Protein 4L1J (pdb70)

InterPro domains:
  IPR003607 HD/PDEase domain [SM00471] (42-157)
  IPR006674 HD domain [PF13023] (24-176)
  IPR006674 HD domain [PS51831] (46-148)
  IPR039356 5'-deoxynucleotidase YfbR/HDDC2 [PTHR11845] (10-203)

CATH classification: 1.10.3210.10

Foldseek 3Di:
DVVLVVVLVVLLVLQQVQFQVLVVVLVQPPGGGNQSLVVLCCVQDDPVDPSVLLSLLLRQQCLCSVVGNDDVVNVDDPVRVVVSSLVNLVSLVSDPDVSSVVSSVSNVCLSVVVDPSSLVSVLVSLLSVLVVLVSCVVVVNQCSPVVSVVVCVPVDDDVRSVVVSVVSVVVSVVVVVVVVD/DPDDDADPVLVVVLVVLLVLQQVQFAVLCVVLVQPPGGGNQSLVVLCCVQDDPVDDSVLLSLLLSQQCCCSVVGHDDVVNVDDPVRVVVSSLVNLVSLVSHDPVSSCVSSVSNVCLSVVVDPSNLVSVLVSLLSVLVVLVSCVVVVNQCSVVVSVVVCVPSDDDPRSVVVVVVSVVVSVVSVVVSVD

Sequence (368 aa):
GARSLLQFLRLVGQLKRRVPRTGWVYRNVQRPESVSDHYRAVAVIKDDRLNKDRCVRLALVHDAECIVGDIAPADNIPKEEKHRREEEAKQITQLLPEDLRKELYELWEEYETQSSAEAKFVKQLAQCEILQASSEYEDLEHKPGRLQDFYDSTAGKFNHPEIVQLVSELEAERSTNIAAAASSATFGHGARSLLQFLRLVGQLKRRVPRTGWVYRNVQRPESVSDHYRAVAVIKDDRLNKDRCVRLALVHDAECIVGDIAPADNIPKEEKHRREEEAKQITQLLPEDLRKEELYELWEEYETQSSAEAKFVKQLAQCEILQASSEYEDLEHKPGRLQDFYDSTAGKFNHPEIVQLVSELEAERSTNIAAAAS

Organism: Homo sapiens (NCBI:txid9606)

Radius of gyration: 20.8 Å; Cα contacts (8 Å, |Δi|>4): 400; chains: 2; bounding box: 57×54×62 Å

Secondary structure (DSSP, 8-state):
-HHHHHHHHHHHHGGGG-B-HHHHTTT-SSPPBTTT----------TTS-HHHHHHHHHH---HHHH----GGG---HHHHHHHHHH--TTGGGS-HHHHHHHHHHHHHHHHT-SHHHHHHHHHHHH--HHHHHHHHHHT-TTTTHHHHHHHTT----HHHHHHHHHHHHHHHHHHHHHH-/------SHHHHHHHHHHHHHGGGSB-HHHHTTT-SSPPBTTT----------TTS-HHHHHHHHHH---HHHH----GGG---HHHHHHHHHH--TTGGGS-HHHHHHHHHHHHHHHTT-SHHHHHHHHHHHH--HHHHHHHHHHT-TTTTHHHHHHTTT----HHHHHHHHHHHHHHHHHHHHHT-

B-factor: mean 29.3, std 10.98, range [11.51, 76.79]

Structure (mmCIF, N/CA/C/O backbone):
data_4L1J
#
_entry.id   4L1J
#
_cell.length_a   64.991
_cell.length_b   69.929
_cell.length_c   105.778
_cell.angle_alpha   90.000
_cell.angle_beta   90.000
_cell.angle_gamma   90.000
#
_symmetry.space_group_name_H-M   'P 21 21 21'
#
loop_
_entity.id
_entity.type
_entity.pdbx_description
1 polymer 'HD domain-containing protein 2'
2 polymer 'HD domain-containing protein 2 (Phosphorylate)'
3 non-polymer DI(HYDROXYETHYL)ETHER
4 non-polymer 2-{2-[2-(2-{2-[2-(2-ETHOXY-ETHOXY)-ETHOXY]-ETHOXY}-ETHOXY)-ETHOXY]-ETHOXY}-ETHANOL
5 water water
#
loop_
_atom_site.group_PDB
_atom_site.id
_atom_site.type_symbol
_atom_site.label_atom_id
_atom_site.label_alt_id
_atom_site.label_comp_id
_atom_site.label_asym_id
_atom_site.label_entity_id
_atom_site.label_seq_id
_atom_site.pdbx_PDB_ins_code
_atom_site.Cartn_x
_atom_site.Cartn_y
_atom_site.Cartn_z
_atom_site.occupancy
_atom_site.B_iso_or_equiv
_atom_site.auth_seq_id
_atom_site.auth_comp_id
_atom_site.auth_asym_id
_atom_site.auth_atom_id
_atom_site.pdbx_PDB_model_num
ATOM 1 N N . GLY A 1 13 ? 0.679 -13.389 31.444 1.00 45.95 13 GLY A N 1
ATOM 2 C CA . GLY A 1 13 ? 1.006 -13.989 30.155 1.00 47.38 13 GLY A CA 1
ATOM 3 C C . GLY A 1 13 ? -0.194 -14.728 29.593 1.00 41.38 13 GLY A C 1
ATOM 4 O O . GLY A 1 13 ? -0.981 -14.159 28.842 1.00 38.30 13 GLY A O 1
ATOM 5 N N . ALA A 1 14 ? -0.335 -15.999 29.960 1.00 41.57 14 ALA A N 1
ATOM 6 C CA . ALA A 1 14 ? -1.581 -16.721 29.735 1.00 37.47 14 ALA A CA 1
ATOM 7 C C . ALA A 1 14 ? -2.644 -16.067 30.600 1.00 34.68 14 ALA A C 1
ATOM 8 O O . ALA A 1 14 ? -3.802 -15.954 30.207 1.00 31.83 14 ALA A O 1
ATOM 10 N N . ARG A 1 15 ? -2.237 -15.638 31.790 1.00 34.71 15 ARG A N 1
ATOM 11 C CA . ARG A 1 15 ? -3.148 -14.945 32.689 1.00 34.20 15 ARG A CA 1
ATOM 12 C C . ARG A 1 15 ? -3.686 -13.670 32.046 1.00 31.96 15 ARG A C 1
ATOM 13 O O . ARG A 1 15 ? -4.885 -13.420 32.074 1.00 31.64 15 ARG A O 1
ATOM 21 N N . SER A 1 16 ? -2.797 -12.863 31.473 1.00 32.35 16 SER A N 1
ATOM 22 C CA . SER A 1 16 ? -3.225 -11.639 30.798 1.00 30.99 16 SER A CA 1
ATOM 23 C C . SER A 1 16 ? -4.049 -11.944 29.553 1.00 26.72 16 SER A C 1
ATOM 24 O O . SER A 1 16 ? -4.999 -11.228 29.237 1.00 25.57 16 SER A O 1
ATOM 27 N N . LEU A 1 17 ? -3.690 -13.006 28.841 1.00 27.32 17 LEU A N 1
ATOM 28 C CA . LEU A 1 17 ? -4.464 -13.412 27.669 1.00 27.09 17 LEU A CA 1
ATOM 29 C C . LEU A 1 17 ? -5.877 -13.830 28.062 1.00 26.02 17 LEU A C 1
ATOM 30 O O . LEU A 1 17 ? -6.847 -13.541 27.370 1.00 23.89 17 LEU A O 1
ATOM 35 N N . LEU A 1 18 ? -5.986 -14.530 29.181 1.00 25.79 18 LEU A N 1
ATOM 36 C CA . LEU A 1 18 ? -7.289 -14.934 29.685 1.00 26.18 18 LEU A CA 1
ATOM 37 C C . LEU A 1 18 ? -8.093 -13.694 30.074 1.00 24.86 18 LEU A C 1
ATOM 38 O O . LEU A 1 18 ? -9.283 -13.594 29.769 1.00 24.57 18 LEU A O 1
ATOM 43 N N . GLN A 1 19 ? -7.432 -12.736 30.719 1.00 27.87 19 GLN A N 1
ATOM 44 C CA . GLN A 1 19 ? -8.087 -11.492 31.110 1.00 26.89 19 GLN A CA 1
ATOM 45 C C . GLN A 1 19 ? -8.622 -10.752 29.880 1.00 28.09 19 GLN A C 1
ATOM 46 O O . GLN A 1 19 ? -9.732 -10.214 29.895 1.00 26.35 19 GLN A O 1
ATOM 52 N N . PHE A 1 20 ? -7.825 -10.745 28.816 1.00 26.29 20 PHE A N 1
ATOM 53 C CA . PHE A 1 20 ? -8.226 -10.138 27.550 1.00 22.72 20 PHE A CA 1
ATOM 54 C C . PHE A 1 20 ? -9.488 -10.822 27.009 1.00 22.93 20 PHE A C 1
ATOM 55 O O . PHE A 1 20 ? -10.448 -10.164 26.612 1.00 22.54 20 PHE A O 1
ATOM 63 N N . LEU A 1 21 ? -9.489 -12.149 27.018 1.00 24.16 21 LEU A N 1
ATOM 64 C CA . LEU A 1 21 ? -10.609 -12.904 26.461 1.00 23.06 21 LEU A CA 1
ATOM 65 C C . LEU A 1 21 ? -11.894 -12.746 27.274 1.00 21.26 21 LEU A C 1
ATOM 66 O O . LEU A 1 21 ? -12.986 -12.758 26.711 1.00 21.78 21 LEU A O 1
ATOM 71 N N . ARG A 1 22 ? -11.770 -12.604 28.594 1.00 22.87 22 ARG A N 1
ATOM 72 C CA . ARG A 1 22 ? -12.945 -12.327 29.423 1.00 20.07 22 ARG A CA 1
ATOM 73 C C . ARG A 1 22 ? -13.523 -10.958 29.090 1.00 22.66 22 ARG A C 1
ATOM 74 O O . ARG A 1 22 ? -14.742 -10.773 29.081 1.00 22.50 22 ARG A O 1
ATOM 82 N N . LEU A 1 23 ? -12.648 -9.997 28.815 1.00 25.38 23 LEU A N 1
ATOM 83 C CA . LEU A 1 23 ? -13.102 -8.665 28.430 1.00 25.26 23 LEU A CA 1
ATOM 84 C C . LEU A 1 23 ? -13.831 -8.728 27.102 1.00 24.29 23 LEU A C 1
ATOM 85 O O . LEU A 1 23 ? -14.922 -8.171 26.956 1.00 23.79 23 LEU A O 1
ATOM 90 N N . VAL A 1 24 ? -13.231 -9.414 26.135 1.00 20.43 24 VAL A N 1
ATOM 91 C CA . VAL A 1 24 ? -13.876 -9.627 24.843 1.00 20.81 24 VAL A CA 1
ATOM 92 C C . VAL A 1 24 ? -15.219 -10.317 25.051 1.00 21.20 24 VAL A C 1
ATOM 93 O O . VAL A 1 24 ? -16.201 -9.991 24.391 1.00 20.50 24 VAL A O 1
ATOM 97 N N . GLY A 1 25 ? -15.270 -11.252 26.001 1.00 18.44 25 GLY A N 1
ATOM 98 C CA . GLY A 1 25 ? -16.496 -11.985 26.269 1.00 19.50 25 GLY A CA 1
ATOM 99 C C . GLY A 1 25 ? -17.628 -11.103 26.775 1.00 19.72 25 GLY A C 1
ATOM 100 O O . GLY A 1 25 ? -18.810 -11.411 26.601 1.00 22.04 25 GLY A O 1
ATOM 101 N N . GLN A 1 26 ? -17.272 -9.990 27.394 1.00 17.45 26 GLN A N 1
ATOM 102 C CA . GLN A 1 26 ? -18.281 -9.061 27.883 1.00 20.52 26 GLN A CA 1
ATOM 103 C C . GLN A 1 26 ? -19.147 -8.503 26.751 1.00 18.86 26 GLN A C 1
ATOM 104 O O . GLN A 1 26 ? -20.284 -8.094 27.000 1.00 20.19 26 GLN A O 1
ATOM 110 N N . LEU A 1 27 ? -18.612 -8.491 25.525 1.00 19.92 27 LEU A N 1
ATOM 111 C CA . LEU A 1 27 ? -19.369 -8.029 24.352 1.00 18.96 27 LEU A CA 1
ATOM 112 C C . LEU A 1 27 ? -20.621 -8.848 24.146 1.00 19.29 27 LEU A C 1
ATOM 113 O O . LEU A 1 27 ? -21.608 -8.357 23.590 1.00 18.77 27 LEU A O 1
ATOM 118 N N . LYS A 1 28 ? -20.593 -10.099 24.589 1.00 19.00 28 LYS A N 1
ATOM 119 C CA . LYS A 1 28 ? -21.771 -10.945 24.445 1.00 16.71 28 LYS A CA 1
ATOM 120 C C . LYS A 1 28 ? -22.897 -10.423 25.335 1.00 17.94 28 LYS A C 1
ATOM 121 O O . LYS A 1 28 ? -24.076 -10.681 25.083 1.00 19.54 28 LYS A O 1
ATOM 127 N N A ARG A 1 29 ? -22.529 -9.698 26.383 0.50 18.39 29 ARG A N 1
ATOM 128 N N B ARG A 1 29 ? -22.510 -9.694 26.376 0.50 18.45 29 ARG A N 1
ATOM 129 C CA A ARG A 1 29 ? -23.502 -9.220 27.358 0.50 19.80 29 ARG A CA 1
ATOM 130 C CA B ARG A 1 29 ? -23.435 -9.192 27.387 0.50 20.20 29 ARG A CA 1
ATOM 131 C C A ARG A 1 29 ? -23.785 -7.728 27.241 0.50 20.25 29 ARG A C 1
ATOM 132 C C B ARG A 1 29 ? -23.541 -7.672 27.350 0.50 20.74 29 ARG A C 1
ATOM 133 O O A ARG A 1 29 ? -24.448 -7.144 28.105 0.50 19.52 29 ARG A O 1
ATOM 134 O O B ARG A 1 29 ? -23.829 -7.022 28.362 0.50 19.24 29 ARG A O 1
ATOM 149 N N . VAL A 1 30 ? -23.281 -7.114 26.173 1.00 18.54 30 VAL A N 1
ATOM 150 C CA . VAL A 1 30 ? -23.603 -5.724 25.879 1.00 18.19 30 VAL A CA 1
ATOM 151 C C . VAL A 1 30 ? -24.668 -5.728 24.787 1.00 17.82 30 VAL A C 1
ATOM 152 O O . VAL A 1 30 ? -24.365 -6.019 23.623 1.00 18.69 30 VAL A O 1
ATOM 156 N N . PRO A 1 31 ? -25.924 -5.428 25.150 1.00 19.52 31 PRO A N 1
ATOM 157 C CA . PRO A 1 31 ? -26.998 -5.413 24.146 1.00 20.28 31 PRO A CA 1
ATOM 158 C C . PRO A 1 31 ? -26.789 -4.204 23.246 1.00 20.76 31 PRO A C 1
ATOM 159 O O . PRO A 1 31 ? -26.258 -3.199 23.714 1.00 21.38 31 PRO A O 1
ATOM 163 N N . ARG A 1 32 ? -27.164 -4.297 21.975 1.00 18.57 32 ARG A N 1
ATOM 164 C CA . ARG A 1 32 ? -27.090 -3.141 21.106 1.00 16.70 32 ARG A CA 1
ATOM 165 C C . ARG A 1 32 ? -28.155 -2.114 21.502 1.00 18.84 32 ARG A C 1
ATOM 166 O O . ARG A 1 32 ? -29.360 -2.357 21.381 1.00 17.29 32 ARG A O 1
ATOM 174 N N . THR A 1 33 ? -27.678 -0.977 21.994 1.00 17.58 33 THR A N 1
ATOM 175 C CA . THR A 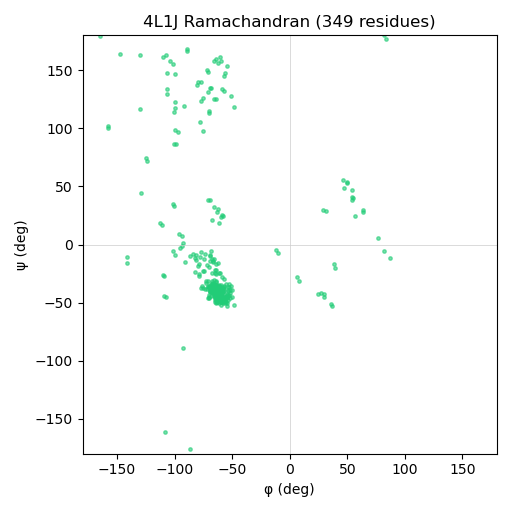1 33 ? -28.497 0.016 22.695 1.00 20.59 33 THR A CA 1
ATOM 176 C C . THR A 1 33 ? -29.620 0.598 21.833 1.00 20.35 33 THR A C 1
ATOM 177 O O . THR A 1 33 ? -30.713 0.870 22.331 1.00 21.97 33 THR A O 1
ATOM 181 N N . GLY A 1 34 ? -29.348 0.783 20.546 1.00 18.58 34 GLY A N 1
ATOM 182 C CA . GLY A 1 34 ? -30.360 1.281 19.626 1.00 20.41 34 GLY A CA 1
ATOM 183 C C . GLY A 1 34 ? -31.657 0.476 19.704 1.00 19.37 34 GLY A C 1
ATOM 184 O O . GLY A 1 34 ? -32.752 1.038 19.691 1.00 20.50 34 GLY A O 1
ATOM 185 N N . TRP A 1 35 ? -31.534 -0.844 19.792 1.00 18.38 35 TRP A N 1
ATOM 186 C CA . TRP A 1 35 ? -32.719 -1.710 19.899 1.00 20.16 35 TRP A CA 1
ATOM 187 C C . TRP A 1 35 ? -33.334 -1.671 21.298 1.00 18.29 35 TRP A C 1
ATOM 188 O O . TRP A 1 35 ? -34.569 -1.713 21.451 1.00 18.30 35 TRP A O 1
ATOM 199 N N . VAL A 1 36 ? -32.483 -1.599 22.320 1.00 17.46 36 VAL A N 1
ATOM 200 C CA . VAL A 1 36 ? -32.968 -1.513 23.706 1.00 19.74 36 VAL A CA 1
ATOM 201 C C . VAL A 1 36 ? -33.894 -0.321 23.863 1.00 21.03 36 VAL A C 1
ATOM 202 O O . VAL A 1 36 ? -34.996 -0.439 24.398 1.00 21.77 36 VAL A O 1
ATOM 206 N N . TYR A 1 37 ? -33.446 0.832 23.369 1.00 19.68 37 TYR A N 1
ATOM 207 C CA . TYR A 1 37 ? -34.201 2.080 23.485 1.00 21.80 37 TYR A CA 1
ATOM 208 C C . TYR A 1 37 ? -35.471 2.069 22.634 1.00 20.99 37 TYR A C 1
ATOM 209 O O . TYR A 1 37 ? -36.302 2.960 22.745 1.00 23.44 37 TYR A O 1
ATOM 218 N N . ARG A 1 38 ? -35.620 1.054 21.790 1.00 21.97 38 ARG A N 1
ATOM 219 C CA . ARG A 1 38 ? -36.847 0.904 21.006 1.00 24.68 38 ARG A CA 1
ATOM 220 C C . ARG A 1 38 ? -37.647 -0.310 21.472 1.00 22.89 38 ARG A C 1
ATOM 221 O O . ARG A 1 38 ? -38.539 -0.782 20.767 1.00 24.61 38 ARG A O 1
ATOM 229 N N . ASN A 1 39 ? -37.326 -0.800 22.668 1.00 21.04 39 ASN A N 1
ATOM 230 C CA . ASN A 1 39 ? -38.128 -1.828 23.329 1.00 20.78 39 ASN A CA 1
ATOM 231 C C . ASN A 1 39 ? -38.153 -3.147 22.557 1.00 22.49 39 ASN A C 1
ATOM 232 O O . ASN A 1 39 ? -39.143 -3.889 22.611 1.00 23.41 39 ASN A O 1
ATOM 237 N N . VAL A 1 40 ? -37.078 -3.432 21.824 1.00 20.01 40 VAL A N 1
ATOM 238 C CA . VAL A 1 40 ? -36.956 -4.724 21.161 1.00 20.05 40 VAL A CA 1
ATOM 239 C C . VAL A 1 40 ? -36.761 -5.788 22.227 1.00 24.28 40 VAL A C 1
ATOM 240 O O . VAL A 1 40 ? -35.980 -5.601 23.161 1.00 21.43 40 VAL A O 1
ATOM 244 N N . GLN A 1 41 ? -37.483 -6.899 22.103 1.00 23.82 41 GLN A N 1
ATOM 245 C CA . GLN A 1 41 ? -37.333 -7.993 23.057 1.00 28.46 41 GLN A CA 1
ATOM 246 C C . GLN A 1 41 ? -36.110 -8.829 22.697 1.00 25.45 41 GLN A C 1
ATOM 247 O O . GLN A 1 41 ? -35.877 -9.118 21.521 1.00 25.51 41 GLN A O 1
ATOM 253 N N . ARG A 1 42 ? -35.325 -9.202 23.702 1.00 26.11 42 ARG A N 1
ATOM 254 C CA . ARG A 1 42 ? -34.112 -9.996 23.471 1.00 25.97 42 ARG A CA 1
ATOM 255 C C . ARG A 1 42 ? -33.207 -9.424 22.372 1.00 23.18 42 ARG A C 1
ATOM 256 O O . ARG A 1 42 ? -32.860 -10.135 21.435 1.00 24.43 42 ARG A O 1
ATOM 264 N N . PRO A 1 43 ? -32.830 -8.140 22.464 1.00 21.69 43 PRO A N 1
ATOM 265 C CA . PRO A 1 43 ? -32.008 -7.593 21.375 1.00 20.13 43 PRO A CA 1
ATOM 266 C C . PRO A 1 43 ? -30.650 -8.279 21.217 1.00 20.09 43 PRO A C 1
ATOM 267 O O . PRO A 1 43 ? -30.123 -8.856 22.176 1.00 18.27 43 PRO A O 1
ATOM 271 N N . GLU A 1 44 ? -30.097 -8.192 20.009 1.00 16.89 44 GLU A N 1
ATOM 272 C CA . GLU A 1 44 ? -28.773 -8.738 19.699 1.00 15.61 44 GLU A CA 1
ATOM 273 C C . GLU A 1 44 ? -27.686 -8.113 20.559 1.00 15.36 44 GLU A C 1
ATOM 274 O O . GLU A 1 44 ? -27.838 -6.994 21.087 1.00 17.96 44 GLU A O 1
ATOM 280 N N . SER A 1 45 ? -26.585 -8.843 20.682 1.00 14.51 45 SER A N 1
ATOM 281 C CA . SER A 1 45 ? -25.389 -8.364 21.373 1.00 14.24 45 SER A CA 1
ATOM 282 C C . SER A 1 45 ? -24.478 -7.631 20.409 1.00 14.89 45 SER A C 1
ATOM 283 O O . SER A 1 45 ? -24.646 -7.715 19.190 1.00 14.34 45 SER A O 1
ATOM 286 N N . VAL A 1 46 ? -23.499 -6.914 20.954 1.00 15.12 46 VAL A N 1
ATOM 287 C CA . VAL A 1 46 ? -22.524 -6.236 20.109 1.00 16.60 46 VAL A CA 1
ATOM 288 C C . VAL A 1 46 ? -21.708 -7.268 19.328 1.00 16.93 46 VAL A C 1
ATOM 289 O O . VAL A 1 46 ? -21.353 -7.049 18.160 1.00 15.79 46 VAL A O 1
ATOM 293 N N . SER A 1 47 ? -21.432 -8.411 19.950 1.00 13.94 47 SER A N 1
ATOM 294 C CA . SER A 1 47 ? -20.688 -9.452 19.234 1.00 17.31 47 SER A CA 1
ATOM 295 C C . SER A 1 47 ? -21.533 -10.070 18.111 1.00 17.29 47 SER A C 1
ATOM 296 O O . SER A 1 47 ? -20.987 -10.439 17.068 1.00 14.68 47 SER A O 1
ATOM 299 N N . ASP A 1 48 ? -22.851 -10.187 18.322 1.00 15.52 48 ASP A N 1
ATOM 300 C CA . ASP A 1 48 ? -23.763 -10.651 17.254 1.00 17.13 48 ASP A CA 1
ATOM 301 C C . ASP A 1 48 ? -23.596 -9.749 16.028 1.00 17.13 48 ASP A C 1
ATOM 302 O O . ASP A 1 48 ? -23.557 -10.214 14.880 1.00 14.60 48 ASP A O 1
ATOM 307 N N . HIS A 1 49 ? -23.533 -8.445 16.293 1.00 14.64 49 HIS A N 1
ATOM 308 C CA . HIS A 1 49 ? -23.494 -7.418 15.246 1.00 13.35 49 HIS A CA 1
ATOM 309 C C . HIS A 1 49 ? -22.177 -7.529 14.486 1.00 16.29 49 HIS A C 1
ATOM 310 O O . HIS A 1 49 ? -22.149 -7.580 13.253 1.00 15.00 49 HIS A O 1
ATOM 325 N N . TYR A 1 51 ? -20.281 -10.097 14.345 1.00 14.15 51 TYR A N 1
ATOM 326 C CA . TYR A 1 51 ? -20.196 -11.406 13.684 1.00 12.12 51 TYR A CA 1
ATOM 327 C C . TYR A 1 51 ? -20.744 -11.326 12.266 1.00 14.58 51 TYR A C 1
ATOM 328 O O . TYR A 1 51 ? -20.094 -11.738 11.307 1.00 15.55 51 TYR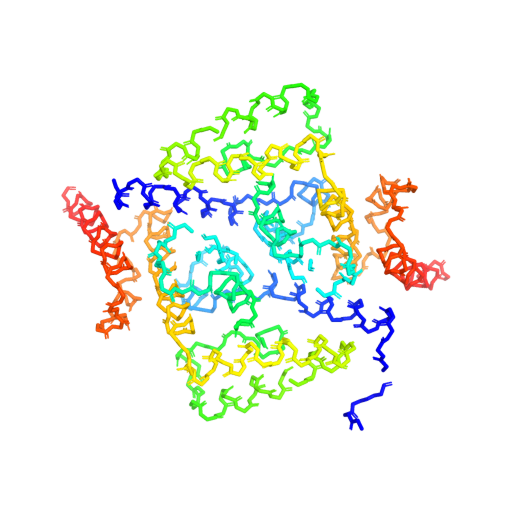 A O 1
ATOM 337 N N . ARG A 1 52 ? -21.938 -10.781 12.124 1.00 13.62 52 ARG A N 1
ATOM 338 C CA . ARG A 1 52 ? -22.541 -10.776 10.797 1.00 11.52 52 ARG A CA 1
ATOM 339 C C . ARG A 1 52 ? -21.814 -9.807 9.884 1.00 13.69 52 ARG A C 1
ATOM 340 O O . ARG A 1 52 ? -21.701 -10.059 8.698 1.00 13.13 52 ARG A O 1
ATOM 356 N N . ALA A 1 54 ? -18.620 -9.320 9.862 1.00 14.68 54 ALA A N 1
ATOM 357 C CA . ALA A 1 54 ? -17.442 -10.056 9.415 1.00 16.30 54 ALA A CA 1
ATOM 358 C C . ALA A 1 54 ? -17.796 -10.998 8.263 1.00 15.57 54 ALA A C 1
ATOM 359 O O . ALA A 1 54 ? -17.039 -11.126 7.298 1.00 17.54 54 ALA A O 1
ATOM 361 N N . VAL A 1 55 ? -18.942 -11.668 8.371 1.00 14.26 55 VAL A N 1
ATOM 362 C CA . VAL A 1 55 ? -19.381 -12.559 7.298 1.00 13.13 55 VAL A CA 1
ATOM 363 C C . VAL A 1 55 ? -19.696 -11.733 6.049 1.00 14.99 55 VAL A C 1
ATOM 364 O O . VAL A 1 55 ? -19.379 -12.140 4.931 1.00 13.86 55 VAL A O 1
ATOM 376 N N . ALA A 1 57 ? -18.197 -9.004 5.170 1.00 15.06 57 ALA A N 1
ATOM 377 C CA . ALA A 1 57 ? -16.911 -8.664 4.570 1.00 17.99 57 ALA A CA 1
ATOM 378 C C . ALA A 1 57 ? -16.445 -9.770 3.633 1.00 16.57 57 ALA A C 1
ATOM 379 O O . ALA A 1 57 ? -15.799 -9.504 2.618 1.00 19.35 57 ALA A O 1
ATOM 389 N N . VAL A 1 59 ? -18.533 -11.908 1.901 1.00 18.03 59 VAL A N 1
ATOM 390 C CA . VAL A 1 59 ? -19.435 -12.216 0.780 1.00 18.99 59 VAL A CA 1
ATOM 391 C C . VAL A 1 59 ? -19.892 -11.024 -0.063 1.00 23.31 59 VAL A C 1
ATOM 392 O O . VAL A 1 59 ? -20.581 -11.203 -1.074 1.00 26.07 59 VAL A O 1
ATOM 396 N N . ILE A 1 60 ? -19.522 -9.815 0.348 1.00 19.12 60 ILE A N 1
ATOM 397 C CA . ILE A 1 60 ? -19.819 -8.633 -0.451 1.00 19.42 60 ILE A CA 1
ATOM 398 C C . ILE A 1 60 ? -18.585 -8.223 -1.241 1.00 23.49 60 ILE A C 1
ATOM 399 O O . ILE A 1 60 ? -17.549 -7.890 -0.673 1.00 23.20 60 ILE A O 1
ATOM 404 N N . LYS A 1 61 ? -18.701 -8.274 -2.565 1.00 24.75 61 LYS A N 1
ATOM 405 C CA . LYS A 1 61 ? -17.546 -8.211 -3.456 1.00 27.54 61 LYS A CA 1
ATOM 406 C C . LYS A 1 61 ? -16.860 -6.846 -3.540 1.00 26.03 61 LYS A C 1
ATOM 407 O O . LYS A 1 61 ? -17.515 -5.823 -3.717 1.00 26.01 61 LYS A O 1
ATOM 413 N N . ASP A 1 62 ? -15.534 -6.851 -3.403 1.00 26.29 62 ASP A N 1
ATOM 414 C CA . ASP A 1 62 ? -14.701 -5.718 -3.807 1.00 30.38 62 ASP A CA 1
ATOM 415 C C . ASP A 1 62 ? -13.282 -6.219 -4.041 1.00 29.93 62 ASP A C 1
ATOM 416 O O . ASP A 1 62 ? -12.525 -6.420 -3.100 1.00 30.12 62 ASP A O 1
ATOM 421 N N . ASP A 1 63 ? -12.930 -6.432 -5.307 1.00 30.94 63 ASP A N 1
ATOM 422 C CA . ASP A 1 63 ? -11.611 -6.935 -5.674 1.00 34.94 63 ASP A CA 1
ATOM 423 C C . ASP A 1 63 ? -10.484 -5.941 -5.424 1.00 33.20 63 ASP A C 1
ATOM 424 O O . ASP A 1 63 ? -9.317 -6.269 -5.631 1.00 33.09 63 ASP A O 1
ATOM 429 N N . ARG A 1 64 ? -10.823 -4.720 -5.021 1.00 28.94 64 ARG A N 1
ATOM 430 C CA . ARG A 1 64 ? -9.796 -3.718 -4.731 1.00 32.95 64 ARG A CA 1
ATOM 431 C C . ARG A 1 64 ? -9.364 -3.753 -3.262 1.00 31.90 64 ARG A C 1
ATOM 432 O O . ARG A 1 64 ? -8.332 -3.188 -2.903 1.00 33.73 64 ARG A O 1
ATOM 440 N N . LEU A 1 65 ? -10.155 -4.414 -2.423 1.00 30.78 65 LEU A N 1
ATOM 441 C CA . LEU A 1 65 ? -9.934 -4.386 -0.973 1.00 28.24 65 LEU A CA 1
ATOM 442 C C . LEU A 1 65 ? -9.215 -5.609 -0.408 1.00 28.51 65 LEU A C 1
ATOM 443 O O . LEU A 1 65 ? -9.391 -6.731 -0.885 1.00 29.37 65 LEU A O 1
ATOM 448 N N . ASN A 1 66 ? -8.411 -5.379 0.626 1.00 26.23 66 ASN A N 1
ATOM 449 C CA . ASN A 1 66 ? -7.859 -6.462 1.425 1.00 26.92 66 ASN A CA 1
ATOM 450 C C . ASN A 1 66 ? -8.985 -6.981 2.308 1.00 27.45 66 ASN A C 1
ATOM 451 O O . ASN A 1 66 ? -9.277 -6.401 3.357 1.00 27.35 66 ASN A O 1
ATOM 456 N N . LYS A 1 67 ? -9.631 -8.065 1.888 1.00 24.48 67 LYS A N 1
ATOM 457 C CA . LYS A 1 67 ? -10.824 -8.534 2.579 1.00 24.75 67 LYS A CA 1
ATOM 458 C C . LYS A 1 67 ? -10.550 -9.096 3.964 1.00 22.50 67 LYS A C 1
ATOM 459 O O . LYS A 1 67 ? -11.353 -8.933 4.866 1.00 19.71 67 LYS A O 1
ATOM 465 N N . ASP A 1 68 ? -9.424 -9.777 4.138 1.00 20.67 68 ASP A N 1
ATOM 466 C CA . ASP A 1 68 ? -9.150 -10.316 5.466 1.00 20.75 68 ASP A CA 1
ATOM 467 C C . ASP A 1 68 ? -8.890 -9.186 6.459 1.00 20.18 68 ASP A C 1
ATOM 468 O O . ASP A 1 68 ? -9.237 -9.281 7.642 1.00 22.95 68 ASP A O 1
ATOM 473 N N . ARG A 1 69 ? -8.326 -8.096 5.960 1.00 19.41 69 ARG A N 1
ATOM 474 C CA . ARG A 1 69 ? -8.236 -6.877 6.744 1.00 23.25 69 ARG A CA 1
ATOM 475 C C . ARG A 1 69 ? -9.626 -6.321 7.068 1.00 23.40 69 ARG A C 1
ATOM 476 O O . ARG A 1 69 ? -9.872 -5.888 8.189 1.00 21.06 69 ARG A O 1
ATOM 484 N N . CYS A 1 70 ? -10.540 -6.336 6.094 1.00 22.41 70 CYS A N 1
ATOM 485 C CA . CYS A 1 70 ? -11.928 -5.955 6.372 1.00 19.03 70 CYS A CA 1
ATOM 486 C C . CYS A 1 70 ? -12.557 -6.823 7.464 1.00 17.92 70 CYS A C 1
ATOM 487 O O . CYS A 1 70 ? -13.287 -6.323 8.314 1.00 17.64 70 CYS A O 1
ATOM 490 N N . VAL A 1 71 ? -12.283 -8.125 7.425 1.00 16.67 71 VAL A N 1
ATOM 491 C CA . VAL A 1 71 ? -12.814 -9.043 8.426 1.00 15.62 71 VAL A CA 1
ATOM 492 C C . VAL A 1 71 ? -12.346 -8.613 9.816 1.00 16.85 71 VAL A C 1
ATOM 493 O O . VAL A 1 71 ? -13.154 -8.479 10.752 1.00 18.21 71 VAL A O 1
ATOM 497 N N . ARG A 1 72 ? -11.046 -8.379 9.938 1.00 18.37 72 ARG A N 1
ATOM 498 C CA . ARG A 1 72 ? -10.468 -8.007 11.230 1.00 18.86 72 ARG A CA 1
ATOM 499 C C . ARG A 1 72 ? -10.977 -6.659 11.719 1.00 20.26 72 ARG A C 1
ATOM 500 O O . ARG A 1 72 ? -11.276 -6.507 12.900 1.00 20.25 72 ARG A O 1
ATOM 508 N N . LEU A 1 73 ? -11.071 -5.686 10.815 1.00 18.74 73 LEU A N 1
ATOM 509 C CA . LEU A 1 73 ? -11.721 -4.413 11.141 1.00 22.04 73 LEU A CA 1
ATOM 510 C C . LEU A 1 73 ? -13.133 -4.620 11.697 1.00 19.16 73 LEU A C 1
ATOM 511 O O . LEU A 1 73 ? -13.523 -3.990 12.690 1.00 19.58 73 LEU A O 1
ATOM 516 N N . ALA A 1 74 ? -13.905 -5.504 11.064 1.00 17.20 74 ALA A N 1
ATOM 517 C CA . ALA A 1 74 ? -15.264 -5.759 11.521 1.00 18.78 74 ALA A CA 1
ATOM 518 C C . ALA A 1 74 ? -15.243 -6.320 12.939 1.00 19.43 74 ALA A C 1
ATOM 519 O O . ALA A 1 74 ? -16.083 -5.982 13.774 1.00 17.60 74 ALA A O 1
ATOM 521 N N . LEU A 1 75 ? -14.272 -7.182 13.204 1.00 15.51 75 LEU A N 1
ATOM 522 C CA . LEU A 1 75 ? -14.197 -7.876 14.493 1.00 19.45 75 LEU A CA 1
ATOM 523 C C . LEU A 1 75 ? -13.617 -7.013 15.620 1.00 18.08 75 LEU A C 1
ATOM 524 O O . LEU A 1 75 ? -13.773 -7.345 16.798 1.00 18.98 75 LEU A O 1
ATOM 529 N N . VAL A 1 76 ? -12.947 -5.922 15.268 1.00 17.19 76 VAL A N 1
ATOM 530 C CA . VAL A 1 76 ? -12.251 -5.114 16.276 1.00 20.27 76 VAL A CA 1
ATOM 531 C C . VAL A 1 76 ? -12.929 -3.764 16.510 1.00 22.41 76 VAL A C 1
ATOM 532 O O . VAL A 1 76 ? -12.866 -3.222 17.613 1.00 24.25 76 VAL A O 1
ATOM 536 N N . HIS A 1 77 ? -13.633 -3.253 15.497 1.00 21.50 77 HIS A N 1
ATOM 537 C CA . HIS A 1 77 ? -14.047 -1.842 15.519 1.00 22.60 77 HIS A CA 1
ATOM 538 C C . HIS A 1 77 ? -14.901 -1.442 16.733 1.00 21.81 77 HIS A C 1
ATOM 539 O O . HIS A 1 77 ? -14.739 -0.342 17.262 1.00 22.99 77 HIS A O 1
ATOM 546 N N . ASP A 1 78 ? -15.781 -2.335 17.181 1.00 19.11 78 ASP A N 1
ATOM 547 C CA . ASP A 1 78 ? -16.644 -2.052 18.338 1.00 19.79 78 ASP A CA 1
ATOM 548 C C . ASP A 1 78 ? -16.130 -2.662 19.649 1.00 21.03 78 ASP A C 1
ATOM 549 O O . ASP A 1 78 ? -16.868 -2.721 20.642 1.00 20.64 78 ASP A O 1
ATOM 562 N N . ALA A 1 80 ? -14.073 -1.791 21.983 1.00 20.38 80 ALA A N 1
ATOM 563 C CA . ALA A 1 80 ? -13.953 -0.953 23.180 1.00 23.89 80 ALA A CA 1
ATOM 564 C C . ALA A 1 80 ? -15.230 -0.971 24.010 1.00 23.36 80 ALA A C 1
ATOM 565 O O . ALA A 1 80 ? -15.214 -0.642 25.196 1.00 25.96 80 ALA A O 1
ATOM 567 N N . GLU A 1 81 ? -16.332 -1.344 23.374 1.00 22.84 81 GLU A N 1
ATOM 568 C CA . GLU A 1 81 ? -17.632 -1.333 24.022 1.00 25.85 81 GLU A CA 1
ATOM 569 C C . GLU A 1 81 ? -17.719 -2.323 25.195 1.00 27.10 81 GLU A C 1
ATOM 570 O O . GLU A 1 81 ? -18.600 -2.206 26.042 1.00 27.27 81 GLU A O 1
ATOM 576 N N . CYS A 1 82 ? -16.785 -3.270 25.268 1.00 25.82 82 CYS A N 1
ATOM 577 C CA . CYS A 1 82 ? -16.727 -4.176 26.423 1.00 25.19 82 CYS A CA 1
ATOM 578 C C . CYS A 1 82 ? -16.428 -3.450 27.732 1.00 27.72 82 CYS A C 1
ATOM 579 O O . CYS A 1 82 ? -16.726 -3.959 28.807 1.00 30.84 82 CYS A O 1
ATOM 582 N N . ILE A 1 83 ? -15.839 -2.263 27.634 1.00 23.92 83 ILE A N 1
ATOM 583 C CA . ILE A 1 83 ? -15.557 -1.441 28.808 1.00 28.03 83 ILE A CA 1
ATOM 584 C C . ILE A 1 83 ? -16.498 -0.241 28.797 1.00 30.35 83 ILE A C 1
ATOM 585 O O . ILE A 1 83 ? -17.111 0.100 29.806 1.00 27.82 83 ILE A O 1
ATOM 590 N N . VAL A 1 84 ? -16.644 0.362 27.624 1.00 27.94 84 VAL A N 1
ATOM 591 C CA . VAL A 1 84 ? -17.379 1.613 27.472 1.00 26.38 84 VAL A CA 1
ATOM 592 C C . VAL A 1 84 ? -18.895 1.419 27.457 1.00 26.52 84 VAL A C 1
ATOM 593 O O . VAL A 1 84 ? -19.651 2.309 27.862 1.00 28.27 84 VAL A O 1
ATOM 597 N N . GLY A 1 85 ? -19.336 0.242 27.021 1.00 23.09 85 GLY A N 1
ATOM 598 C CA . GLY A 1 85 ? -20.743 0.017 26.745 1.00 26.06 85 GLY A CA 1
ATOM 599 C C . GLY A 1 85 ? -21.044 0.515 25.340 1.00 25.31 85 GLY A C 1
ATOM 600 O O . GLY A 1 85 ? -20.161 1.076 24.680 1.00 23.98 85 GLY A O 1
ATOM 601 N N . ASP A 1 86 ? -22.281 0.321 24.887 1.00 21.91 86 ASP A N 1
ATOM 602 C CA . ASP A 1 86 ? -22.702 0.741 23.548 1.00 21.63 86 ASP A CA 1
ATOM 603 C C . ASP A 1 86 ? -23.402 2.098 23.618 1.00 25.33 86 ASP A C 1
ATOM 604 O O . ASP A 1 86 ? -24.595 2.182 23.911 1.00 25.93 86 ASP A O 1
ATOM 609 N N . ILE A 1 87 ? -22.653 3.157 23.349 1.00 22.70 87 ILE A N 1
ATOM 610 C CA . ILE A 1 87 ? -23.193 4.511 23.374 1.00 25.14 87 ILE A CA 1
ATOM 611 C C . ILE A 1 87 ? -24.041 4.752 22.134 1.00 28.54 87 ILE A C 1
ATOM 612 O O . ILE A 1 87 ? -23.589 4.521 21.013 1.00 31.52 87 ILE A O 1
ATOM 617 N N . ALA A 1 88 ? -25.281 5.185 22.346 1.00 26.09 88 ALA A N 1
ATOM 618 C CA . ALA A 1 88 ? -26.214 5.452 21.255 1.00 23.74 88 ALA A CA 1
ATOM 619 C C . ALA A 1 88 ? -26.438 6.952 21.147 1.00 24.98 88 ALA A C 1
ATOM 620 O O . ALA A 1 88 ? -26.152 7.694 22.096 1.00 25.19 88 ALA A O 1
ATOM 622 N N . PRO A 1 89 ? -26.942 7.418 19.989 1.00 23.19 89 PRO A N 1
ATOM 623 C CA . PRO A 1 89 ? -27.154 8.859 19.828 1.00 28.88 89 PRO A CA 1
ATOM 624 C C . PRO A 1 89 ? -27.996 9.454 20.955 1.00 27.70 89 PRO A C 1
ATOM 625 O O . PRO A 1 89 ? -27.720 10.565 21.399 1.00 27.19 89 PRO A O 1
ATOM 629 N N . ALA A 1 90 ? -28.979 8.699 21.434 1.00 26.57 90 ALA A N 1
ATOM 630 C CA . ALA A 1 90 ? -29.868 9.191 22.488 1.00 29.25 90 ALA A CA 1
ATOM 631 C C . ALA A 1 90 ? -29.147 9.406 23.816 1.00 31.65 90 ALA A C 1
ATOM 632 O O . ALA A 1 90 ? -29.689 10.043 24.716 1.00 34.59 90 ALA A O 1
ATOM 634 N N . ASP A 1 91 ? -27.938 8.863 23.951 1.00 29.83 91 ASP A N 1
ATOM 635 C CA . ASP A 1 91 ? -27.178 9.038 25.188 1.00 30.65 91 ASP A CA 1
ATOM 636 C C . ASP A 1 91 ? -26.527 10.411 25.277 1.00 32.91 91 ASP A C 1
ATOM 637 O O . ASP A 1 91 ? -26.022 10.804 26.333 1.00 36.56 91 ASP A O 1
ATOM 642 N N . ASN A 1 92 ? -26.553 11.138 24.166 1.00 30.79 92 ASN A N 1
ATOM 643 C CA . ASN A 1 92 ? -26.038 12.505 24.117 1.00 34.45 92 ASN A CA 1
ATOM 644 C C . ASN A 1 92 ? -24.603 12.645 24.607 1.00 32.80 92 ASN A C 1
ATOM 645 O O . ASN A 1 92 ? -24.294 13.524 25.402 1.00 34.53 92 ASN A O 1
ATOM 650 N N . ILE A 1 93 ? -23.731 11.767 24.135 1.00 33.24 93 ILE A N 1
ATOM 651 C CA . ILE A 1 93 ? -22.317 11.856 24.468 1.00 37.25 93 ILE A CA 1
ATOM 652 C C . ILE A 1 93 ? -21.598 12.524 23.306 1.00 36.54 93 ILE A C 1
ATOM 653 O O . ILE A 1 93 ? -21.675 12.034 22.180 1.00 36.49 93 ILE A O 1
ATOM 658 N N . PRO A 1 94 ? -20.906 13.648 23.568 1.00 39.97 94 PRO A N 1
ATOM 659 C CA . PRO A 1 94 ? -20.193 14.352 22.495 1.00 42.75 94 PRO A CA 1
ATOM 660 C C . PRO A 1 94 ? -19.207 13.419 21.792 1.00 44.76 94 PRO A C 1
ATOM 661 O O . PRO A 1 94 ? -18.673 12.511 22.428 1.00 41.43 94 PRO A O 1
ATOM 665 N N . LYS A 1 95 ? -19.002 13.634 20.495 1.00 49.59 95 LYS A N 1
ATOM 666 C CA . LYS A 1 95 ? -18.111 12.806 19.686 1.00 53.05 95 LYS A CA 1
ATOM 667 C C . LYS A 1 95 ? -16.711 12.700 20.286 1.00 51.16 95 LYS A C 1
ATOM 668 O O . LYS A 1 95 ? -16.104 11.632 20.277 1.00 49.28 95 LYS A O 1
ATOM 674 N N . GLU A 1 96 ? -16.211 13.813 20.812 1.00 54.23 96 GLU A N 1
ATOM 675 C CA . GLU A 1 96 ? -14.866 13.856 21.371 1.00 55.03 96 GLU A CA 1
ATOM 676 C C . GLU A 1 96 ? -14.793 13.012 22.633 1.00 51.58 96 GLU A C 1
ATOM 677 O O . GLU A 1 96 ? -13.814 12.303 22.860 1.00 51.76 96 GLU A O 1
ATOM 683 N N . GLU A 1 97 ? -15.836 13.087 23.452 1.00 47.33 97 GLU A N 1
ATOM 684 C CA . GLU A 1 97 ? -15.875 12.327 24.696 1.00 44.36 97 GLU A CA 1
ATOM 685 C C . GLU A 1 97 ? -16.018 10.825 24.452 1.00 39.03 97 GLU A C 1
ATOM 686 O O . GLU A 1 97 ? -15.396 10.020 25.146 1.00 40.64 97 GLU A O 1
ATOM 692 N N . LYS A 1 98 ? -16.836 10.448 23.474 1.00 37.01 98 LYS A N 1
ATOM 693 C CA . LYS A 1 98 ? -16.966 9.047 23.113 1.00 35.07 98 LYS A CA 1
ATOM 694 C C . LYS A 1 98 ? -15.618 8.524 22.630 1.00 35.77 98 LYS A C 1
ATOM 695 O O . LYS A 1 98 ? -15.157 7.455 23.057 1.00 32.84 98 LYS A O 1
ATOM 701 N N . HIS A 1 99 ? -14.981 9.293 21.750 1.00 38.74 99 HIS A N 1
ATOM 702 C CA . HIS A 1 99 ? -13.667 8.930 21.231 1.00 40.16 99 HIS A CA 1
ATOM 703 C C . HIS A 1 99 ? -12.656 8.751 22.355 1.00 38.88 99 HIS A C 1
ATOM 704 O O . HIS A 1 99 ? -11.932 7.753 22.396 1.00 38.26 99 HIS A O 1
ATOM 711 N N . ARG A 1 100 ? -12.613 9.721 23.261 1.00 40.08 100 ARG A N 1
ATOM 712 C CA . ARG A 1 100 ? -11.715 9.661 24.409 1.00 41.67 100 ARG A CA 1
ATOM 713 C C . ARG A 1 100 ? -11.911 8.368 25.203 1.00 39.10 100 ARG A C 1
ATOM 714 O O . ARG A 1 100 ? -10.950 7.637 25.450 1.00 34.32 100 ARG A O 1
ATOM 722 N N . ARG A 1 101 ? -13.158 8.092 25.590 1.00 38.02 101 ARG A N 1
ATOM 723 C CA . ARG A 1 101 ? -13.501 6.876 26.336 1.00 36.04 101 ARG A CA 1
ATOM 724 C C . ARG A 1 101 ? -13.074 5.595 25.629 1.00 32.49 101 ARG A C 1
ATOM 725 O O . ARG A 1 101 ? -12.492 4.697 26.243 1.00 30.48 101 ARG A O 1
ATOM 733 N N . GLU A 1 102 ? -13.396 5.496 24.346 1.00 30.41 102 GLU A N 1
ATOM 734 C CA . GLU A 1 102 ? -13.122 4.273 23.606 1.00 29.67 102 GLU A CA 1
ATOM 735 C C . GLU A 1 102 ? -11.627 4.092 23.351 1.00 31.77 102 GLU A C 1
ATOM 736 O O . GLU A 1 102 ? -11.122 2.969 23.389 1.00 31.23 102 GLU A O 1
ATOM 742 N N . GLU A 1 103 ? -10.917 5.197 23.115 1.00 30.16 103 GLU A N 1
ATOM 743 C CA . GLU A 1 103 ? -9.465 5.126 22.943 1.00 30.07 103 GLU A CA 1
ATOM 744 C C . GLU A 1 103 ? -8.797 4.641 24.218 1.00 31.27 103 GLU A C 1
ATOM 745 O O . GLU A 1 103 ? -7.964 3.738 24.189 1.00 30.98 103 GLU A O 1
ATOM 751 N N . GLU A 1 104 ? -9.158 5.253 25.340 1.00 34.53 104 GLU A N 1
ATOM 752 C CA . GLU A 1 104 ? -8.657 4.816 26.638 1.00 35.60 104 GLU A CA 1
ATOM 753 C C . GLU A 1 104 ? -8.942 3.331 26.858 1.00 32.31 104 GLU A C 1
ATOM 754 O O . GLU A 1 104 ? -8.068 2.581 27.294 1.00 34.03 104 GLU A O 1
ATOM 760 N N . ALA A 1 105 ? -10.167 2.914 26.550 1.00 27.98 105 ALA A N 1
ATOM 761 C CA . ALA A 1 105 ? -10.558 1.512 26.692 1.00 26.74 105 ALA A CA 1
ATOM 762 C C . ALA A 1 105 ? -9.701 0.572 25.835 1.00 28.41 105 ALA A C 1
ATOM 763 O O . ALA A 1 105 ? -9.227 -0.459 26.320 1.00 27.53 105 ALA A O 1
ATOM 773 N N . LYS A 1 107 ? -6.753 0.987 24.681 1.00 31.34 107 LYS A N 1
ATOM 774 C CA . LYS A 1 107 ? -5.401 0.943 25.222 1.00 34.74 107 LYS A CA 1
ATOM 775 C C . LYS A 1 107 ? -5.339 -0.040 26.386 1.00 34.42 107 LYS A C 1
ATOM 776 O O . LYS A 1 107 ? -4.410 -0.837 26.481 1.00 33.09 107 LYS A O 1
ATOM 782 N N . GLN A 1 108 ? -6.354 0.000 27.246 1.00 29.21 108 GLN A N 1
ATOM 783 C CA . GLN A 1 108 ? -6.442 -0.909 28.384 1.00 31.19 108 GLN A CA 1
ATOM 784 C C . GLN A 1 108 ? -6.608 -2.361 27.954 1.00 28.06 108 GLN A C 1
ATOM 785 O O . GLN A 1 108 ? -5.960 -3.253 28.500 1.00 29.78 108 GLN A O 1
ATOM 791 N N . ILE A 1 109 ? -7.485 -2.595 26.982 1.00 27.37 109 ILE A N 1
ATOM 792 C CA . ILE A 1 109 ? -7.723 -3.927 26.462 1.00 27.36 109 ILE A CA 1
ATOM 793 C C . ILE A 1 109 ? -6.467 -4.494 25.783 1.00 29.94 109 ILE A C 1
ATOM 794 O O . ILE A 1 109 ? -6.043 -5.625 26.055 1.00 29.30 109 ILE A O 1
ATOM 799 N N . THR A 1 110 ? -5.876 -3.710 24.890 1.00 26.55 110 THR A N 1
ATOM 800 C CA . THR A 1 110 ? -4.781 -4.223 24.070 1.00 29.46 110 THR A CA 1
ATOM 801 C C . THR A 1 110 ? -3.474 -4.380 24.834 1.00 34.18 110 THR A C 1
ATOM 802 O O . THR A 1 110 ? -2.617 -5.171 24.436 1.00 36.98 110 THR A O 1
ATOM 806 N N . GLN A 1 111 ? -3.323 -3.645 25.934 1.00 33.01 111 GLN A N 1
ATOM 807 C CA . GLN A 1 111 ? -2.091 -3.719 26.707 1.00 36.36 111 GLN A CA 1
ATOM 808 C C . GLN A 1 111 ? -1.928 -5.100 27.341 1.00 34.29 111 GLN A C 1
ATOM 809 O O . GLN A 1 111 ? -0.840 -5.453 27.784 1.00 35.35 111 GLN A O 1
ATOM 815 N N . LEU A 1 112 ? -3.012 -5.875 27.368 1.00 31.74 112 LEU A N 1
ATOM 816 C CA . LEU A 1 112 ? -2.988 -7.239 27.898 1.00 34.40 112 LEU A CA 1
ATOM 817 C C . LEU A 1 112 ? -2.366 -8.242 26.920 1.00 35.26 112 LEU A C 1
ATOM 818 O O . LEU A 1 112 ? -2.186 -9.414 27.256 1.00 34.85 112 LEU A O 1
ATOM 823 N N . LEU A 1 113 ? -2.061 -7.784 25.708 1.00 31.12 113 LEU A N 1
ATOM 824 C CA . LEU A 1 113 ? -1.544 -8.662 24.667 1.00 30.77 113 LEU A CA 1
ATOM 825 C C . LEU A 1 113 ? -0.052 -8.440 24.507 1.00 31.84 113 LEU A C 1
ATOM 826 O O . LEU A 1 113 ? 0.466 -7.375 24.863 1.00 32.88 113 LEU A O 1
ATOM 831 N N . PRO A 1 114 ? 0.659 -9.438 23.957 1.00 32.68 114 PRO A N 1
ATOM 832 C CA . PRO A 1 114 ? 2.064 -9.167 23.641 1.00 36.37 114 PRO A CA 1
ATOM 833 C C . PRO A 1 114 ? 2.174 -8.026 22.635 1.00 33.09 114 PRO A C 1
ATOM 834 O O . PRO A 1 114 ? 1.190 -7.705 21.957 1.00 31.77 114 PRO A O 1
ATOM 838 N N . GLU A 1 115 ? 3.359 -7.439 22.555 1.00 34.94 115 GLU A N 1
ATOM 839 C CA . GLU A 1 115 ? 3.599 -6.209 21.809 1.00 38.83 115 GLU A CA 1
ATOM 840 C C . GLU A 1 115 ? 3.044 -6.186 20.394 1.00 36.04 115 GLU A C 1
ATOM 841 O O . GLU A 1 115 ? 2.367 -5.239 20.013 1.00 35.29 115 GLU A O 1
ATOM 847 N N . ASP A 1 116 ? 3.369 -7.206 19.609 1.00 37.79 116 ASP A N 1
ATOM 848 C CA . ASP A 1 116 ? 2.962 -7.233 18.209 1.00 37.86 116 ASP A CA 1
ATOM 849 C C . ASP A 1 116 ? 1.444 -7.257 18.056 1.00 35.06 116 ASP A C 1
ATOM 850 O O . ASP A 1 116 ? 0.892 -6.622 17.159 1.00 32.55 116 ASP A O 1
ATOM 855 N N . LEU A 1 117 ? 0.766 -7.983 18.941 1.00 32.99 117 LEU A N 1
ATOM 856 C CA . LEU A 1 117 ? -0.686 -8.064 18.873 1.00 30.32 117 LEU A CA 1
ATOM 857 C C . LEU A 1 117 ? -1.350 -6.803 19.417 1.00 28.46 117 LEU A C 1
ATOM 858 O O . LEU A 1 117 ? -2.387 -6.374 18.899 1.00 25.08 117 LEU A O 1
ATOM 863 N N . ARG A 1 118 ? -0.773 -6.231 20.473 1.00 31.28 118 ARG A N 1
ATOM 864 C CA . ARG A 1 118 ? -1.272 -4.977 21.032 1.00 31.19 118 ARG A CA 1
ATOM 865 C C . ARG A 1 118 ? -1.312 -3.911 19.943 1.00 32.63 118 ARG A C 1
ATOM 866 O O . ARG A 1 118 ? -2.322 -3.229 19.750 1.00 31.77 118 ARG A O 1
ATOM 874 N N . LYS A 1 119 ? -0.194 -3.782 19.234 1.00 32.97 119 LYS A N 1
ATOM 875 C CA . LYS A 1 119 ? -0.067 -2.817 18.154 1.00 28.99 119 LYS A CA 1
ATOM 876 C C . LYS A 1 119 ? -1.054 -3.096 17.029 1.00 30.74 119 LYS A C 1
ATOM 877 O O . LYS A 1 119 ? -1.734 -2.184 16.564 1.00 32.22 119 LYS A O 1
ATOM 883 N N . GLU A 1 120 ? -1.156 -4.351 16.602 1.00 32.12 120 GLU A N 1
ATOM 884 C CA . GLU A 1 120 ? -2.076 -4.688 15.511 1.00 31.84 120 GLU A CA 1
ATOM 885 C C . GLU A 1 120 ? -3.533 -4.350 15.831 1.00 29.34 120 GLU A C 1
ATOM 886 O O . GLU A 1 120 ? -4.208 -3.699 15.036 1.00 29.19 120 GLU A O 1
ATOM 892 N N . LEU A 1 121 ? -4.030 -4.815 16.976 1.00 26.32 121 LEU A N 1
ATOM 893 C CA . LEU A 1 121 ? -5.430 -4.589 17.316 1.00 23.15 121 LEU A CA 1
ATOM 894 C C . LEU A 1 121 ? -5.719 -3.107 17.561 1.00 24.31 121 LEU A C 1
ATOM 895 O O . LEU A 1 121 ? -6.763 -2.602 17.143 1.00 24.59 121 LEU A O 1
ATOM 900 N N . TYR A 1 122 ? -4.801 -2.406 18.223 1.00 26.34 122 TYR A N 1
ATOM 901 C CA . TYR A 1 122 ? -5.004 -0.979 18.429 1.00 28.95 122 TYR A CA 1
ATOM 902 C C . TYR A 1 122 ? -5.055 -0.248 17.087 1.00 29.44 122 TYR A C 1
ATOM 903 O O . TYR A 1 122 ? -5.913 0.606 16.866 1.00 28.99 122 TYR A O 1
ATOM 912 N N . GLU A 1 123 ? -4.132 -0.584 16.192 1.00 29.39 123 GLU A N 1
ATOM 913 C CA . GLU A 1 123 ? -4.099 0.057 14.880 1.00 29.70 123 GLU A CA 1
ATOM 914 C C . GLU A 1 123 ? -5.315 -0.254 14.017 1.00 27.95 123 GLU A C 1
ATOM 915 O O . GLU A 1 123 ? -5.724 0.585 13.215 1.00 29.16 123 GLU A O 1
ATOM 921 N N . LEU A 1 124 ? -5.900 -1.443 14.182 1.00 25.37 124 LEU A N 1
ATOM 922 C CA . LEU A 1 124 ? -7.150 -1.760 13.498 1.00 26.12 124 LEU A CA 1
ATOM 923 C C . LEU A 1 124 ? -8.264 -0.844 13.995 1.00 28.64 124 LEU A C 1
ATOM 924 O O . LEU A 1 124 ? -9.011 -0.273 13.200 1.00 26.15 124 LEU A O 1
ATOM 929 N N . TRP A 1 125 ? -8.379 -0.714 15.316 1.00 26.89 125 TRP A N 1
ATOM 930 C CA . TRP A 1 125 ? -9.415 0.133 15.894 1.00 26.52 125 TRP A CA 1
ATOM 931 C C . TRP A 1 125 ? -9.221 1.557 15.391 1.00 29.13 125 TRP A C 1
ATOM 932 O O . TRP A 1 125 ? -10.170 2.210 14.948 1.00 28.33 125 TRP A O 1
ATOM 943 N N . GLU A 1 126 ? -7.975 2.021 15.431 1.00 31.26 126 GLU A N 1
ATOM 944 C CA . GLU A 1 126 ? -7.650 3.385 15.018 1.00 32.65 126 GLU A CA 1
ATOM 945 C C . GLU A 1 126 ? -7.959 3.633 13.540 1.00 32.36 126 GLU A C 1
ATOM 946 O O . GLU A 1 126 ? -8.460 4.700 13.177 1.00 31.55 126 GLU A O 1
ATOM 952 N N . GLU A 1 127 ? -7.662 2.646 12.697 1.00 31.20 127 GLU A N 1
ATOM 953 C CA . GLU A 1 127 ? -7.978 2.724 11.270 1.00 30.76 127 GLU A CA 1
ATOM 954 C C . GLU A 1 127 ? -9.487 2.878 11.046 1.00 27.56 127 GLU A C 1
ATOM 955 O O . GLU A 1 127 ? -9.916 3.655 10.199 1.00 25.67 127 GLU A O 1
ATOM 961 N N . TYR A 1 128 ? -10.293 2.141 11.801 1.00 24.22 128 TYR A N 1
ATOM 962 C CA . TYR A 1 128 ? -11.738 2.289 11.677 1.00 25.63 128 TYR A CA 1
ATOM 963 C C . TYR A 1 128 ? -12.223 3.634 12.236 1.00 29.84 128 TYR A C 1
ATOM 964 O O . TYR A 1 128 ? -13.028 4.314 11.605 1.00 30.34 128 TYR A O 1
ATOM 973 N N . GLU A 1 129 ? -11.735 3.997 13.422 1.00 29.07 129 GLU A N 1
ATOM 974 C CA . GLU A 1 129 ? -12.057 5.272 14.065 1.00 33.25 129 GLU A CA 1
ATOM 975 C C . GLU A 1 129 ? -11.830 6.467 13.164 1.00 34.83 129 GLU A C 1
ATOM 976 O O . GLU A 1 129 ? -12.661 7.368 13.091 1.00 38.92 129 GLU A O 1
ATOM 982 N N . THR A 1 130 ? -10.682 6.477 12.497 1.00 33.21 130 THR A N 1
ATOM 983 C CA . THR A 1 130 ? -10.280 7.625 11.693 1.00 34.87 130 THR A CA 1
ATOM 984 C C . THR A 1 130 ? -10.651 7.451 10.235 1.00 35.14 130 THR A C 1
ATOM 985 O O . THR A 1 130 ? -10.436 8.352 9.432 1.00 37.56 130 THR A O 1
ATOM 989 N N . GLN A 1 131 ? -11.219 6.293 9.906 1.00 34.26 131 GLN A N 1
ATOM 990 C CA . GLN A 1 131 ? -11.638 5.991 8.542 1.00 32.74 131 GLN A CA 1
ATOM 991 C C . GLN A 1 131 ? -10.508 6.292 7.565 1.00 34.74 131 GLN A C 1
ATOM 992 O O . GLN A 1 131 ? -10.682 7.030 6.594 1.00 34.89 131 GLN A O 1
ATOM 998 N N . SER A 1 132 ? -9.343 5.714 7.839 1.00 35.64 132 SER A N 1
ATOM 999 C CA . SER A 1 132 ? -8.122 6.111 7.151 1.00 36.27 132 SER A CA 1
ATOM 1000 C C . SER A 1 132 ? -7.767 5.217 5.966 1.00 35.99 132 SER A C 1
ATOM 1001 O O . SER A 1 132 ? -6.688 5.346 5.399 1.00 37.45 132 SER A O 1
ATOM 1004 N N . SER A 1 133 ? -8.675 4.323 5.583 1.00 31.91 133 SER A N 1
ATOM 1005 C CA . SER A 1 133 ? -8.441 3.461 4.429 1.00 31.27 133 SER A CA 1
ATOM 1006 C C . SER A 1 133 ? -9.740 3.139 3.710 1.00 31.55 133 SER A C 1
ATOM 1007 O O . SER A 1 133 ? -10.836 3.318 4.261 1.00 29.15 133 SER A O 1
ATOM 1010 N N . ALA A 1 134 ? -9.613 2.648 2.482 1.00 30.29 134 ALA A N 1
ATOM 1011 C CA . ALA A 1 134 ? -10.771 2.196 1.723 1.00 30.84 134 ALA A CA 1
ATOM 1012 C C . ALA A 1 134 ? -11.456 1.039 2.442 1.00 26.09 134 ALA A C 1
ATOM 1013 O O . ALA A 1 134 ? -12.680 0.917 2.398 1.00 23.56 134 ALA A O 1
ATOM 1015 N N . GLU A 1 135 ? -10.659 0.190 3.093 1.00 26.24 135 GLU A N 1
ATOM 1016 C CA . GLU A 1 135 ? -11.186 -0.928 3.875 1.00 23.98 135 GLU A CA 1
ATOM 1017 C C . GLU A 1 135 ? -12.089 -0.443 5.018 1.00 22.32 135 GLU A C 1
ATOM 1018 O O . GLU A 1 135 ? -13.185 -0.972 5.233 1.00 21.10 135 GLU A O 1
ATOM 1024 N N . ALA A 1 136 ? -11.622 0.564 5.748 1.00 24.70 136 ALA A N 1
ATOM 1025 C CA . ALA A 1 136 ? -12.381 1.110 6.871 1.00 23.96 136 ALA A CA 1
ATOM 1026 C C . ALA A 1 136 ? -13.702 1.685 6.394 1.00 25.44 136 ALA A C 1
ATOM 1027 O O . ALA A 1 136 ? -14.740 1.505 7.030 1.00 23.71 136 ALA A O 1
ATOM 1029 N N . LYS A 1 137 ? -13.659 2.378 5.261 1.00 24.82 137 LYS A N 1
ATOM 1030 C CA . LYS A 1 137 ? -14.845 3.034 4.730 1.00 22.53 137 LYS A CA 1
ATOM 1031 C C . LYS A 1 137 ? -15.890 1.994 4.323 1.00 24.78 137 LYS A C 1
ATOM 1032 O O . LYS A 1 137 ? -17.092 2.156 4.565 1.00 26.31 137 LYS A O 1
ATOM 1038 N N . PHE A 1 138 ? -15.407 0.914 3.730 1.00 22.16 138 PHE A N 1
ATOM 1039 C CA . PHE A 1 138 ? -16.233 -0.230 3.354 1.00 19.78 138 PHE A CA 1
ATOM 1040 C C . PHE A 1 138 ? -16.865 -0.848 4.594 1.00 20.87 138 PHE A C 1
ATOM 1041 O O . PHE A 1 138 ? -18.063 -1.137 4.617 1.00 19.52 138 PHE A O 1
ATOM 1049 N N . VAL A 1 139 ? -16.067 -1.041 5.641 1.00 22.04 139 VAL A N 1
ATOM 1050 C CA . VAL A 1 139 ? -16.592 -1.685 6.847 1.00 21.28 139 VAL A CA 1
ATOM 1051 C C . VAL A 1 139 ? -17.641 -0.801 7.545 1.00 20.27 139 VAL A C 1
ATOM 1052 O O . VAL A 1 139 ? -18.618 -1.299 8.096 1.00 19.81 139 VAL A O 1
ATOM 1056 N N . LYS A 1 140 ? -17.455 0.516 7.486 1.00 21.21 140 LYS A N 1
ATOM 1057 C CA . LYS A 1 140 ? -18.442 1.447 8.039 1.00 22.01 140 LYS A CA 1
ATOM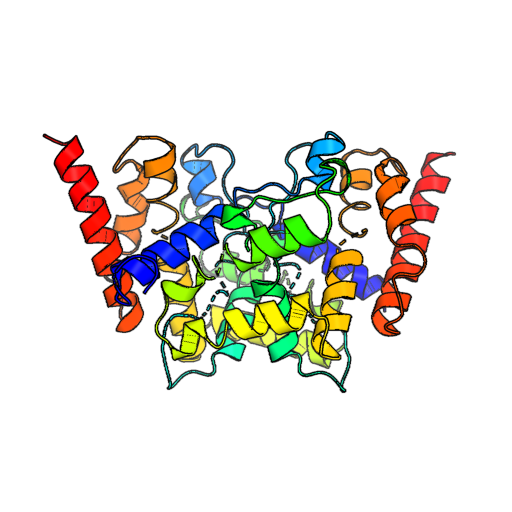 1058 C C . LYS A 1 140 ? -19.777 1.301 7.300 1.00 22.81 140 LYS A C 1
ATOM 1059 O O . LYS A 1 140 ? -20.848 1.323 7.909 1.00 21.23 140 LYS A O 1
ATOM 1065 N N . GLN A 1 141 ? -19.704 1.133 5.985 1.00 23.40 141 GLN A N 1
ATOM 1066 C CA . GLN A 1 141 ? -20.900 0.873 5.182 1.00 23.83 141 GLN A CA 1
ATOM 1067 C C . GLN A 1 141 ? -21.523 -0.491 5.485 1.00 23.26 141 GLN A C 1
ATOM 1068 O O . GLN A 1 141 ? -22.740 -0.629 5.474 1.00 20.60 141 GLN A O 1
ATOM 1074 N N . LEU A 1 142 ? -20.697 -1.498 5.754 1.00 20.07 142 LEU A N 1
ATOM 1075 C CA . LEU A 1 142 ? -21.216 -2.780 6.230 1.00 19.26 142 LEU A CA 1
ATOM 1076 C C . LEU A 1 142 ? -21.980 -2.616 7.548 1.00 18.53 142 LEU A C 1
ATOM 1077 O O . LEU A 1 142 ? -23.034 -3.210 7.726 1.00 17.68 142 LEU A O 1
ATOM 1082 N N . ALA A 1 143 ? -21.440 -1.806 8.457 1.00 18.73 143 ALA A N 1
ATOM 1083 C CA . ALA A 1 143 ? -22.037 -1.599 9.774 1.00 17.74 143 ALA A CA 1
ATOM 1084 C C . ALA A 1 143 ? -23.444 -1.015 9.632 1.00 18.79 143 ALA A C 1
ATOM 1085 O O . ALA A 1 143 ? -24.385 -1.454 10.291 1.00 18.74 143 ALA A O 1
ATOM 1087 N N . GLN A 1 144 ? -23.568 -0.009 8.776 1.00 19.54 144 GLN A N 1
ATOM 1088 C CA . GLN A 1 144 ? -24.839 0.668 8.577 1.00 20.64 144 GLN A CA 1
ATOM 1089 C C . GLN A 1 144 ? -25.844 -0.244 7.875 1.00 18.15 144 GLN A C 1
ATOM 1090 O O . GLN A 1 144 ? -27.022 -0.264 8.224 1.00 17.10 144 GLN A O 1
ATOM 1096 N N . CYS A 1 145 ? -25.366 -0.986 6.885 1.00 19.26 145 CYS A N 1
ATOM 1097 C CA . CYS A 1 145 ? -26.212 -1.937 6.166 1.00 19.62 145 CYS A CA 1
ATOM 1098 C C . CYS A 1 145 ? -26.681 -3.052 7.098 1.00 18.77 145 CYS A C 1
ATOM 1099 O O . CYS A 1 145 ? -27.863 -3.414 7.106 1.00 16.83 145 CYS A O 1
ATOM 1102 N N . GLU A 1 146 ? -25.755 -3.599 7.885 1.00 17.17 146 GLU A N 1
ATOM 1103 C CA . GLU A 1 146 ? -26.099 -4.669 8.829 1.00 16.35 146 GLU A CA 1
ATOM 1104 C C . GLU A 1 146 ? -27.183 -4.197 9.796 1.00 16.36 146 GLU A C 1
ATOM 1105 O O . GLU A 1 146 ? -28.122 -4.937 10.116 1.00 16.04 146 GLU A O 1
ATOM 1119 N N . ILE A 1 148 ? -29.514 -1.736 9.350 1.00 18.15 148 ILE A N 1
ATOM 1120 C CA . ILE A 1 148 ? -30.863 -1.608 8.786 1.00 19.38 148 ILE A CA 1
ATOM 1121 C C . ILE A 1 148 ? -31.465 -2.962 8.420 1.00 17.89 148 ILE A C 1
ATOM 1122 O O . ILE A 1 148 ? -32.675 -3.151 8.510 1.00 18.41 148 ILE A O 1
ATOM 1127 N N . LEU A 1 149 ? -30.624 -3.911 8.034 1.00 17.19 149 LEU A N 1
ATOM 1128 C CA . LEU A 1 149 ? -31.114 -5.268 7.841 1.00 15.06 149 LEU A CA 1
ATOM 1129 C C . LEU A 1 149 ? -31.704 -5.811 9.139 1.00 17.61 149 LEU A C 1
ATOM 1130 O O . LEU A 1 149 ? -32.794 -6.386 9.138 1.00 16.30 149 LEU A O 1
ATOM 1135 N N . GLN A 1 150 ? -30.990 -5.623 10.244 1.00 15.19 150 GLN A N 1
ATOM 1136 C CA . GLN A 1 150 ? -31.468 -6.072 11.543 1.00 14.48 150 GLN A CA 1
ATOM 1137 C C . GLN A 1 150 ? -32.751 -5.334 11.939 1.00 14.95 150 GLN A C 1
ATOM 1138 O O . GLN A 1 150 ? -33.641 -5.927 12.555 1.00 16.52 150 GLN A O 1
ATOM 1144 N N . ALA A 1 151 ? -32.841 -4.048 11.602 1.00 17.77 151 ALA A N 1
ATOM 1145 C CA . ALA A 1 151 ? -34.080 -3.304 11.866 1.00 21.38 151 ALA A CA 1
ATOM 1146 C C . ALA A 1 151 ? -35.272 -3.972 11.181 1.00 20.44 151 ALA A C 1
ATOM 1147 O O . ALA A 1 151 ? -36.308 -4.179 11.801 1.00 19.88 151 ALA A O 1
ATOM 1149 N N A SER A 1 152 ? -35.127 -4.305 9.904 0.50 18.02 152 SER A N 1
ATOM 1150 N N B SER A 1 152 ? -35.113 -4.293 9.900 0.50 18.00 152 SER A N 1
ATOM 1151 C CA A SER A 1 152 ? -36.231 -4.922 9.177 0.50 18.74 152 SER A CA 1
ATOM 1152 C CA B SER A 1 152 ? -36.173 -4.938 9.133 0.50 18.82 152 SER A CA 1
ATOM 1153 C C A SER A 1 152 ? -36.526 -6.311 9.722 0.50 19.66 152 SER A C 1
ATOM 1154 C C B SER A 1 152 ? -36.512 -6.299 9.716 0.50 19.64 152 SER A C 1
ATOM 1155 O O A SER A 1 152 ? -37.678 -6.745 9.729 0.50 20.69 152 SER A O 1
ATOM 1156 O O B SER A 1 152 ? -37.677 -6.698 9.747 0.50 20.71 152 SER A O 1
ATOM 1161 N N . GLU A 1 153 ? -35.487 -7.008 10.177 1.00 19.60 153 GLU A N 1
ATOM 1162 C CA . GLU A 1 153 ? -35.674 -8.331 10.770 1.00 18.95 153 GLU A CA 1
ATOM 1163 C C . GLU A 1 153 ? -36.492 -8.294 12.058 1.00 20.65 153 GLU A C 1
ATOM 1164 O O . GLU A 1 153 ? -37.331 -9.167 12.288 1.00 18.02 153 GLU A O 1
ATOM 1170 N N . TYR A 1 154 ? -36.244 -7.293 12.896 1.00 19.92 154 TYR A N 1
ATOM 1171 C CA . TYR A 1 154 ? -37.050 -7.120 14.107 1.00 19.38 154 TYR A CA 1
ATOM 1172 C C . TYR A 1 154 ? -38.486 -6.717 13.759 1.00 19.63 154 TYR A C 1
ATOM 1173 O O . TYR A 1 154 ? -39.440 -7.198 14.375 1.00 20.18 154 TYR A O 1
ATOM 1182 N N . GLU A 1 155 ? -38.645 -5.836 12.780 1.00 20.17 155 GLU A N 1
ATOM 1183 C CA . GLU A 1 155 ? -39.991 -5.464 12.342 1.00 23.70 155 GLU A CA 1
ATOM 1184 C C . GLU A 1 155 ? -40.762 -6.712 11.910 1.00 24.81 155 GLU A C 1
ATOM 1185 O O . GLU A 1 155 ? -41.919 -6.917 12.311 1.00 25.53 155 GLU A O 1
ATOM 1191 N N . ASP A 1 156 ? -40.102 -7.551 11.119 1.00 23.10 156 ASP A N 1
ATOM 1192 C CA . ASP A 1 156 ? -40.711 -8.786 10.632 1.00 26.02 156 ASP A CA 1
ATOM 1193 C C . ASP A 1 156 ? -41.075 -9.711 11.787 1.00 25.49 156 ASP A C 1
ATOM 1194 O O . ASP A 1 156 ? -42.179 -10.258 11.831 1.00 26.64 156 ASP A O 1
ATOM 1199 N N . LEU A 1 157 ? -40.150 -9.876 12.726 1.00 22.30 157 LEU A N 1
ATOM 1200 C CA . LEU A 1 157 ? -40.369 -10.768 13.865 1.00 25.33 157 LEU A CA 1
ATOM 1201 C C . LEU A 1 157 ? -41.488 -10.278 14.778 1.00 30.67 157 LEU A C 1
ATOM 1202 O O . LEU A 1 157 ? -42.228 -11.083 15.361 1.00 29.45 157 LEU A O 1
ATOM 1207 N N . GLU A 1 158 ? -41.606 -8.957 14.902 1.00 26.81 158 GLU A N 1
ATOM 1208 C CA . GLU A 1 158 ? -42.648 -8.343 15.728 1.00 28.39 158 GLU A CA 1
ATOM 1209 C C . GLU A 1 158 ? -43.990 -8.267 15.024 1.00 27.67 158 GLU A C 1
ATOM 1210 O O . GLU A 1 158 ? -45.008 -7.993 15.658 1.00 27.96 158 GLU A O 1
ATOM 1216 N N . HIS A 1 159 ? -43.979 -8.495 13.715 1.00 29.29 159 HIS A N 1
ATOM 1217 C CA . HIS A 1 159 ? -45.111 -8.199 12.849 1.00 32.90 159 HIS A CA 1
ATOM 1218 C C . HIS A 1 159 ? -45.538 -6.751 13.000 1.00 35.08 159 HIS A C 1
ATOM 1219 O O . HIS A 1 159 ? -46.726 -6.450 13.053 1.00 32.54 159 HIS A O 1
ATOM 1226 N N . LYS A 1 160 ? -44.556 -5.858 13.090 1.00 33.66 160 LYS A N 1
ATOM 1227 C CA . LYS A 1 160 ? -44.824 -4.422 13.147 1.00 32.98 160 LYS A CA 1
ATOM 1228 C C . LYS A 1 160 ? -44.054 -3.716 12.040 1.00 32.25 160 LYS A C 1
ATOM 1229 O O . LYS A 1 160 ? -43.037 -3.057 12.297 1.00 29.30 160 LYS A O 1
ATOM 1235 N N . PRO A 1 161 ? -44.527 -3.868 10.794 1.00 32.19 161 PRO A N 1
ATOM 1236 C CA . PRO A 1 161 ? -43.827 -3.296 9.644 1.00 29.73 161 PRO A CA 1
ATOM 1237 C C . PRO A 1 161 ? -43.687 -1.785 9.751 1.00 26.89 161 PRO A C 1
ATOM 1238 O O . PRO A 1 161 ? -44.643 -1.093 10.105 1.00 30.55 161 PRO A O 1
ATOM 1242 N N . GLY A 1 162 ? -42.484 -1.292 9.474 1.00 24.90 162 GLY A N 1
ATOM 1243 C CA . GLY A 1 162 ? -42.196 0.129 9.531 1.00 26.37 162 GLY A CA 1
ATOM 1244 C C . GLY A 1 162 ? -41.895 0.698 10.912 1.00 24.83 162 GLY A C 1
ATOM 1245 O O . GLY A 1 162 ? -41.550 1.871 11.027 1.00 23.91 162 GLY A O 1
ATOM 1246 N N . ARG A 1 163 ? -42.023 -0.111 11.961 1.00 24.52 163 ARG A N 1
ATOM 1247 C CA . ARG A 1 163 ? -41.875 0.421 13.320 1.00 26.37 163 ARG A CA 1
ATOM 1248 C C . ARG A 1 163 ? -40.520 1.095 13.534 1.00 23.12 163 ARG A C 1
ATOM 1249 O O . ARG A 1 163 ? -40.423 2.130 14.209 1.00 25.14 163 ARG A O 1
ATOM 1257 N N . LEU A 1 164 ? -39.480 0.529 12.931 1.00 22.06 164 LEU A N 1
ATOM 1258 C CA . LEU A 1 164 ? -38.131 1.020 13.163 1.00 20.98 164 LEU A CA 1
ATOM 1259 C C . LEU A 1 164 ? -37.609 1.909 12.025 1.00 21.92 164 LEU A C 1
ATOM 1260 O O . LEU A 1 164 ? -36.417 1.909 11.714 1.00 21.20 164 LEU A O 1
ATOM 1265 N N . GLN A 1 165 ? -38.514 2.677 11.424 1.00 23.88 165 GLN A N 1
ATOM 1266 C CA . GLN A 1 165 ? -38.182 3.571 10.319 1.00 23.66 165 GLN A CA 1
ATOM 1267 C C . GLN A 1 165 ? -37.060 4.549 10.654 1.00 25.88 165 GLN A C 1
ATOM 1268 O O . GLN A 1 165 ? -36.275 4.910 9.778 1.00 24.16 165 GLN A O 1
ATOM 1274 N N . ASP A 1 166 ? -36.993 4.985 11.914 1.00 24.39 166 ASP A N 1
ATOM 1275 C CA . ASP A 1 166 ? -35.983 5.962 12.326 1.00 23.87 166 ASP A CA 1
ATOM 1276 C C . ASP A 1 166 ? -34.576 5.497 11.934 1.00 22.46 166 ASP A C 1
ATOM 1277 O O . ASP A 1 166 ? -33.718 6.316 11.602 1.00 26.70 166 ASP A O 1
ATOM 1282 N N . PHE A 1 167 ? -34.343 4.186 11.967 1.00 22.34 167 PHE A N 1
ATOM 1283 C CA . PHE A 1 167 ? -33.048 3.632 11.586 1.00 24.17 167 PHE A CA 1
ATOM 1284 C C . PHE A 1 167 ? -32.786 3.808 10.098 1.00 22.17 167 PHE A C 1
ATOM 1285 O O . PHE A 1 167 ? -31.676 4.141 9.689 1.00 22.02 167 PHE A O 1
ATOM 1293 N N . TYR A 1 168 ? -33.809 3.594 9.286 1.00 23.76 168 TYR A N 1
ATOM 1294 C CA . TYR A 1 168 ? -33.672 3.853 7.854 1.00 22.12 168 TYR A CA 1
ATOM 1295 C C . TYR A 1 168 ? -33.417 5.332 7.559 1.00 28.11 168 TYR A C 1
ATOM 1296 O O . TYR A 1 168 ? -32.538 5.665 6.762 1.00 32.15 168 TYR A O 1
ATOM 1305 N N . ASP A 1 169 ? -34.154 6.219 8.226 1.00 28.12 169 ASP A N 1
ATOM 1306 C CA . ASP A 1 169 ? -33.982 7.650 8.005 1.00 29.41 169 ASP A CA 1
ATOM 1307 C C . ASP A 1 169 ? -32.559 8.087 8.322 1.00 32.23 169 ASP A C 1
ATOM 1308 O O . ASP A 1 169 ? -32.000 8.947 7.641 1.00 31.74 169 ASP A O 1
ATOM 1313 N N . SER A 1 170 ? -31.961 7.458 9.328 1.00 32.10 170 SER A N 1
ATOM 1314 C CA . SER A 1 170 ? -30.634 7.845 9.787 1.00 32.92 170 SER A CA 1
ATOM 1315 C C . SER A 1 170 ? -29.547 7.455 8.793 1.00 32.31 170 SER A C 1
ATOM 1316 O O . SER A 1 170 ? -28.439 7.982 8.851 1.00 33.81 170 SER A O 1
ATOM 1319 N N . THR A 1 171 ? -29.859 6.536 7.880 1.00 31.12 171 THR A N 1
ATOM 1320 C CA . THR A 1 171 ? -28.867 6.090 6.900 1.00 27.61 171 THR A CA 1
ATOM 1321 C C . THR A 1 171 ? -29.081 6.733 5.541 1.00 34.98 171 THR A C 1
ATOM 1322 O O . THR A 1 171 ? -28.285 6.516 4.628 1.00 36.15 171 THR A O 1
ATOM 1326 N N . ALA A 1 172 ? -30.164 7.497 5.406 1.00 37.85 172 ALA A N 1
ATOM 1327 C CA . ALA A 1 172 ? -30.496 8.151 4.142 1.00 42.67 172 ALA A CA 1
ATOM 1328 C C . ALA A 1 172 ? -29.288 8.873 3.551 1.00 43.90 172 ALA A C 1
ATOM 1329 O O . ALA A 1 172 ? -28.716 9.758 4.181 1.00 46.45 172 ALA A O 1
ATOM 1331 N N . GLY A 1 173 ? -28.878 8.450 2.359 1.00 45.44 173 GLY A N 1
ATOM 1332 C CA . GLY A 1 173 ? -27.760 9.068 1.664 1.00 47.32 173 GLY A CA 1
ATOM 1333 C C . GLY A 1 173 ? -26.365 8.715 2.164 1.00 48.01 173 GLY A C 1
ATOM 1334 O O . GLY A 1 173 ? -25.375 9.271 1.686 1.00 48.59 173 GLY A O 1
ATOM 1335 N N . LYS A 1 174 ? -26.269 7.791 3.114 1.00 43.67 174 LYS A N 1
ATOM 1336 C CA . LYS A 1 174 ? -24.973 7.456 3.700 1.00 40.43 174 LYS A CA 1
ATOM 1337 C C . LYS A 1 174 ? -24.276 6.288 3.002 1.00 35.11 174 LYS A C 1
ATOM 1338 O O . LYS A 1 174 ? -23.185 5.877 3.405 1.00 36.12 174 LYS A O 1
ATOM 1344 N N . PHE A 1 175 ? -24.901 5.748 1.964 1.00 31.68 175 PHE A N 1
ATOM 1345 C CA . PHE A 1 175 ? -24.317 4.615 1.251 1.00 30.52 175 PHE A CA 1
ATOM 1346 C C . PHE A 1 175 ? -23.763 5.038 -0.097 1.00 31.06 175 PHE A C 1
ATOM 1347 O O . PHE A 1 175 ? -24.433 5.739 -0.852 1.00 32.97 175 PHE A O 1
ATOM 1355 N N . ASN A 1 176 ? -22.546 4.600 -0.408 1.00 29.20 176 ASN A N 1
ATOM 1356 C CA . ASN A 1 176 ? -21.999 4.846 -1.735 1.00 30.84 176 ASN A CA 1
ATOM 1357 C C . ASN A 1 176 ? -21.181 3.705 -2.335 1.00 29.73 176 ASN A C 1
ATOM 1358 O O . ASN A 1 176 ? -20.856 3.739 -3.521 1.00 30.17 176 ASN A O 1
ATOM 1363 N N . HIS A 1 177 ? -20.856 2.688 -1.542 1.00 25.08 177 HIS A N 1
ATOM 1364 C CA . HIS A 1 177 ? -20.188 1.526 -2.119 1.00 26.05 177 HIS A CA 1
ATOM 1365 C C . HIS A 1 177 ? -21.163 0.842 -3.078 1.00 28.46 177 HIS A C 1
ATOM 1366 O O . HIS A 1 177 ? -22.284 0.509 -2.683 1.00 25.72 177 HIS A O 1
ATOM 1373 N N . PRO A 1 178 ? -20.749 0.635 -4.339 1.00 30.55 178 PRO A N 1
ATOM 1374 C CA . PRO A 1 178 ? -21.658 0.122 -5.369 1.00 31.18 178 PRO A CA 1
ATOM 1375 C C . PRO A 1 178 ? -22.364 -1.179 -5.009 1.00 28.39 178 PRO A C 1
ATOM 1376 O O . PRO A 1 178 ? -23.561 -1.286 -5.263 1.00 26.37 178 PRO A O 1
ATOM 1380 N N . GLU A 1 179 ? -21.649 -2.144 -4.437 1.00 27.40 179 GLU A N 1
ATOM 1381 C CA . GLU A 1 179 ? -22.272 -3.413 -4.075 1.00 27.06 179 GLU A CA 1
ATOM 1382 C C . GLU A 1 179 ? -23.195 -3.248 -2.874 1.00 26.14 179 GLU A C 1
ATOM 1383 O O . GLU A 1 179 ? -24.267 -3.854 -2.808 1.00 24.08 179 GLU A O 1
ATOM 1389 N N . ILE A 1 180 ? -22.780 -2.430 -1.918 1.00 24.15 180 ILE A N 1
ATOM 1390 C CA . ILE A 1 180 ? -23.608 -2.209 -0.750 1.00 24.16 180 ILE A CA 1
ATOM 1391 C C . ILE A 1 180 ? -24.858 -1.424 -1.143 1.00 23.84 180 ILE A C 1
ATOM 1392 O O . ILE A 1 180 ? -25.949 -1.738 -0.686 1.00 23.15 180 ILE A O 1
ATOM 1397 N N . VAL A 1 181 ? -24.702 -0.433 -2.019 1.00 21.72 181 VAL A N 1
ATOM 1398 C CA . VAL A 1 181 ? -25.859 0.292 -2.547 1.00 25.99 181 VAL A CA 1
ATOM 1399 C C . VAL A 1 181 ? -26.896 -0.660 -3.181 1.00 28.02 181 VAL A C 1
ATOM 1400 O O . VAL A 1 181 ? -28.101 -0.518 -2.956 1.00 28.74 181 VAL A O 1
ATOM 1404 N N . GLN A 1 182 ? -26.423 -1.641 -3.948 1.00 26.61 182 GLN A N 1
ATOM 1405 C CA . GLN A 1 182 ? -27.315 -2.628 -4.572 1.00 30.13 182 GLN A CA 1
ATOM 1406 C C . GLN A 1 182 ? -28.087 -3.438 -3.533 1.00 24.50 182 GLN A C 1
ATOM 1407 O O . GLN A 1 182 ? -29.288 -3.655 -3.653 1.00 23.37 182 GLN A O 1
ATOM 1413 N N . LEU A 1 183 ? -27.373 -3.910 -2.523 1.00 24.00 183 LEU A N 1
ATOM 1414 C CA . LEU A 1 183 ? -27.976 -4.690 -1.457 1.00 22.42 183 LEU A CA 1
ATOM 1415 C C . LEU A 1 183 ? -28.992 -3.855 -0.688 1.00 22.60 183 LEU A C 1
ATOM 1416 O O . LEU A 1 183 ? -30.102 -4.317 -0.380 1.00 20.10 183 LEU A O 1
ATOM 1421 N N . VAL A 1 184 ? -28.614 -2.618 -0.376 1.00 21.96 184 VAL A N 1
ATOM 1422 C CA . VAL A 1 184 ? -29.507 -1.724 0.351 1.00 21.92 184 VAL A CA 1
ATOM 1423 C C . VAL A 1 184 ? -30.763 -1.417 -0.461 1.00 22.75 184 VAL A C 1
ATOM 1424 O O . VAL A 1 184 ? -31.863 -1.364 0.086 1.00 21.77 184 VAL A O 1
ATOM 1428 N N . SER A 1 185 ? -30.605 -1.232 -1.767 1.00 25.38 185 SER A N 1
ATOM 1429 C CA . SER A 1 185 ? -31.762 -0.961 -2.619 1.00 27.91 185 SER A CA 1
ATOM 1430 C C . SER A 1 185 ? -32.736 -2.129 -2.620 1.00 25.55 185 SER A C 1
ATOM 1431 O O . SER A 1 185 ? -33.945 -1.933 -2.553 1.00 25.87 185 SER A O 1
ATOM 1434 N N . GLU A 1 186 ? -32.197 -3.341 -2.702 1.00 25.87 186 GLU A N 1
ATOM 1435 C CA . GLU A 1 186 ? -33.008 -4.552 -2.638 1.00 24.61 186 GLU A CA 1
ATOM 1436 C C . GLU A 1 186 ? -33.738 -4.656 -1.303 1.00 24.34 186 GLU A C 1
ATOM 1437 O O . GLU A 1 186 ? -34.931 -4.938 -1.251 1.00 22.60 186 GLU A O 1
ATOM 1443 N N . LEU A 1 187 ? -33.003 -4.435 -0.218 1.00 23.01 187 LEU A N 1
ATOM 1444 C CA . LEU A 1 187 ? -33.561 -4.484 1.117 1.00 20.40 187 LEU A CA 1
ATOM 1445 C C . LEU A 1 187 ? -34.716 -3.502 1.263 1.00 20.29 187 LEU A C 1
ATOM 1446 O O . LEU A 1 187 ? -35.784 -3.852 1.769 1.00 22.45 187 LEU A O 1
ATOM 1451 N N . GLU A 1 188 ? -34.509 -2.270 0.813 1.00 23.65 188 GLU A N 1
ATOM 1452 C CA . GLU A 1 188 ? -35.519 -1.235 1.013 1.00 25.29 188 GLU A CA 1
ATOM 1453 C C . GLU A 1 188 ? -36.740 -1.474 0.138 1.00 25.36 188 GLU A C 1
ATOM 1454 O O . GLU A 1 188 ? -37.869 -1.234 0.564 1.00 26.95 188 GLU A O 1
ATOM 1460 N N . ALA A 1 189 ? -36.510 -1.973 -1.072 1.00 23.22 189 ALA A N 1
ATOM 1461 C CA . ALA A 1 189 ? -37.613 -2.327 -1.959 1.00 27.59 189 ALA A CA 1
ATOM 1462 C C . ALA A 1 189 ? -38.479 -3.436 -1.364 1.00 25.91 189 ALA A C 1
ATOM 1463 O O . ALA A 1 189 ? -39.707 -3.337 -1.380 1.00 27.61 189 ALA A O 1
ATOM 1465 N N . GLU A 1 190 ? -37.847 -4.490 -0.846 1.00 21.93 190 GLU A N 1
ATOM 1466 C CA . GLU A 1 190 ? -38.601 -5.582 -0.237 1.00 23.27 190 GLU A CA 1
ATOM 1467 C C . GLU A 1 190 ? -39.369 -5.058 0.970 1.00 25.37 190 GLU A C 1
ATOM 1468 O O . GLU A 1 190 ? -40.548 -5.338 1.141 1.00 25.20 190 GLU A O 1
ATOM 1474 N N . ARG A 1 191 ? -38.691 -4.277 1.798 1.00 22.22 191 ARG A N 1
ATOM 1475 C CA . ARG A 1 191 ? -39.318 -3.769 3.012 1.00 23.07 191 ARG A CA 1
ATOM 1476 C C . ARG A 1 191 ? -40.475 -2.826 2.694 1.00 24.46 191 ARG A C 1
ATOM 1477 O O . ARG A 1 191 ? -41.553 -2.906 3.299 1.00 28.33 191 ARG A O 1
ATOM 1485 N N . SER A 1 192 ? -40.260 -1.937 1.730 1.00 27.21 192 SER A N 1
ATOM 1486 C CA . SER A 1 192 ? -41.286 -0.973 1.359 1.00 30.39 192 SER A CA 1
ATOM 1487 C C . SER A 1 192 ? -42.503 -1.658 0.740 1.00 29.28 192 SER A C 1
ATOM 1488 O O . SER A 1 192 ? -43.625 -1.205 0.929 1.00 28.61 192 SER A O 1
ATOM 1491 N N . THR A 1 193 ? -42.275 -2.750 0.011 1.00 30.11 193 THR A N 1
ATOM 1492 C CA . THR A 1 193 ? -43.370 -3.571 -0.502 1.00 30.05 193 THR A CA 1
ATOM 1493 C C . THR A 1 193 ? -44.196 -4.112 0.663 1.00 31.07 193 THR A C 1
ATOM 1494 O O . THR A 1 193 ? -45.426 -4.049 0.639 1.00 30.81 193 THR A O 1
ATOM 1498 N N . ASN A 1 194 ? -43.517 -4.619 1.687 1.00 30.93 194 ASN A N 1
ATOM 1499 C CA . ASN A 1 194 ? -44.193 -5.058 2.906 1.00 36.60 194 ASN A CA 1
ATOM 1500 C C . ASN A 1 194 ? -44.973 -3.932 3.588 1.00 34.82 194 ASN A C 1
ATOM 1501 O O . ASN A 1 194 ? -46.130 -4.112 3.976 1.00 38.11 194 ASN A O 1
ATOM 1506 N N . ILE A 1 195 ? -44.353 -2.765 3.725 1.00 31.10 195 ILE A N 1
ATOM 1507 C CA . ILE A 1 195 ? -45.027 -1.623 4.350 1.00 32.03 195 ILE A CA 1
ATOM 1508 C C . ILE A 1 195 ? -46.219 -1.132 3.521 1.00 35.25 195 ILE A C 1
ATOM 1509 O O . ILE A 1 195 ? -47.296 -0.843 4.066 1.00 34.54 195 ILE A O 1
ATOM 1514 N N . ALA A 1 196 ? -46.022 -1.032 2.208 1.00 34.76 196 ALA A N 1
ATOM 1515 C CA . ALA A 1 196 ? -47.092 -0.648 1.296 1.00 38.66 196 ALA A CA 1
ATOM 1516 C C . ALA A 1 196 ? -48.263 -1.610 1.421 1.00 37.01 196 ALA A C 1
ATOM 1517 O O . ALA A 1 196 ? -49.411 -1.185 1.493 1.00 37.74 196 ALA A O 1
ATOM 1519 N N . ALA A 1 197 ? -47.962 -2.904 1.455 1.00 34.27 197 ALA A N 1
ATOM 1520 C CA . ALA A 1 197 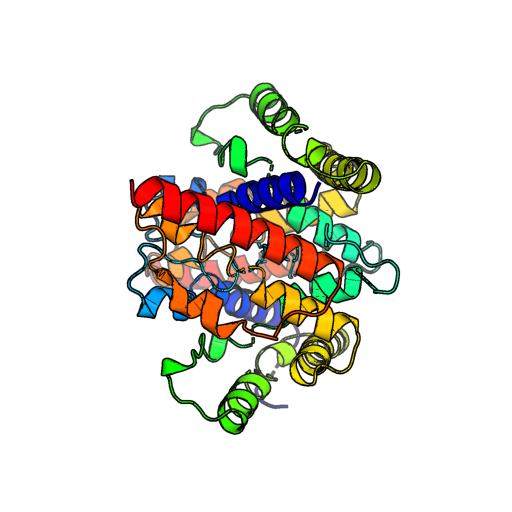? -48.995 -3.921 1.632 1.00 33.96 197 ALA A CA 1
ATOM 1521 C C . ALA A 1 197 ? -49.760 -3.686 2.918 1.00 35.40 197 ALA A C 1
ATOM 1522 O O . ALA A 1 197 ? -50.989 -3.659 2.921 1.00 41.61 197 ALA A O 1
ATOM 1524 N N . ALA A 1 198 ? -49.027 -3.510 4.013 1.00 38.03 198 ALA A N 1
ATOM 1525 C CA . ALA A 1 198 ? -49.647 -3.282 5.313 1.00 40.53 198 ALA A CA 1
ATOM 1526 C C . ALA A 1 198 ? -50.481 -1.999 5.326 1.00 42.74 198 ALA A C 1
ATOM 1527 O O . ALA A 1 198 ? -51.536 -1.942 5.955 1.00 40.39 198 ALA A O 1
ATOM 1529 N N . ALA A 1 199 ? -50.014 -0.984 4.604 1.00 48.48 199 ALA A N 1
ATOM 1530 C CA . ALA A 1 199 ? -50.669 0.324 4.575 1.00 52.72 199 ALA A CA 1
ATOM 1531 C C . ALA A 1 199 ? -52.039 0.306 3.900 1.00 55.86 199 ALA A C 1
ATOM 1532 O O . ALA A 1 199 ? -52.879 1.164 4.177 1.00 58.89 199 ALA A O 1
ATOM 1534 N N . SER A 1 200 ? -52.261 -0.659 3.012 1.00 53.42 200 SER A N 1
ATOM 1535 C CA . SER A 1 200 ? -53.551 -0.785 2.332 1.00 53.34 200 SER A CA 1
ATOM 1536 C C . SER A 1 200 ? -54.603 -1.446 3.225 1.00 56.52 200 SER A C 1
ATOM 1537 O O . SER A 1 200 ? -54.313 -1.827 4.362 1.00 56.44 200 SER A O 1
ATOM 1540 N N . SER B 2 6 ? -30.106 -27.211 -10.661 1.00 65.01 6 SER B N 1
ATOM 1541 C CA . SER B 2 6 ? -29.991 -26.507 -9.391 1.00 62.69 6 SER B CA 1
ATOM 1542 C C . SER B 2 6 ? -30.692 -27.301 -8.298 1.00 60.44 6 SER B C 1
ATOM 1543 O O . SER B 2 6 ? -31.133 -28.426 -8.524 1.00 64.01 6 SER B O 1
ATOM 1546 N N . ALA B 2 7 ? -30.772 -26.722 -7.105 1.00 56.29 7 ALA B N 1
ATOM 1547 C CA . ALA B 2 7 ? -31.672 -27.234 -6.079 1.00 52.43 7 ALA B CA 1
ATOM 1548 C C . ALA B 2 7 ? -32.967 -26.451 -6.233 1.00 48.71 7 ALA B C 1
ATOM 1549 O O . ALA B 2 7 ? -33.861 -26.856 -6.980 1.00 46.28 7 ALA B O 1
ATOM 1551 N N . THR B 2 8 ? -33.056 -25.320 -5.539 1.00 47.30 8 THR B N 1
ATOM 1552 C CA . THR B 2 8 ? -34.103 -24.352 -5.836 1.00 47.53 8 THR B CA 1
ATOM 1553 C C . THR B 2 8 ? -33.586 -23.440 -6.939 1.00 44.42 8 THR B C 1
ATOM 1554 O O . THR B 2 8 ? -32.496 -23.646 -7.471 1.00 45.21 8 THR B O 1
ATOM 1558 N N . PHE B 2 9 ? -34.368 -22.434 -7.294 1.00 38.58 9 PHE B N 1
ATOM 1559 C CA . PHE B 2 9 ? -34.016 -21.594 -8.429 1.00 32.79 9 PHE B CA 1
ATOM 1560 C C . PHE B 2 9 ? -34.112 -20.153 -7.994 1.00 28.84 9 PHE B C 1
ATOM 1561 O O . PHE B 2 9 ? -34.817 -19.349 -8.593 1.00 29.52 9 PHE B O 1
ATOM 1579 N N . GLY B 2 11 ? -31.643 -17.998 -7.831 1.00 24.21 11 GLY B N 1
ATOM 1580 C CA . GLY B 2 11 ? -30.711 -17.113 -8.520 1.00 23.54 11 GLY B CA 1
ATOM 1581 C C . GLY B 2 11 ? -29.539 -16.660 -7.650 1.00 26.35 11 GLY B C 1
ATOM 1582 O O . GLY B 2 11 ? -29.447 -17.013 -6.470 1.00 23.46 11 GLY B O 1
ATOM 1583 N N . HIS B 2 12 ? -28.640 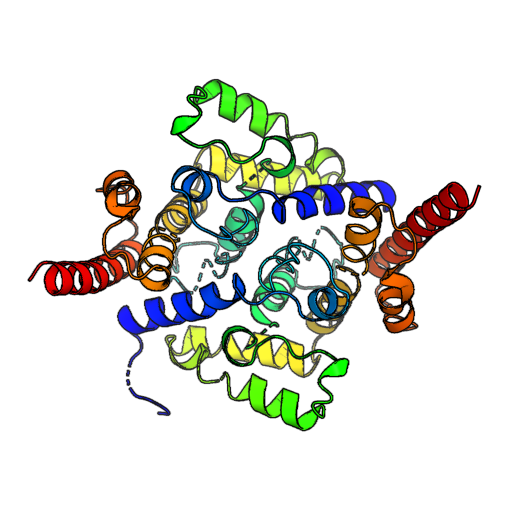-15.861 -8.221 1.00 23.93 12 HIS B N 1
ATOM 1584 C CA . HIS B 2 12 ? -27.451 -15.434 -7.482 1.00 25.13 12 HIS B CA 1
ATOM 1585 C C . HIS B 2 12 ? -27.308 -13.926 -7.558 1.00 30.51 12 HIS B C 1
ATOM 1586 O O . HIS B 2 12 ? -26.223 -13.402 -7.798 1.00 32.53 12 HIS B O 1
ATOM 1593 N N . GLY B 2 13 ? -28.427 -13.236 -7.363 1.00 25.85 13 GLY B N 1
ATOM 1594 C CA . GLY B 2 13 ? -28.452 -11.787 -7.396 1.00 26.56 13 GLY B CA 1
ATOM 1595 C C . GLY B 2 13 ? -28.644 -11.212 -6.008 1.00 26.36 13 GLY B C 1
ATOM 1596 O O . GLY B 2 13 ? -28.427 -11.903 -5.001 1.00 21.89 13 GLY B O 1
ATOM 1597 N N . ALA B 2 14 ? -29.067 -9.953 -5.949 1.00 23.43 14 ALA B N 1
ATOM 1598 C CA . ALA B 2 14 ? -29.147 -9.240 -4.675 1.00 25.41 14 ALA B CA 1
ATOM 1599 C C . ALA B 2 14 ? -30.194 -9.851 -3.752 1.00 23.97 14 ALA B C 1
ATOM 1600 O O . ALA B 2 14 ? -29.998 -9.918 -2.534 1.00 22.68 14 ALA B O 1
ATOM 1602 N N . ARG B 2 15 ? -31.302 -10.314 -4.323 1.00 24.70 15 ARG B N 1
ATOM 1603 C CA . ARG B 2 15 ? -32.330 -10.938 -3.500 1.00 23.26 15 ARG B CA 1
ATOM 1604 C C . ARG B 2 15 ? -31.788 -12.155 -2.741 1.00 19.42 15 ARG B C 1
ATOM 1605 O O . ARG B 2 15 ? -32.027 -12.302 -1.541 1.00 22.16 15 ARG B O 1
ATOM 1613 N N . SER B 2 16 ? -31.021 -13.000 -3.415 1.00 21.04 16 SER B N 1
ATOM 1614 C CA . SER B 2 16 ? -30.442 -14.164 -2.735 1.00 20.17 16 SER B CA 1
ATOM 1615 C C . SER B 2 16 ? -29.306 -13.828 -1.783 1.00 21.17 16 SER B C 1
ATOM 1616 O O . SER B 2 16 ? -29.132 -14.491 -0.745 1.00 19.74 16 SER B O 1
ATOM 1619 N N . LEU B 2 17 ? -28.522 -12.804 -2.115 1.00 17.89 17 LEU B N 1
ATOM 1620 C CA . LEU B 2 17 ? -27.463 -12.390 -1.196 1.00 17.59 17 LEU B CA 1
ATOM 1621 C C . LEU B 2 17 ? -28.102 -11.902 0.097 1.00 17.95 17 LEU B C 1
ATOM 1622 O O . LEU B 2 17 ? -27.636 -12.205 1.198 1.00 17.36 17 LEU B O 1
ATOM 1627 N N . LEU B 2 18 ? -29.179 -11.136 -0.040 1.00 18.21 18 LEU B N 1
ATOM 1628 C CA . LEU B 2 18 ? -29.894 -10.637 1.119 1.00 16.33 18 LEU B CA 1
ATOM 1629 C C . LEU B 2 18 ? -30.469 -11.803 1.919 1.00 18.01 18 LEU B C 1
ATOM 1630 O O . LEU B 2 18 ? -30.362 -11.834 3.143 1.00 18.24 18 LEU B O 1
ATOM 1635 N N . GLN B 2 19 ? -31.032 -12.790 1.230 1.00 17.20 19 GLN B N 1
ATOM 1636 C CA . GLN B 2 19 ? -31.587 -13.947 1.940 1.00 20.40 19 GLN B CA 1
ATOM 1637 C C . GLN B 2 19 ? -30.498 -14.761 2.645 1.00 16.63 19 GLN B C 1
ATOM 1638 O O . GLN B 2 19 ? -30.698 -15.265 3.769 1.00 15.98 19 GLN B O 1
ATOM 1644 N N . PHE B 2 20 ? -29.340 -14.876 1.998 1.00 14.87 20 PHE B N 1
ATOM 1645 C CA . PHE B 2 20 ? -28.196 -15.509 2.651 1.00 14.31 20 PHE B CA 1
ATOM 1646 C C . PHE B 2 20 ? -27.893 -14.797 3.970 1.00 16.75 20 PHE B C 1
ATOM 1647 O O . PHE B 2 20 ? -27.720 -15.438 5.014 1.00 15.73 20 PHE B O 1
ATOM 1655 N N . LEU B 2 21 ? -27.837 -13.468 3.926 1.00 15.71 21 LEU B N 1
ATOM 1656 C CA . LEU B 2 21 ? -27.571 -12.680 5.131 1.00 15.40 21 LEU B CA 1
ATOM 1657 C C . LEU B 2 21 ? -28.661 -12.829 6.194 1.00 16.20 21 LEU B C 1
ATOM 1658 O O . LEU B 2 21 ? -28.367 -12.812 7.395 1.00 12.90 21 LEU B O 1
ATOM 1663 N N . ARG B 2 22 ? -29.912 -12.977 5.770 1.00 16.62 22 ARG B N 1
ATOM 1664 C CA . ARG B 2 22 ? -30.985 -13.241 6.734 1.00 18.81 22 ARG B CA 1
ATOM 1665 C C . ARG B 2 22 ? -30.793 -14.588 7.431 1.00 19.49 22 ARG B C 1
ATOM 1666 O O . ARG B 2 22 ? -30.986 -14.702 8.643 1.00 18.89 22 ARG B O 1
ATOM 1674 N N . LEU B 2 23 ? -30.402 -15.603 6.664 1.00 18.02 23 LEU B N 1
ATOM 1675 C CA . LEU B 2 23 ? -30.129 -16.919 7.236 1.00 20.01 23 LEU B CA 1
ATOM 1676 C C . LEU B 2 23 ? -28.976 -16.837 8.227 1.00 17.58 23 LEU B C 1
ATOM 1677 O O . LEU B 2 23 ? -29.067 -17.365 9.331 1.00 17.69 23 LEU B O 1
ATOM 1682 N N . VAL B 2 24 ? -27.901 -16.159 7.842 1.00 15.95 24 VAL B N 1
ATOM 1683 C CA . VAL B 2 24 ? -26.779 -15.939 8.750 1.00 16.18 24 VAL B CA 1
ATOM 1684 C C . VAL B 2 24 ? -27.245 -15.210 10.020 1.00 18.09 24 VAL B C 1
ATOM 1685 O O . VAL B 2 24 ? -26.819 -15.529 11.135 1.00 16.47 24 VAL B O 1
ATOM 1689 N N . GLY B 2 25 ? -28.120 -14.227 9.849 1.00 16.28 25 GLY B N 1
ATOM 1690 C CA . GLY B 2 25 ? -28.689 -13.518 10.984 1.00 15.07 25 GLY B CA 1
ATOM 1691 C C . GLY B 2 25 ? -29.477 -14.419 11.939 1.00 15.35 25 GLY B C 1
ATOM 1692 O O . GLY B 2 25 ? -29.621 -14.102 13.121 1.00 15.89 25 GLY B O 1
ATOM 1693 N N . GLN B 2 26 ? -29.987 -15.547 11.459 1.00 15.17 26 GLN B N 1
ATOM 1694 C CA . GLN B 2 26 ? -30.740 -16.430 12.352 1.00 15.51 26 GLN B CA 1
ATOM 1695 C C . GLN B 2 26 ? -29.830 -17.004 13.456 1.00 13.79 26 GLN B C 1
ATOM 1696 O O . GLN B 2 26 ? -30.304 -17.385 14.529 1.00 13.69 26 GLN B O 1
ATOM 1702 N N . LEU B 2 27 ? -28.535 -17.058 13.183 1.00 15.14 27 LEU B N 1
ATOM 1703 C CA . LEU B 2 27 ? -27.545 -17.493 14.180 1.00 16.11 27 LEU B CA 1
ATOM 1704 C C . LEU B 2 27 ? -27.581 -16.667 15.463 1.00 18.29 27 LEU B C 1
ATOM 1705 O O . LEU B 2 27 ? -27.246 -17.177 16.532 1.00 18.63 27 LEU B O 1
ATOM 1710 N N . LYS B 2 28 ? -27.974 -15.398 15.359 1.00 12.70 28 LYS B N 1
ATOM 1711 C CA . LYS B 2 28 ? -28.108 -14.541 16.545 1.00 14.51 28 LYS B CA 1
ATOM 1712 C C . LYS B 2 28 ? -29.250 -15.021 17.437 1.00 15.61 28 LYS B C 1
ATOM 1713 O O . LYS B 2 28 ? -29.292 -14.712 18.631 1.00 17.56 28 LYS B 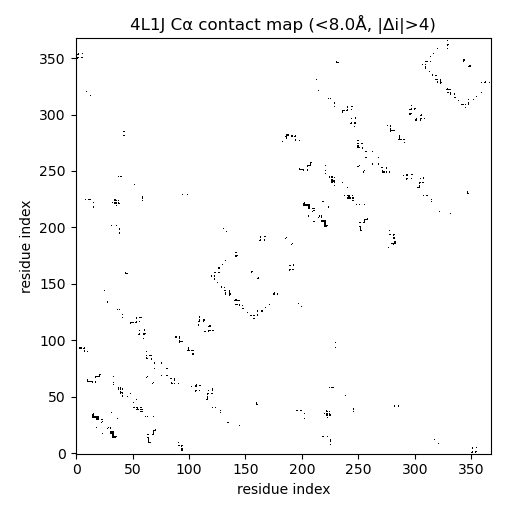O 1
ATOM 1719 N N A ARG B 2 29 ? -30.181 -15.756 16.835 0.50 15.09 29 ARG B N 1
ATOM 1720 N N B ARG B 2 29 ? -30.175 -15.773 16.861 0.50 15.00 29 ARG B N 1
ATOM 1721 C CA A ARG B 2 29 ? -31.386 -16.227 17.511 0.50 18.19 29 ARG B CA 1
ATOM 1722 C CA B ARG B 2 29 ? -31.355 -16.205 17.594 0.50 17.89 29 ARG B CA 1
ATOM 1723 C C A ARG B 2 29 ? -31.382 -17.744 17.686 0.50 17.57 29 ARG B C 1
ATOM 1724 C C B ARG B 2 29 ? -31.353 -17.710 17.837 0.50 17.52 29 ARG B C 1
ATOM 1725 O O A ARG B 2 29 ? -32.432 -18.366 17.837 0.50 17.92 29 ARG B O 1
ATOM 1726 O O B ARG B 2 29 ? -32.375 -18.291 18.198 0.50 18.25 29 ARG B O 1
ATOM 1741 N N . VAL B 2 30 ? -30.193 -18.336 17.645 1.00 14.89 30 VAL B N 1
ATOM 1742 C CA . VAL B 2 30 ? -30.025 -19.738 18.023 1.00 14.80 30 VAL B CA 1
ATOM 1743 C C . VAL B 2 30 ? -29.215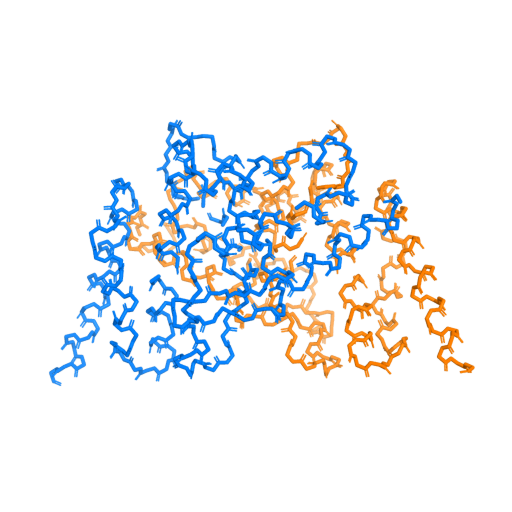 -19.712 19.309 1.00 14.42 30 VAL B C 1
ATOM 1744 O O . VAL B 2 30 ? -28.025 -19.448 19.281 1.00 14.08 30 VAL B O 1
ATOM 1748 N N . PRO B 2 31 ? -29.870 -19.929 20.451 1.00 18.35 31 PRO B N 1
ATOM 1749 C CA . PRO B 2 31 ? -29.060 -19.954 21.665 1.00 18.13 31 PRO B CA 1
ATOM 1750 C C . PRO B 2 31 ? -28.232 -21.226 21.677 1.00 19.10 31 PRO B C 1
ATOM 1751 O O . PRO B 2 31 ? -28.619 -22.250 21.093 1.00 24.03 31 PRO B O 1
ATOM 1755 N N . ARG B 2 32 ? -27.075 -21.145 22.310 1.00 15.88 32 ARG B N 1
ATOM 1756 C CA . ARG B 2 32 ? -26.199 -22.292 22.422 1.00 16.55 32 ARG B CA 1
ATOM 1757 C C . ARG B 2 32 ? -26.830 -23.312 23.369 1.00 19.68 32 ARG B C 1
ATOM 1758 O O . ARG B 2 32 ? -27.009 -23.055 24.565 1.00 18.67 32 ARG B O 1
ATOM 1766 N N . THR B 2 33 ? -27.180 -24.464 22.803 1.00 16.31 33 THR B N 1
ATOM 1767 C CA . THR B 2 33 ? -28.036 -25.466 23.456 1.00 19.63 33 THR B CA 1
ATOM 1768 C C . THR B 2 33 ? -27.466 -26.031 24.760 1.00 19.85 33 THR B C 1
ATOM 1769 O O . THR B 2 33 ? -28.211 -26.289 25.712 1.00 19.49 33 THR B O 1
ATOM 1773 N N . GLY B 2 34 ? -26.148 -26.205 24.808 1.00 19.84 34 GLY B N 1
ATOM 1774 C CA . GLY B 2 34 ? -25.492 -26.717 26.006 1.00 18.95 34 GLY B CA 1
ATOM 1775 C C . GLY B 2 34 ? -25.868 -25.919 27.241 1.00 20.01 34 GLY B C 1
ATOM 1776 O O . GLY B 2 34 ? -26.143 -26.477 28.306 1.00 20.33 34 GLY B O 1
ATOM 1777 N N . TRP B 2 35 ? -25.878 -24.596 27.102 1.00 18.47 35 TRP B N 1
ATOM 1778 C CA . TRP B 2 35 ? -26.261 -23.726 28.220 1.00 21.42 35 TRP B CA 1
ATOM 1779 C C . TRP B 2 35 ? -27.766 -23.758 28.484 1.00 19.07 35 TRP B C 1
ATOM 1780 O O . TRP B 2 35 ? -28.189 -23.720 29.631 1.00 19.93 35 TRP B O 1
ATOM 1791 N N . VAL B 2 36 ? -28.576 -23.815 27.423 1.00 18.62 36 VAL B N 1
ATOM 1792 C CA . VAL B 2 36 ? -30.026 -23.919 27.588 1.00 19.50 36 VAL B CA 1
ATOM 1793 C C . VAL B 2 36 ? -30.374 -25.131 28.452 1.00 20.55 36 VAL B C 1
ATOM 1794 O O . VAL B 2 36 ? -31.178 -25.042 29.389 1.00 21.40 36 VAL B O 1
ATOM 1798 N N . TYR B 2 37 ? -29.730 -26.258 28.162 1.00 20.88 37 TYR B N 1
ATOM 1799 C CA . TYR B 2 37 ? -30.055 -27.511 28.842 1.00 22.30 37 TYR B CA 1
ATOM 1800 C C . TYR B 2 37 ? -29.544 -27.525 30.283 1.00 23.16 37 TYR B C 1
ATOM 1801 O O . TYR B 2 37 ? -29.863 -28.435 31.056 1.00 24.74 37 TYR B O 1
ATOM 1810 N N . ARG B 2 38 ? -28.760 -26.509 30.645 1.00 22.49 38 ARG B N 1
ATOM 1811 C CA . ARG B 2 38 ? -28.298 -26.369 32.023 1.00 25.65 38 ARG B CA 1
ATOM 1812 C C . ARG B 2 38 ? -28.911 -25.146 32.689 1.00 26.19 38 ARG B C 1
ATOM 1813 O O . ARG B 2 38 ? -28.408 -24.676 33.704 1.00 24.11 38 ARG B O 1
ATOM 1821 N N . ASN B 2 39 ? -29.999 -24.644 32.110 1.00 22.81 39 ASN B N 1
ATOM 1822 C CA . ASN B 2 39 ? -30.817 -23.605 32.740 1.00 23.47 39 ASN B CA 1
ATOM 1823 C C . ASN B 2 39 ? -30.071 -22.277 32.941 1.00 23.27 39 ASN B C 1
ATOM 1824 O O . ASN B 2 39 ? -30.382 -21.505 33.849 1.00 25.83 39 ASN B O 1
ATOM 1829 N N . VAL B 2 40 ? -29.088 -22.011 32.092 1.00 21.94 40 VAL B N 1
ATOM 1830 C CA . VAL B 2 40 ? -28.396 -20.729 32.128 1.00 23.39 40 VAL B CA 1
ATOM 1831 C C . VAL B 2 40 ? -29.362 -19.635 31.683 1.00 24.79 40 VAL B C 1
ATOM 1832 O O . VAL B 2 40 ? -30.062 -19.795 30.687 1.00 24.63 40 VAL B O 1
ATOM 1836 N N . GLN B 2 41 ? -29.395 -18.523 32.413 1.00 23.61 41 GLN B N 1
ATOM 1837 C CA . GLN B 2 41 ? -30.226 -17.381 32.028 1.00 28.06 41 GLN B CA 1
ATOM 1838 C C . GLN B 2 41 ? -29.588 -16.588 30.883 1.00 22.83 41 GLN B C 1
ATOM 1839 O O . GLN B 2 41 ? -28.381 -16.367 30.872 1.00 26.13 41 GLN B O 1
ATOM 1845 N N . ARG B 2 42 ? -30.405 -16.147 29.937 1.00 26.69 42 ARG B N 1
ATOM 1846 C CA . ARG B 2 42 ? -29.917 -15.377 28.788 1.00 27.69 42 ARG B CA 1
ATOM 1847 C C . ARG B 2 42 ? -28.664 -15.978 28.133 1.00 23.62 42 ARG B C 1
ATOM 1848 O O . ARG B 2 42 ? -27.641 -15.304 28.025 1.00 24.68 42 ARG B O 1
ATOM 1856 N N . PRO B 2 43 ? -28.722 -17.251 27.719 1.00 20.04 43 PRO B N 1
ATOM 1857 C CA . PRO B 2 43 ? -27.490 -17.834 27.163 1.00 17.08 43 PRO B CA 1
ATOM 1858 C C . PRO B 2 43 ? -27.038 -17.178 25.857 1.00 18.84 43 PRO B C 1
ATOM 1859 O O . PRO B 2 43 ? -27.843 -16.594 25.119 1.00 15.51 43 PRO B O 1
ATOM 1863 N N . GLU B 2 44 ? -25.754 -17.322 25.564 1.00 16.88 44 GLU B N 1
ATOM 1864 C CA . GLU B 2 44 ? -25.166 -16.755 24.348 1.00 18.01 44 GLU B CA 1
ATOM 1865 C C . GLU B 2 44 ? -25.760 -17.377 23.094 1.00 17.21 44 GLU B C 1
ATOM 1866 O O . GLU B 2 44 ? -26.297 -18.497 23.119 1.00 16.35 44 GLU B O 1
ATOM 1872 N N . SER B 2 45 ? -25.622 -16.660 21.983 1.00 17.34 45 SER B N 1
ATOM 1873 C CA . SER B 2 45 ? -26.021 -17.170 20.677 1.00 16.10 45 SER B CA 1
ATOM 1874 C C . SER B 2 45 ? -24.870 -17.911 20.036 1.00 16.62 45 SER B C 1
ATOM 1875 O O . SER B 2 45 ? -23.730 -17.812 20.488 1.00 16.26 45 SER B O 1
ATOM 1878 N N . VAL B 2 46 ? -25.165 -18.631 18.958 1.00 13.61 46 VAL B N 1
ATOM 1879 C CA . VAL B 2 46 ? -24.121 -19.308 18.205 1.00 14.17 46 VAL B CA 1
ATOM 1880 C C . VAL B 2 46 ? -23.188 -18.268 17.593 1.00 16.19 46 VAL B C 1
ATOM 1881 O O . VAL B 2 46 ? -21.982 -18.490 17.502 1.00 16.25 46 VAL B O 1
ATOM 1885 N N . SER B 2 47 ? -23.735 -17.124 17.183 1.00 13.42 47 SER B N 1
ATOM 1886 C CA . SER B 2 47 ? -22.860 -16.086 16.621 1.00 17.22 47 SER B CA 1
ATOM 1887 C C . SER B 2 47 ? -21.933 -15.448 17.677 1.00 17.44 47 SER B C 1
ATOM 1888 O O . SER B 2 47 ? -20.782 -15.097 17.364 1.00 15.06 47 SER B O 1
ATOM 1891 N N . ASP B 2 48 ? -22.424 -15.291 18.910 1.00 17.12 48 ASP B N 1
ATOM 1892 C CA . ASP B 2 48 ? -21.572 -14.868 20.034 1.00 16.03 48 ASP B CA 1
ATOM 1893 C C . ASP B 2 48 ? -20.349 -15.784 20.147 1.00 14.89 48 ASP B C 1
ATOM 1894 O O . ASP B 2 48 ? -19.235 -15.321 20.303 1.00 15.19 48 ASP B O 1
ATOM 1899 N N . HIS B 2 49 ? -20.601 -17.092 20.104 1.00 14.33 49 HIS B N 1
ATOM 1900 C CA . HIS B 2 49 ? -19.586 -18.138 20.236 1.00 15.84 49 HIS B CA 1
ATOM 1901 C C . HIS B 2 49 ? -18.553 -18.049 19.101 1.00 15.57 49 HIS B C 1
ATOM 1902 O O . HIS B 2 49 ? -17.344 -18.026 19.338 1.00 16.66 49 HIS B O 1
ATOM 1917 N N . TYR B 2 51 ? -17.975 -15.454 17.191 1.00 13.82 51 TYR B N 1
ATOM 1918 C CA . TYR B 2 51 ? -17.303 -14.161 17.314 1.00 14.83 51 TYR B CA 1
ATOM 1919 C C . TYR B 2 51 ? -16.049 -14.287 18.192 1.00 16.99 51 TYR B C 1
ATOM 1920 O O . TYR B 2 51 ? -14.950 -13.875 17.795 1.00 14.99 51 TYR B O 1
ATOM 1929 N N . ARG B 2 52 ? -16.190 -14.831 19.402 1.00 13.83 52 ARG B N 1
ATOM 1930 C CA . ARG B 2 52 ? -15.000 -14.886 20.246 1.00 15.31 52 ARG B CA 1
ATOM 1931 C C . ARG B 2 52 ? -13.947 -15.873 19.730 1.00 16.60 52 ARG B C 1
ATOM 1932 O O . ARG B 2 52 ? -12.760 -15.643 19.887 1.00 16.67 52 ARG B O 1
ATOM 1948 N N . ALA B 2 54 ? -13.276 -16.326 16.634 1.00 17.24 54 ALA B N 1
ATOM 1949 C CA . ALA B 2 54 ? -12.554 -15.620 15.580 1.00 15.95 54 ALA B CA 1
ATOM 1950 C C . ALA B 2 54 ? -11.488 -14.698 16.179 1.00 17.20 54 ALA B C 1
ATOM 1951 O O . ALA B 2 54 ? -10.367 -14.651 15.682 1.00 18.06 54 ALA B O 1
ATOM 1953 N N . VAL B 2 55 ? -11.830 -13.983 17.252 1.00 17.40 55 VAL B N 1
ATOM 1954 C CA . VAL B 2 55 ? -10.839 -13.148 17.953 1.00 17.23 55 VAL B CA 1
ATOM 1955 C C . VAL B 2 55 ? -9.713 -14.014 18.530 1.00 17.29 55 VAL B C 1
ATOM 1956 O O . VAL B 2 55 ? -8.538 -13.669 18.429 1.00 18.76 55 VAL B O 1
ATOM 1968 N N . ALA B 2 57 ? -8.593 -16.787 17.354 1.00 17.69 57 ALA B N 1
ATOM 1969 C CA . ALA B 2 57 ? -7.708 -17.156 16.241 1.00 20.51 57 ALA B CA 1
ATOM 1970 C C . ALA B 2 57 ? -6.694 -16.051 15.934 1.00 21.25 57 ALA B C 1
ATOM 1971 O O . ALA B 2 57 ? -5.567 -16.320 15.484 1.00 22.40 57 ALA B O 1
ATOM 1981 N N . VAL B 2 59 ? -5.441 -13.841 18.252 1.00 23.85 59 VAL B N 1
ATOM 1982 C CA . VAL B 2 59 ? -4.536 -13.549 19.364 1.00 21.21 59 VAL B CA 1
ATOM 1983 C C . VAL B 2 59 ? -3.820 -14.747 20.002 1.00 22.89 59 VAL B C 1
ATOM 1984 O O . VAL B 2 59 ? -2.968 -14.569 20.877 1.00 24.80 59 VAL B O 1
ATOM 1988 N N . ILE B 2 60 ? -4.180 -15.963 19.607 1.00 21.03 60 ILE B N 1
ATOM 1989 C CA . ILE B 2 60 ? -3.461 -17.140 20.095 1.00 21.38 60 ILE B CA 1
ATOM 1990 C C . ILE B 2 60 ? -2.489 -17.598 19.013 1.00 25.20 60 ILE B C 1
ATOM 1991 O O . ILE B 2 60 ? -2.908 -18.026 17.929 1.00 23.89 60 ILE B O 1
ATOM 1996 N N . LYS B 2 61 ? -1.194 -17.498 19.305 1.00 23.28 61 LYS B N 1
ATOM 1997 C CA . LYS B 2 61 ? -0.184 -17.563 18.249 1.00 29.00 61 LYS B CA 1
ATOM 1998 C C . LYS B 2 61 ? 0.154 -18.965 17.757 1.00 29.24 61 LYS B C 1
ATOM 1999 O O . LYS B 2 61 ? 0.280 -19.897 18.539 1.00 26.81 61 LYS B O 1
ATOM 2005 N N . ASP B 2 62 ? 0.329 -19.097 16.444 1.00 26.61 62 ASP B N 1
ATOM 2006 C CA . ASP B 2 62 ? 0.970 -20.277 15.874 1.00 25.03 62 ASP B CA 1
ATOM 2007 C C . ASP B 2 62 ? 1.487 -19.869 14.502 1.00 25.34 62 ASP B C 1
ATOM 2008 O O . ASP B 2 62 ? 0.709 -19.783 13.549 1.00 27.53 62 ASP B O 1
ATOM 2013 N N . ASP B 2 63 ? 2.786 -19.620 14.415 1.00 26.75 63 ASP B N 1
ATOM 2014 C CA . ASP B 2 63 ? 3.396 -19.112 13.189 1.00 32.04 63 ASP B CA 1
ATOM 2015 C C . ASP B 2 63 ? 3.265 -20.084 12.013 1.00 31.34 63 ASP B C 1
ATOM 2016 O O . ASP B 2 63 ? 3.460 -19.702 10.855 1.00 29.42 63 ASP B O 1
ATOM 2021 N N . ARG B 2 64 ? 2.940 -21.337 12.312 1.00 31.32 64 ARG B N 1
ATOM 2022 C CA . ARG B 2 64 ? 2.824 -22.359 11.281 1.00 33.30 64 ARG B CA 1
ATOM 2023 C C . ARG B 2 64 ? 1.460 -22.366 10.601 1.00 27.82 64 ARG B C 1
ATOM 2024 O O . ARG B 2 64 ? 1.279 -23.061 9.612 1.00 29.59 64 ARG B O 1
ATOM 2032 N N . LEU B 2 65 ? 0.509 -21.590 11.117 1.00 24.56 65 LEU B N 1
ATOM 2033 C CA . LEU B 2 65 ? -0.857 -21.612 10.589 1.00 23.32 65 LEU B CA 1
ATOM 2034 C C . LEU B 2 65 ? -1.202 -20.380 9.777 1.00 23.57 65 LEU B C 1
ATOM 2035 O O . LEU B 2 65 ? -0.733 -19.283 10.072 1.00 23.20 65 LEU B O 1
ATOM 2040 N N . ASN B 2 66 ? -2.044 -20.561 8.762 1.00 22.11 66 ASN B N 1
ATOM 2041 C CA . ASN B 2 66 ? -2.678 -19.431 8.111 1.00 21.45 66 ASN B CA 1
ATOM 2042 C C . ASN B 2 66 ? -3.827 -18.932 8.981 1.00 22.38 66 ASN B C 1
ATOM 2043 O O . ASN B 2 66 ? -4.900 -19.547 9.032 1.00 21.52 66 ASN B O 1
ATOM 2048 N N . LYS B 2 67 ? -3.616 -17.800 9.645 1.00 21.45 67 LYS B N 1
ATOM 2049 C CA . LYS B 2 67 ? -4.587 -17.302 10.609 1.00 20.49 67 LYS B CA 1
ATOM 2050 C C . LYS B 2 67 ? -5.766 -16.621 9.924 1.00 22.23 67 LYS B C 1
ATOM 2051 O O . LYS B 2 67 ? -6.840 -16.558 10.494 1.00 22.10 67 LYS B O 1
ATOM 2057 N N . ASP B 2 68 ? -5.564 -16.104 8.712 1.00 21.36 68 ASP B N 1
ATOM 2058 C CA . ASP B 2 68 ? -6.692 -15.574 7.938 1.00 21.20 68 ASP B CA 1
ATOM 2059 C C . ASP B 2 68 ? -7.692 -16.695 7.672 1.00 20.53 68 ASP B C 1
ATOM 2060 O O . ASP B 2 68 ? -8.904 -16.506 7.780 1.00 18.82 68 ASP B O 1
ATOM 2065 N N . ARG B 2 69 ? -7.165 -17.866 7.334 1.00 19.70 69 ARG B N 1
ATOM 2066 C CA . ARG B 2 69 ? -7.990 -19.047 7.102 1.00 19.92 69 ARG B CA 1
ATOM 2067 C C . ARG B 2 69 ? -8.619 -19.523 8.414 1.00 19.74 69 ARG B C 1
ATOM 2068 O O . ARG B 2 69 ? -9.783 -19.933 8.434 1.00 16.26 69 ARG B O 1
ATOM 2076 N N . CYS B 2 70 ? -7.869 -19.448 9.512 1.00 18.47 70 CYS B N 1
ATOM 2077 C CA . CYS B 2 70 ? -8.418 -19.844 10.815 1.00 17.57 70 CYS B CA 1
ATOM 2078 C C . CYS B 2 70 ? -9.612 -18.976 11.179 1.00 18.64 70 CYS B C 1
ATOM 2079 O O . CYS B 2 70 ? -10.620 -19.475 11.670 1.00 17.45 70 CYS B O 1
ATOM 2082 N N . VAL B 2 71 ? -9.494 -17.676 10.935 1.00 17.00 71 VAL B N 1
ATOM 2083 C CA . VAL B 2 71 ? -10.579 -16.755 11.243 1.00 15.21 71 VAL B CA 1
ATOM 2084 C C . VAL B 2 71 ? -11.817 -17.110 10.421 1.00 14.86 71 VAL B C 1
ATOM 2085 O O . VAL B 2 71 ? -12.913 -17.203 10.953 1.00 14.79 71 VAL B O 1
ATOM 2089 N N . ARG B 2 72 ? -11.624 -17.325 9.124 1.00 15.55 72 ARG B N 1
ATOM 2090 C CA . ARG B 2 72 ? -12.723 -17.712 8.246 1.00 14.39 72 ARG B CA 1
ATOM 2091 C C . ARG B 2 72 ? -13.381 -19.028 8.662 1.00 16.74 72 ARG B C 1
ATOM 2092 O O . ARG B 2 72 ? -14.598 -19.123 8.653 1.00 16.43 72 ARG B O 1
ATOM 2100 N N . LEU B 2 73 ? -12.576 -20.027 9.026 1.00 16.33 73 LEU B N 1
ATOM 2101 C CA . LEU B 2 73 ? -13.099 -21.301 9.539 1.00 18.24 73 LEU B CA 1
ATOM 2102 C C . LEU B 2 73 ? -13.932 -21.107 10.799 1.00 17.52 73 LEU B C 1
ATOM 2103 O O . LEU B 2 73 ? -14.998 -21.722 10.963 1.00 18.59 73 LEU B O 1
ATOM 2108 N N . ALA B 2 74 ? -13.454 -20.250 11.692 1.00 17.81 74 ALA B N 1
ATOM 2109 C CA . ALA B 2 74 ? -14.201 -19.938 12.919 1.00 17.16 74 ALA B CA 1
ATOM 2110 C C . ALA B 2 74 ? -15.557 -19.330 12.592 1.00 16.89 74 ALA B C 1
ATOM 2111 O O . ALA B 2 74 ? -16.543 -19.615 13.257 1.00 15.04 74 ALA B O 1
ATOM 2113 N N . LEU B 2 75 ? -15.596 -18.495 11.561 1.00 14.35 75 LEU B N 1
ATOM 2114 C CA . LEU B 2 75 ? -16.803 -17.767 11.188 1.00 16.61 75 LEU B CA 1
ATOM 2115 C C . LEU B 2 75 ? -17.812 -18.601 10.400 1.00 18.09 75 LEU B C 1
ATOM 2116 O O . LEU B 2 75 ? -18.975 -18.243 10.332 1.00 17.71 75 LEU B O 1
ATOM 2121 N N . VAL B 2 76 ? -17.357 -19.716 9.832 1.00 15.30 76 VAL B N 1
ATOM 2122 C CA . VAL B 2 76 ? -18.178 -20.540 8.955 1.00 14.83 76 VAL B CA 1
ATOM 2123 C C . VAL B 2 76 ? -18.554 -21.899 9.582 1.00 17.27 76 VAL B C 1
ATOM 2124 O O . VAL B 2 76 ? -19.575 -22.482 9.241 1.00 18.41 76 VAL B O 1
ATOM 2128 N N . HIS B 2 77 ? -17.733 -22.403 10.496 1.00 16.84 77 HIS B N 1
ATOM 2129 C CA . HIS B 2 77 ? -17.859 -23.804 10.923 1.00 19.48 77 HIS B CA 1
ATOM 2130 C C . HIS B 2 77 ? -19.231 -24.187 11.515 1.00 18.98 77 HIS B C 1
ATOM 2131 O O . HIS B 2 77 ? -19.717 -25.293 11.254 1.00 21.26 77 HIS B O 1
ATOM 2138 N N . ASP B 2 78 ? -19.864 -23.276 12.261 1.00 15.64 78 ASP B N 1
ATOM 2139 C CA . ASP B 2 78 ? -21.182 -23.550 12.870 1.00 16.57 78 ASP B CA 1
ATOM 2140 C C . ASP B 2 78 ? -22.350 -22.937 12.091 1.00 15.17 78 ASP B C 1
ATOM 2141 O O . ASP B 2 78 ? -23.470 -22.879 12.578 1.00 14.46 78 ASP B O 1
ATOM 2154 N N . ALA B 2 80 ? -24.182 -23.854 9.628 1.00 17.53 80 ALA B N 1
ATOM 2155 C CA . ALA B 2 80 ? -25.327 -24.703 9.286 1.00 18.37 80 ALA B CA 1
ATOM 2156 C C . ALA B 2 80 ? -26.399 -24.679 10.376 1.00 16.32 80 ALA B C 1
ATOM 2157 O O . ALA B 2 80 ? -27.540 -25.054 10.146 1.00 17.50 80 ALA B O 1
ATOM 2159 N N . GLU B 2 81 ? -26.025 -24.225 11.564 1.00 16.22 81 GLU B N 1
ATOM 2160 C CA . GLU B 2 81 ? -26.946 -24.218 12.680 1.00 16.45 81 GLU B CA 1
ATOM 2161 C C . GLU B 2 81 ? -28.058 -23.190 12.476 1.00 19.35 81 GLU B C 1
ATOM 2162 O O . GLU B 2 81 ? -29.085 -23.243 13.144 1.00 20.32 81 GLU B O 1
ATOM 2168 N N . CYS B 2 82 ? -27.877 -22.282 11.520 1.00 17.72 82 CYS B N 1
ATOM 2169 C CA . CYS B 2 82 ? -28.948 -21.335 11.223 1.00 23.41 82 CYS B CA 1
ATOM 2170 C C . CYS B 2 82 ? -30.187 -22.042 10.674 1.00 21.16 82 CYS B C 1
ATOM 2171 O O . CYS B 2 82 ? -31.296 -21.520 10.768 1.00 24.05 82 CYS B O 1
ATOM 2174 N N . ILE B 2 83 ? -29.992 -23.245 10.134 1.00 19.45 83 ILE B N 1
ATOM 2175 C CA . ILE B 2 83 ? -31.081 -24.066 9.612 1.00 23.91 83 ILE B CA 1
ATOM 2176 C C . ILE B 2 83 ? -31.353 -25.248 10.524 1.00 27.46 83 ILE B C 1
ATOM 2177 O O . ILE B 2 83 ? -32.502 -25.556 10.829 1.00 27.28 83 ILE B O 1
ATOM 2182 N N . VAL B 2 84 ? -30.278 -25.899 10.955 1.00 22.35 84 VAL B N 1
ATOM 2183 C CA . VAL B 2 84 ? -30.356 -27.173 11.656 1.00 22.78 84 VAL B CA 1
ATOM 2184 C C . VAL B 2 84 ? -30.646 -26.955 13.137 1.00 22.97 84 VAL B C 1
ATOM 2185 O O . VAL B 2 84 ? -31.180 -27.835 13.812 1.00 25.00 84 VAL B O 1
ATOM 2189 N N . GLY B 2 85 ? -30.298 -25.772 13.626 1.00 20.74 85 GLY B N 1
ATOM 2190 C CA . GLY B 2 85 ? -30.306 -25.496 15.053 1.00 21.44 85 GLY B CA 1
ATOM 2191 C C . GLY B 2 85 ? -29.022 -26.035 15.651 1.00 22.45 85 GLY B C 1
ATOM 2192 O O . GLY B 2 85 ? -28.195 -26.618 14.944 1.00 18.87 85 GLY B O 1
ATOM 2193 N N . ASP B 2 86 ? -28.861 -25.867 16.958 1.00 21.37 86 ASP B N 1
ATOM 2194 C CA . ASP B 2 86 ? -27.639 -26.274 17.633 1.00 19.83 86 ASP B CA 1
ATOM 2195 C C . ASP B 2 86 ? -27.853 -27.624 18.318 1.00 23.12 86 ASP B C 1
ATOM 2196 O O . ASP B 2 86 ? -28.407 -27.712 19.423 1.00 23.14 86 ASP B O 1
ATOM 2201 N N . ILE B 2 87 ? -27.414 -28.681 17.647 1.00 23.23 87 ILE B N 1
ATOM 2202 C CA . ILE B 2 87 ? -27.564 -30.033 18.170 1.00 25.54 87 ILE B CA 1
ATOM 2203 C C . ILE B 2 87 ? -26.540 -30.320 19.266 1.00 26.25 87 ILE B C 1
ATOM 2204 O O . ILE B 2 87 ? -25.330 -30.203 19.050 1.00 22.13 87 ILE B O 1
ATOM 2209 N N . ALA B 2 88 ? -27.035 -30.709 20.438 1.00 24.89 88 ALA B N 1
ATOM 2210 C CA . ALA B 2 88 ? -26.173 -30.997 21.581 1.00 24.29 88 ALA B CA 1
ATOM 2211 C C . ALA B 2 88 ? -26.131 -32.503 21.838 1.00 24.28 88 ALA B C 1
ATOM 2212 O O . ALA B 2 88 ? -26.994 -33.247 21.348 1.00 26.07 88 ALA B O 1
ATOM 2214 N N . PRO B 2 89 ? -25.134 -32.965 22.612 1.00 27.66 89 PRO B N 1
ATOM 2215 C CA . PRO B 2 89 ? -25.043 -34.400 22.897 1.00 30.49 89 PRO B CA 1
ATOM 2216 C C . PRO B 2 89 ? -26.348 -34.981 23.421 1.00 30.24 89 PRO B C 1
ATOM 2217 O O . PRO B 2 89 ? -26.730 -36.092 23.029 1.00 30.15 89 PRO B O 1
ATOM 2221 N N . ALA B 2 90 ? -27.039 -34.219 24.266 1.00 26.47 90 ALA B N 1
ATOM 2222 C CA . ALA B 2 90 ? -28.287 -34.674 24.871 1.00 27.26 90 ALA B CA 1
ATOM 2223 C C . ALA B 2 90 ? -29.430 -34.874 23.866 1.00 32.45 90 ALA B C 1
ATOM 2224 O O . ALA B 2 90 ? -30.457 -35.461 24.203 1.00 35.64 90 ALA B O 1
ATOM 2226 N N . ASP B 2 91 ? -29.264 -34.382 22.639 1.00 31.79 91 ASP B N 1
ATOM 2227 C CA . ASP B 2 91 ? -30.291 -34.568 21.614 1.00 29.54 91 ASP B CA 1
ATOM 2228 C C . ASP B 2 91 ? -30.196 -35.948 20.953 1.00 31.39 91 ASP B C 1
ATOM 2229 O O . ASP B 2 91 ? -31.078 -36.351 20.190 1.00 33.93 91 ASP B O 1
ATOM 2234 N N . ASN B 2 92 ? -29.122 -36.666 21.254 1.00 29.06 92 ASN B N 1
ATOM 2235 C CA . ASN B 2 92 ? -28.948 -38.037 20.792 1.00 32.40 92 ASN B CA 1
ATOM 2236 C C . ASN B 2 92 ? -29.069 -38.232 19.285 1.00 34.80 92 ASN B C 1
ATOM 2237 O O . ASN B 2 92 ? -29.622 -39.237 18.829 1.00 35.70 92 ASN B O 1
ATOM 2242 N N . ILE B 2 93 ? -28.551 -37.275 18.521 1.00 34.05 93 ILE B N 1
ATOM 2243 C CA . ILE B 2 93 ? -28.533 -37.375 17.065 1.00 34.72 93 ILE B CA 1
ATOM 2244 C C . ILE B 2 93 ? -27.222 -38.024 16.657 1.00 34.00 93 ILE B C 1
ATOM 2245 O O . ILE B 2 93 ? -26.158 -37.481 16.946 1.00 31.06 93 ILE B O 1
ATOM 2250 N N . PRO B 2 94 ? -27.296 -39.191 15.993 1.00 37.66 94 PRO B N 1
ATOM 2251 C CA . PRO B 2 94 ? -26.097 -39.924 15.575 1.00 40.08 94 PRO B CA 1
ATOM 2252 C C . PRO B 2 94 ? -25.209 -39.053 14.692 1.00 40.43 94 PRO B C 1
ATOM 2253 O O . PRO B 2 94 ? -25.721 -38.234 13.918 1.00 35.45 94 PRO B O 1
ATOM 2257 N N . LYS B 2 95 ? -23.897 -39.229 14.831 1.00 41.06 95 LYS B N 1
ATOM 2258 C CA . LYS B 2 95 ? -22.904 -38.419 14.136 1.00 43.64 95 LYS B CA 1
ATOM 2259 C C . LYS B 2 95 ? -23.170 -38.324 12.631 1.00 40.61 95 LYS B C 1
ATOM 2260 O O . LYS B 2 95 ? -23.006 -37.262 12.027 1.00 34.42 95 LYS B O 1
ATOM 2266 N N . GLU B 2 96 ? -23.595 -39.436 12.039 1.00 43.95 96 GLU B N 1
ATOM 2267 C CA . GLU B 2 96 ? -23.837 -39.497 10.603 1.00 46.69 96 GLU B CA 1
ATOM 2268 C C . GLU B 2 96 ? -25.051 -38.667 10.224 1.00 44.20 96 GLU B C 1
ATOM 2269 O O . GLU B 2 96 ? -25.067 -38.018 9.178 1.00 44.49 96 GLU B O 1
ATOM 2275 N N . GLU B 2 97 ? -26.074 -38.695 11.070 1.00 39.23 97 GLU B N 1
ATOM 2276 C CA . GLU B 2 97 ? -27.279 -37.928 10.795 1.00 36.12 97 GLU B CA 1
ATOM 2277 C C . GLU B 2 97 ? -27.006 -36.438 10.942 1.00 32.86 97 GLU B C 1
ATOM 2278 O O . GLU B 2 97 ? -27.436 -35.640 10.110 1.00 33.00 97 GLU B O 1
ATOM 2284 N N . LYS B 2 98 ? -26.282 -36.066 11.995 1.00 30.81 98 LYS B N 1
ATOM 2285 C CA . LYS B 2 98 ? -25.907 -34.670 12.202 1.00 30.15 98 LYS B CA 1
ATOM 2286 C C . LYS B 2 98 ? -25.083 -34.164 11.026 1.00 30.51 98 LYS B C 1
ATOM 2287 O O . LYS B 2 98 ? -25.280 -33.046 10.555 1.00 27.18 98 LYS B O 1
ATOM 2293 N N . HIS B 2 99 ? -24.159 -34.995 10.557 1.00 30.42 99 HIS B N 1
ATOM 2294 C CA . HIS B 2 99 ? -23.375 -34.648 9.384 1.00 29.54 99 HIS B CA 1
ATOM 2295 C C . HIS B 2 99 ? -24.278 -34.414 8.175 1.00 28.33 99 HIS B C 1
ATOM 2296 O O . HIS B 2 99 ? -24.141 -33.401 7.490 1.00 28.37 99 HIS B O 1
ATOM 2303 N N . ARG B 2 100 ? -25.194 -35.350 7.922 1.00 28.13 100 ARG B N 1
ATOM 2304 C CA . ARG B 2 100 ? -26.099 -35.261 6.778 1.00 29.32 100 ARG B CA 1
ATOM 2305 C C . ARG B 2 100 ? -26.939 -33.989 6.811 1.00 29.32 100 ARG B C 1
ATOM 2306 O O . ARG B 2 100 ? -27.038 -33.284 5.807 1.00 29.34 100 ARG B O 1
ATOM 2314 N N . ARG B 2 101 ? -27.549 -33.705 7.964 1.00 24.36 101 ARG B N 1
ATOM 2315 C CA . ARG B 2 101 ? -28.349 -32.495 8.133 1.00 24.42 101 ARG B CA 1
ATOM 2316 C C . ARG B 2 101 ? -27.555 -31.227 7.874 1.00 24.28 101 ARG B C 1
ATOM 2317 O O . ARG B 2 101 ? -28.022 -30.323 7.170 1.00 24.81 101 ARG B O 1
ATOM 2325 N N . GLU B 2 102 ? -26.376 -31.137 8.482 1.00 22.73 102 GLU B N 1
ATOM 2326 C CA . GLU B 2 102 ? -25.584 -29.929 8.372 1.00 20.94 102 GLU B CA 1
ATOM 2327 C C . GLU B 2 102 ? -25.020 -29.759 6.969 1.00 22.28 102 GLU B C 1
ATOM 2328 O O . GLU B 2 102 ? -24.928 -28.642 6.469 1.00 24.37 102 GLU B O 1
ATOM 2334 N N . GLU B 2 103 ? -24.641 -30.861 6.337 1.00 19.66 103 GLU B N 1
ATOM 2335 C CA . GLU B 2 103 ? -24.108 -30.774 4.976 1.00 19.97 103 GLU B CA 1
ATOM 2336 C C . GLU B 2 103 ? -25.173 -30.285 4.017 1.00 23.68 103 GLU B C 1
ATOM 2337 O O . GLU B 2 103 ? -24.917 -29.417 3.174 1.00 24.02 103 GLU B O 1
ATOM 2343 N N . GLU B 2 104 ? -26.372 -30.844 4.148 1.00 23.36 104 GLU B N 1
ATOM 2344 C CA . GLU B 2 104 ? -27.487 -30.440 3.301 1.00 26.25 104 GLU B CA 1
ATOM 2345 C C . GLU B 2 104 ? -27.842 -28.984 3.553 1.00 24.45 104 GLU B C 1
ATOM 2346 O O . GLU B 2 104 ? -28.152 -28.243 2.621 1.00 22.99 104 GLU B O 1
ATOM 2352 N N . ALA B 2 105 ? -27.802 -28.569 4.819 1.00 20.99 105 ALA B N 1
ATOM 2353 C CA . ALA B 2 105 ? -28.047 -27.175 5.151 1.00 21.58 105 ALA B CA 1
ATOM 2354 C C . ALA B 2 105 ? -26.977 -26.263 4.529 1.00 19.39 105 ALA B C 1
ATOM 2355 O O . ALA B 2 105 ? -27.296 -25.196 4.021 1.00 18.32 105 ALA B O 1
ATOM 2365 N N . LYS B 2 107 ? -25.283 -26.766 1.871 1.00 20.78 107 LYS B N 1
ATOM 2366 C CA . LYS B 2 107 ? -25.555 -26.716 0.440 1.00 24.48 107 LYS B CA 1
ATOM 2367 C C . LYS B 2 107 ? -26.647 -25.682 0.155 1.00 27.61 107 LYS B C 1
ATOM 2368 O O . LYS B 2 107 ? -26.527 -24.871 -0.758 1.00 25.84 107 LYS B O 1
ATOM 2374 N N . GLN B 2 108 ? -27.708 -25.710 0.951 1.00 25.73 108 GLN B N 1
ATOM 2375 C CA . GLN B 2 108 ? -28.832 -24.802 0.761 1.00 28.14 108 GLN B CA 1
ATOM 2376 C C . GLN B 2 108 ? -28.404 -23.351 0.975 1.00 27.48 108 GLN B C 1
ATOM 2377 O O . GLN B 2 108 ? -28.753 -22.457 0.195 1.00 27.92 108 GLN B O 1
ATOM 2383 N N . ILE B 2 109 ? -27.631 -23.132 2.032 1.00 16.79 109 ILE B N 1
ATOM 2384 C CA . ILE B 2 109 ? -27.128 -21.811 2.368 1.00 18.85 109 ILE B CA 1
ATOM 2385 C C . ILE B 2 109 ? -26.169 -21.265 1.309 1.00 21.69 109 ILE B C 1
ATOM 2386 O O . ILE B 2 109 ? -26.308 -20.126 0.851 1.00 18.68 109 ILE B O 1
ATOM 2391 N N . THR B 2 110 ? -25.190 -22.074 0.918 1.00 18.47 110 THR B N 1
ATOM 2392 C CA . THR B 2 110 ? -24.149 -21.561 0.044 1.00 16.59 110 THR B CA 1
ATOM 2393 C C . THR B 2 110 ? -24.607 -21.391 -1.398 1.00 21.21 110 THR B C 1
ATOM 2394 O O . THR B 2 110 ? -24.029 -20.599 -2.138 1.00 20.78 110 THR B O 1
ATOM 2398 N N . GLN B 2 111 ? -25.649 -22.116 -1.794 1.00 22.02 111 GLN B N 1
ATOM 2399 C CA . GLN B 2 111 ? -26.161 -22.009 -3.160 1.00 22.00 111 GLN B CA 1
ATOM 2400 C C . GLN B 2 111 ? -26.799 -20.646 -3.438 1.00 21.79 111 GLN B C 1
ATOM 2401 O O . GLN B 2 111 ? -27.069 -20.314 -4.585 1.00 22.47 111 GLN B O 1
ATOM 2407 N N . LEU B 2 112 ? -27.034 -19.865 -2.386 1.00 18.01 112 LEU B N 1
ATOM 2408 C CA . LEU B 2 112 ? -27.557 -18.508 -2.540 1.00 19.17 112 LEU B CA 1
ATOM 2409 C C . LEU B 2 112 ? -26.474 -17.538 -3.044 1.00 22.07 112 LEU B C 1
ATOM 2410 O O . LEU B 2 112 ? -26.774 -16.419 -3.459 1.00 21.87 112 LEU B O 1
ATOM 2415 N N . LEU B 2 113 ? -25.221 -17.980 -3.008 1.00 21.31 113 LEU B N 1
ATOM 2416 C CA . LEU B 2 113 ? -24.084 -17.133 -3.379 1.00 19.49 113 LEU B CA 1
ATOM 2417 C C . LEU B 2 113 ? -23.575 -17.429 -4.782 1.00 19.86 113 LEU B C 1
ATOM 2418 O O . LEU B 2 113 ? -23.735 -18.542 -5.279 1.00 23.24 113 LEU B O 1
ATOM 2423 N N . PRO B 2 114 ? -22.922 -16.435 -5.418 1.00 21.66 114 PRO B N 1
ATOM 2424 C CA . PRO B 2 114 ? -22.237 -16.655 -6.696 1.00 23.84 114 PRO B CA 1
ATOM 2425 C C . PRO B 2 114 ? -21.256 -17.815 -6.549 1.00 21.16 114 PRO B C 1
ATOM 2426 O O . PRO B 2 114 ? -20.795 -18.070 -5.433 1.00 19.53 114 PRO B O 1
ATOM 2430 N N . GLU B 2 115 ? -20.958 -18.497 -7.651 1.00 21.79 115 GLU B N 1
ATOM 2431 C CA . GLU B 2 115 ? -20.160 -19.722 -7.627 1.00 25.06 115 GLU B CA 1
ATOM 2432 C C . GLU B 2 115 ? -18.841 -19.628 -6.844 1.00 26.31 115 GLU B C 1
ATOM 2433 O O . GLU B 2 115 ? -18.504 -20.540 -6.078 1.00 23.87 115 GLU B O 1
ATOM 2439 N N . ASP B 2 116 ? -18.091 -18.545 -7.044 1.00 25.54 116 ASP B N 1
ATOM 2440 C CA . ASP B 2 116 ? -16.807 -18.399 -6.348 1.00 27.18 116 ASP B CA 1
ATOM 2441 C C . ASP B 2 116 ? -16.979 -18.367 -4.831 1.00 23.01 116 ASP B C 1
ATOM 2442 O O . ASP B 2 116 ? -16.221 -19.006 -4.099 1.00 22.41 116 ASP B O 1
ATOM 2447 N N . LEU B 2 117 ? -17.990 -17.643 -4.358 1.00 21.13 117 LEU B N 1
ATOM 2448 C CA . LEU B 2 117 ? -18.254 -17.547 -2.923 1.00 22.05 117 LEU B CA 1
ATOM 2449 C C . LEU B 2 117 ? -18.910 -18.806 -2.352 1.00 22.52 117 LEU B C 1
ATOM 2450 O O . LEU B 2 117 ? -18.631 -19.190 -1.207 1.00 20.23 117 LEU B O 1
ATOM 2455 N N . ARG B 2 118 ? -19.787 -19.435 -3.134 1.00 18.86 118 ARG B N 1
ATOM 2456 C CA . ARG B 2 118 ? -20.340 -20.728 -2.733 1.00 18.62 118 ARG B CA 1
ATOM 2457 C C . ARG B 2 118 ? -19.206 -21.707 -2.472 1.00 19.77 118 ARG B C 1
ATOM 2458 O O . ARG B 2 118 ? -19.157 -22.361 -1.429 1.00 22.74 118 ARG B O 1
ATOM 2466 N N . LYS B 2 119 ? -18.298 -21.788 -3.434 1.00 19.74 119 LYS B N 1
ATOM 2467 C CA . LYS B 2 119 ? -17.149 -22.683 -3.352 1.00 20.03 119 LYS B CA 1
ATOM 2468 C C . LYS B 2 119 ? -16.303 -22.391 -2.111 1.00 20.69 119 LYS B C 1
ATOM 2469 O O . LYS B 2 119 ? -15.957 -23.309 -1.376 1.00 21.82 119 LYS B O 1
ATOM 2475 N N A GLU B 2 120 ? -15.988 -21.123 -1.872 0.50 20.29 120 GLU B N 1
ATOM 2476 N N B GLU B 2 120 ? -15.992 -21.113 -1.888 0.50 20.25 120 GLU B N 1
ATOM 2477 C CA A GLU B 2 120 ? -15.143 -20.779 -0.729 0.50 20.27 120 GLU B CA 1
ATOM 2478 C CA B GLU B 2 120 ? -15.169 -20.679 -0.749 0.50 20.07 120 GLU B CA 1
ATOM 2479 C C A GLU B 2 120 ? -15.781 -21.162 0.596 0.50 20.90 120 GLU B C 1
ATOM 2480 C C B GLU B 2 120 ? -15.766 -21.104 0.584 0.50 20.67 120 GLU B C 1
ATOM 2481 O O A GLU B 2 120 ? -15.157 -21.827 1.425 0.50 19.71 120 GLU B O 1
ATOM 2482 O O B GLU B 2 120 ? -15.107 -21.753 1.396 0.50 19.79 120 GLU B O 1
ATOM 2493 N N . LEU B 2 121 ? -17.021 -20.729 0.809 1.00 19.49 121 LEU B N 1
ATOM 2494 C CA . LEU B 2 121 ? -17.675 -21.021 2.071 1.00 18.97 121 LEU B CA 1
ATOM 2495 C C . LEU B 2 121 ? -17.928 -22.511 2.255 1.00 18.19 121 LEU B C 1
ATOM 2496 O O . LEU B 2 121 ? -17.745 -23.047 3.349 1.00 17.17 121 LEU B O 1
ATOM 2501 N N . TYR B 2 122 ? -18.356 -23.185 1.199 1.00 18.10 122 TYR B N 1
ATOM 2502 C CA . TYR B 2 122 ? -18.655 -24.602 1.332 1.00 20.07 122 TYR B CA 1
ATOM 2503 C C . TYR B 2 122 ? -17.365 -25.372 1.600 1.00 22.36 122 TYR B C 1
ATOM 2504 O O . TYR B 2 122 ? -17.344 -26.325 2.384 1.00 23.45 122 TYR B O 1
ATOM 2513 N N . GLU B 2 123 ? -16.274 -24.947 0.966 1.00 23.49 123 GLU B N 1
ATOM 2514 C CA . GLU B 2 123 ? -15.001 -25.636 1.162 1.00 23.70 123 GLU B CA 1
ATOM 2515 C C . GLU B 2 123 ? -14.383 -25.369 2.541 1.00 21.73 123 GLU B C 1
ATOM 2516 O O . GLU B 2 123 ? -13.713 -26.237 3.090 1.00 22.00 123 GLU B O 1
ATOM 2522 N N . LEU B 2 124 ? -14.626 -24.187 3.097 1.00 18.07 124 LEU B N 1
ATOM 2523 C CA . LEU B 2 124 ? -14.230 -23.901 4.479 1.00 18.00 124 LEU B CA 1
ATOM 2524 C C . LEU B 2 124 ? -14.964 -24.848 5.422 1.00 21.79 124 LEU B C 1
ATOM 2525 O O . LEU B 2 124 ? -14.381 -25.421 6.356 1.00 20.33 124 LEU B O 1
ATOM 2530 N N . TRP B 2 125 ? -16.258 -25.006 5.178 1.00 18.05 125 TRP B N 1
ATOM 2531 C CA . TRP B 2 125 ? -17.061 -25.866 6.032 1.00 21.84 125 TRP B CA 1
ATOM 2532 C C . TRP B 2 125 ? -16.572 -27.304 5.942 1.00 23.61 125 TRP B C 1
ATOM 2533 O O . TRP B 2 125 ? -16.450 -27.989 6.954 1.00 24.91 125 TRP B O 1
ATOM 2544 N N . GLU B 2 126 ? -16.279 -27.748 4.727 1.00 23.54 126 GLU B N 1
ATOM 2545 C CA . GLU B 2 126 ? -15.793 -29.110 4.510 1.00 26.57 126 GLU B CA 1
ATOM 2546 C C . GLU B 2 126 ? -14.435 -29.336 5.179 1.00 24.18 126 GLU B C 1
ATOM 2547 O O . GLU B 2 126 ? -14.172 -30.413 5.738 1.00 23.31 126 GLU B O 1
ATOM 2553 N N . GLU B 2 127 ? -13.567 -28.329 5.100 1.00 21.86 127 GLU B N 1
ATOM 2554 C CA . GLU B 2 127 ? -12.246 -28.416 5.707 1.00 22.98 127 GLU B CA 1
ATOM 2555 C C . GLU B 2 127 ? -12.407 -28.609 7.208 1.00 23.17 127 GLU B C 1
ATOM 2556 O O . GLU B 2 127 ? -11.711 -29.419 7.813 1.00 24.35 127 GLU B O 1
ATOM 2562 N N . TYR B 2 128 ? -13.347 -27.879 7.802 1.00 19.98 128 TYR B N 1
ATOM 2563 C CA . TYR B 2 128 ? -13.594 -28.007 9.233 1.00 22.54 128 TYR B CA 1
ATOM 2564 C C . TYR B 2 128 ? -14.262 -29.329 9.610 1.00 23.15 128 TYR B C 1
ATOM 2565 O O . TYR B 2 128 ? -13.855 -29.981 10.574 1.00 23.06 128 TYR B O 1
ATOM 2574 N N . GLU B 2 129 ? -15.299 -29.714 8.870 1.00 24.97 129 GLU B N 1
ATOM 2575 C CA . GLU B 2 129 ? -16.010 -30.968 9.156 1.00 27.45 129 GLU B CA 1
ATOM 2576 C C . GLU B 2 129 ? -15.107 -32.182 9.091 1.00 28.00 129 GLU B C 1
ATOM 2577 O O . GLU B 2 129 ? -15.241 -33.099 9.889 1.00 32.73 129 GLU B O 1
ATOM 2583 N N . THR B 2 130 ? -14.201 -32.190 8.122 1.00 27.71 130 THR B N 1
ATOM 2584 C CA . THR B 2 130 ? -13.338 -33.340 7.897 1.00 30.40 130 THR B CA 1
ATOM 2585 C C . THR B 2 130 ? -12.015 -33.191 8.640 1.00 28.00 130 THR B C 1
ATOM 2586 O O . THR B 2 130 ? -11.174 -34.086 8.598 1.00 26.91 130 THR B O 1
ATOM 2590 N N . GLN B 2 131 ? -11.851 -32.062 9.328 1.00 26.15 131 GLN B N 1
ATOM 2591 C CA . GLN B 2 131 ? -10.632 -31.782 10.076 1.00 25.49 131 GLN B CA 1
ATOM 2592 C C . GLN B 2 131 ? -9.375 -32.068 9.250 1.00 28.19 131 GLN B C 1
ATOM 2593 O O . GLN B 2 131 ? -8.447 -32.738 9.705 1.00 29.37 131 GLN B O 1
ATOM 2599 N N . SER B 2 132 ? -9.359 -31.549 8.027 1.00 31.24 132 SER B N 1
ATOM 2600 C CA . SER B 2 132 ? -8.361 -31.945 7.040 1.00 34.92 132 SER B CA 1
ATOM 2601 C C . SER B 2 132 ? -7.062 -31.145 7.106 1.00 34.59 132 SER B C 1
ATOM 2602 O O . SER B 2 132 ? -6.086 -31.503 6.450 1.00 36.86 132 SER B O 1
ATOM 2605 N N . SER B 2 133 ? -7.046 -30.070 7.888 1.00 30.15 133 SER B N 1
ATOM 2606 C CA . SER B 2 133 ? -5.880 -29.193 7.944 1.00 29.28 133 SER B CA 1
ATOM 2607 C C . SER B 2 133 ? -5.458 -28.912 9.381 1.00 26.98 133 SER B C 1
ATOM 2608 O O . SER B 2 133 ? -6.235 -29.107 10.314 1.00 23.57 133 SER B O 1
ATOM 2611 N N . ALA B 2 134 ? -4.234 -28.422 9.548 1.00 25.23 134 ALA B N 1
ATOM 2612 C CA . ALA B 2 134 ? -3.777 -27.996 10.860 1.00 28.55 134 ALA B CA 1
ATOM 2613 C C . ALA B 2 134 ? -4.618 -26.808 11.328 1.00 24.26 134 ALA B C 1
ATOM 2614 O O . ALA B 2 134 ? -4.875 -26.648 12.525 1.00 23.34 134 ALA B O 1
ATOM 2616 N N . GLU B 2 135 ? -5.059 -25.983 10.384 1.00 22.15 135 GLU B N 1
ATOM 2617 C CA . GLU B 2 135 ? -5.918 -24.850 10.715 1.00 20.09 135 GLU B CA 1
ATOM 2618 C C . GLU B 2 135 ? -7.249 -25.312 11.293 1.00 22.09 135 GLU B C 1
ATOM 2619 O O . GLU B 2 135 ? -7.723 -24.769 12.289 1.00 18.75 135 GLU B O 1
ATOM 2625 N N . ALA B 2 136 ? -7.847 -26.321 10.671 1.00 19.52 136 ALA B N 1
ATOM 2626 C CA . ALA B 2 136 ? -9.113 -26.873 11.153 1.00 20.58 136 ALA B CA 1
ATOM 2627 C C . ALA B 2 136 ? -9.003 -27.461 12.561 1.00 19.73 136 ALA B C 1
ATOM 2628 O O . ALA B 2 136 ? -9.871 -27.246 13.395 1.00 20.20 136 ALA B O 1
ATOM 2630 N N . LYS B 2 137 ? -7.947 -28.227 12.808 1.00 21.70 137 LYS B N 1
ATOM 2631 C CA . LYS B 2 137 ? -7.742 -28.853 14.108 1.00 22.23 137 LYS B CA 1
ATOM 2632 C C . LYS B 2 137 ? -7.523 -27.814 15.211 1.00 21.87 137 LYS B C 1
ATOM 2633 O O . LYS B 2 137 ? -8.014 -27.972 16.329 1.00 23.40 137 LYS B O 1
ATOM 2639 N N . PHE B 2 138 ? -6.795 -26.752 14.881 1.00 20.71 138 PHE B N 1
ATOM 2640 C CA . PHE B 2 138 ? -6.605 -25.605 15.775 1.00 20.65 138 PHE B CA 1
ATOM 2641 C C . PHE B 2 138 ? -7.939 -24.943 16.117 1.00 23.09 138 PHE B C 1
ATOM 2642 O O . PHE B 2 138 ? -8.235 -24.690 17.286 1.00 22.65 138 PHE B O 1
ATOM 2650 N N . VAL B 2 139 ? -8.755 -24.682 15.099 1.00 19.82 139 VAL B N 1
ATOM 2651 C CA . VAL B 2 139 ? -10.035 -24.009 15.311 1.00 17.68 139 VAL B CA 1
ATOM 2652 C C . VAL B 2 139 ? -10.985 -24.879 16.159 1.00 19.07 139 VAL B C 1
ATOM 2653 O O . VAL B 2 139 ? -11.739 -24.375 17.011 1.00 18.69 139 VAL B O 1
ATOM 2657 N N . LYS B 2 140 ? -10.909 -26.192 15.979 1.00 21.15 140 LYS B N 1
ATOM 2658 C CA . LYS B 2 140 ? -11.729 -27.085 16.800 1.00 21.31 140 LYS B CA 1
ATOM 2659 C C . LYS B 2 140 ? -11.326 -26.980 18.269 1.00 21.59 140 LYS B C 1
ATOM 2660 O O . LYS B 2 140 ? -12.178 -26.988 19.162 1.00 22.36 140 LYS B O 1
ATOM 2666 N N . GLN B 2 141 ? -10.032 -26.861 18.526 1.00 21.16 141 GLN B N 1
ATOM 2667 C CA . GLN B 2 141 ? -9.584 -26.642 19.896 1.00 25.56 141 GLN B CA 1
ATOM 2668 C C . GLN B 2 141 ? -9.931 -25.235 20.410 1.00 25.20 141 GLN B C 1
ATOM 2669 O O . GLN B 2 141 ? -10.166 -25.067 21.602 1.00 27.09 141 GLN B O 1
ATOM 2675 N N . LEU B 2 142 ? -9.970 -24.231 19.530 1.00 18.90 142 LEU B N 1
ATOM 2676 C CA . LEU B 2 142 ? -10.503 -22.922 19.938 1.00 21.40 142 LEU B CA 1
ATOM 2677 C C . LEU B 2 142 ? -11.945 -23.051 20.413 1.00 20.34 142 LEU B C 1
ATOM 2678 O O . LEU B 2 142 ? -12.334 -22.458 21.421 1.00 18.53 142 LEU B O 1
ATOM 2683 N N . ALA B 2 143 ? -12.733 -23.844 19.697 1.00 17.34 143 ALA B N 1
ATOM 2684 C CA . ALA B 2 143 ? -14.145 -24.000 20.014 1.00 18.70 143 ALA B CA 1
ATOM 2685 C C . ALA B 2 143 ? -14.323 -24.568 21.417 1.00 19.73 143 ALA B C 1
ATOM 2686 O O . ALA B 2 143 ? -15.142 -24.083 22.195 1.00 19.76 143 ALA B O 1
ATOM 2688 N N . GLN B 2 144 ? -13.560 -25.612 21.720 1.00 20.54 144 GLN B N 1
ATOM 2689 C CA . GLN B 2 144 ? -13.657 -26.277 23.017 1.00 21.76 144 GLN B CA 1
ATOM 2690 C C . GLN B 2 144 ? -13.139 -25.386 24.141 1.00 18.99 144 GLN B C 1
ATOM 2691 O O . GLN B 2 144 ? -13.716 -25.346 25.228 1.00 19.88 144 GLN B O 1
ATOM 2697 N N . CYS B 2 145 ? -12.079 -24.641 23.858 1.00 18.95 145 CYS B N 1
ATOM 2698 C CA . CYS B 2 145 ? -11.510 -23.715 24.837 1.00 21.34 145 CYS B CA 1
ATOM 2699 C C . CYS B 2 145 ? -12.462 -22.554 25.106 1.00 22.00 145 CYS B C 1
ATOM 2700 O O . CYS B 2 145 ? -12.684 -22.168 26.262 1.00 20.01 145 CYS B O 1
ATOM 2703 N N . GLU B 2 146 ? -13.035 -22.011 24.036 1.00 21.11 146 GLU B N 1
ATOM 2704 C CA . GLU B 2 146 ? -14.026 -20.936 24.161 1.00 18.16 146 GLU B CA 1
ATOM 2705 C C . GLU B 2 146 ? -15.224 -21.397 24.998 1.00 18.37 146 GLU B C 1
ATOM 2706 O O . GLU B 2 146 ? -15.734 -20.642 25.832 1.00 19.18 146 GLU B O 1
ATOM 2720 N N . ILE B 2 148 ? -15.302 -23.851 27.397 1.00 20.23 148 ILE B N 1
ATOM 2721 C CA . ILE B 2 148 ? -15.044 -23.986 28.844 1.00 21.87 148 ILE B CA 1
ATOM 2722 C C . ILE B 2 148 ? -14.758 -22.639 29.503 1.00 20.37 148 ILE B C 1
ATOM 2723 O O . ILE B 2 148 ? -15.048 -22.449 30.681 1.00 21.07 148 ILE B O 1
ATOM 2728 N N . LEU B 2 149 ? -14.227 -21.690 28.738 1.00 21.35 149 LEU B N 1
ATOM 2729 C CA . LEU B 2 149 ? -14.085 -20.335 29.270 1.00 21.19 149 LEU B CA 1
ATOM 2730 C C . LEU B 2 149 ? -15.464 -19.755 29.570 1.00 22.69 149 LEU B C 1
ATOM 2731 O O . LEU B 2 149 ? -15.704 -19.220 30.650 1.00 24.93 149 LEU B O 1
ATOM 2736 N N . GLN B 2 150 ? -16.381 -19.891 28.618 1.00 20.25 150 GLN B N 1
ATOM 2737 C CA . GLN B 2 150 ? -17.750 -19.423 28.811 1.00 17.88 150 GLN B CA 1
ATOM 2738 C C . GLN B 2 150 ? -18.424 -20.140 29.984 1.00 18.75 150 GLN B C 1
ATOM 2739 O O . GLN B 2 150 ? -19.197 -19.535 30.723 1.00 19.26 150 GLN B O 1
ATOM 2745 N N . ALA B 2 151 ? -18.149 -21.429 30.152 1.00 19.35 151 ALA B N 1
ATOM 2746 C CA . ALA B 2 151 ? -18.708 -22.158 31.298 1.00 20.38 151 ALA B CA 1
ATOM 2747 C C . ALA B 2 151 ? -18.289 -21.515 32.610 1.00 22.52 151 ALA B C 1
ATOM 2748 O O . ALA B 2 151 ? -19.110 -21.332 33.510 1.00 21.87 151 ALA B O 1
ATOM 2750 N N A SER B 2 152 ? -17.008 -21.175 32.714 0.50 21.64 152 SER B N 1
ATOM 2751 N N B SER B 2 152 ? -17.003 -21.188 32.717 0.50 21.64 152 SER B N 1
ATOM 2752 C CA A SER B 2 152 ? -16.484 -20.558 33.925 0.50 23.07 152 SER B CA 1
ATOM 2753 C CA B SER B 2 152 ? -16.468 -20.542 33.913 0.50 23.05 152 SER B CA 1
ATOM 2754 C C A SER B 2 152 ? -17.091 -19.178 34.142 0.50 24.57 152 SER B C 1
ATOM 2755 C C B SER B 2 152 ? -17.127 -19.194 34.137 0.50 24.50 152 SER B C 1
ATOM 2756 O O A SER B 2 152 ? -17.318 -18.766 35.277 0.50 25.46 152 SER B O 1
ATOM 2757 O O B SER B 2 152 ? -17.422 -18.816 35.268 0.50 25.53 152 SER B O 1
ATOM 2762 N N . GLU B 2 153 ? -17.344 -18.467 33.048 1.00 25.69 153 GLU B N 1
ATOM 2763 C CA . GLU B 2 153 ? -17.957 -17.141 33.116 1.00 23.94 153 GLU B CA 1
ATOM 2764 C C . GLU B 2 153 ? -19.405 -17.192 33.596 1.00 22.26 153 GLU B C 1
ATOM 2765 O O . GLU B 2 153 ? -19.829 -16.336 34.364 1.00 22.09 153 GLU B O 1
ATOM 2771 N N . TYR B 2 154 ? -20.164 -18.192 33.152 1.00 21.80 154 TYR B N 1
ATOM 2772 C CA . TYR B 2 154 ? -21.525 -18.374 33.647 1.00 21.04 154 TYR B CA 1
ATOM 2773 C C . TYR B 2 154 ? -21.505 -18.775 35.122 1.00 22.30 154 TYR B C 1
ATOM 2774 O O . TYR B 2 154 ? -22.316 -18.289 35.915 1.00 22.83 154 TYR B O 1
ATOM 2783 N N . GLU B 2 155 ? -20.580 -19.652 35.505 1.00 24.53 155 GLU B N 1
ATOM 2784 C CA . GLU B 2 155 ? -20.479 -20.028 36.925 1.00 26.70 155 GLU B CA 1
ATOM 2785 C C . GLU B 2 155 ? -20.227 -18.783 37.777 1.00 27.33 155 GLU B C 1
ATOM 2786 O O . GLU B 2 155 ? -20.857 -18.592 38.823 1.00 28.80 155 GLU B O 1
ATOM 2792 N N . ASP B 2 156 ? -19.323 -17.926 37.307 1.00 25.56 156 ASP B N 1
ATOM 2793 C CA . ASP B 2 156 ? -18.996 -16.686 38.017 1.00 30.10 156 ASP B CA 1
ATOM 2794 C C . ASP B 2 156 ? -20.194 -15.744 38.123 1.00 29.79 156 ASP B C 1
ATOM 2795 O O . ASP B 2 156 ? -20.477 -15.210 39.192 1.00 28.66 156 ASP B O 1
ATOM 2800 N N . LEU B 2 157 ? -20.895 -15.550 37.011 1.00 28.65 157 LEU B N 1
ATOM 2801 C CA . LEU B 2 157 ? -22.089 -14.702 36.991 1.00 28.44 157 LEU B CA 1
ATOM 2802 C C . LEU B 2 157 ? -23.193 -15.211 37.912 1.00 27.79 157 LEU B C 1
ATOM 2803 O O . LEU B 2 157 ? -23.900 -14.425 38.543 1.00 30.22 157 LEU B O 1
ATOM 2808 N N . GLU B 2 158 ? -23.336 -16.526 38.002 1.00 28.19 158 GLU B N 1
ATOM 2809 C CA . GLU B 2 158 ? -24.362 -17.122 38.866 1.00 27.25 158 GLU B CA 1
ATOM 2810 C C . GLU B 2 158 ? -23.934 -17.210 40.324 1.00 30.36 158 GLU B C 1
ATOM 2811 O O . GLU B 2 158 ? -24.752 -17.501 41.201 1.00 31.67 158 GLU B O 1
ATOM 2817 N N . HIS B 2 159 ? -22.649 -16.975 40.569 1.00 29.27 159 HIS B N 1
ATOM 2818 C CA . HIS B 2 159 ? -22.033 -17.245 41.861 1.00 36.30 159 HIS B CA 1
ATOM 2819 C C . HIS B 2 159 ? -22.257 -18.702 42.263 1.00 34.94 159 HIS B C 1
ATOM 2820 O O . HIS B 2 159 ? -22.517 -19.005 43.423 1.00 35.55 159 HIS B O 1
ATOM 2827 N N . LYS B 2 160 ? -22.159 -19.599 41.285 1.00 31.54 160 LYS B N 1
ATOM 2828 C CA . LYS B 2 160 ? -22.262 -21.034 41.531 1.00 31.74 160 LYS B CA 1
ATOM 2829 C C . LYS B 2 160 ? -21.019 -21.764 41.010 1.00 34.71 160 LYS B C 1
ATOM 2830 O O . LYS B 2 160 ? -21.078 -22.476 40.001 1.00 30.56 160 LYS B O 1
ATOM 2836 N N . PRO B 2 161 ? -19.884 -21.585 41.704 1.00 35.76 161 PRO B N 1
ATOM 2837 C CA . PRO B 2 161 ? -18.603 -22.154 41.273 1.00 36.22 161 PRO B CA 1
ATOM 2838 C C . PRO B 2 161 ? -18.727 -23.658 41.136 1.00 34.11 161 PRO B C 1
ATOM 2839 O O . PRO B 2 161 ? -19.280 -24.305 42.033 1.00 33.87 161 PRO B O 1
ATOM 2843 N N . GLY B 2 162 ? -18.247 -24.197 40.023 1.00 32.52 162 GLY B N 1
ATOM 2844 C CA . GLY B 2 162 ? -18.267 -25.628 39.806 1.00 34.90 162 GLY B CA 1
ATOM 2845 C C . GLY B 2 162 ? -19.537 -26.186 39.182 1.00 34.28 162 GLY B C 1
ATOM 2846 O O . GLY B 2 162 ? -19.542 -27.340 38.767 1.00 30.17 162 GLY B O 1
ATOM 2847 N N . ARG B 2 163 ? -20.603 -25.388 39.104 1.00 32.69 163 ARG B N 1
ATOM 2848 C CA . ARG B 2 163 ? -21.897 -25.897 38.619 1.00 33.56 163 ARG B CA 1
ATOM 2849 C C . ARG B 2 163 ? -21.814 -26.587 37.253 1.00 27.78 163 ARG B C 1
ATOM 2850 O O . ARG B 2 163 ? -22.453 -27.621 37.027 1.00 28.21 163 ARG B O 1
ATOM 2858 N N . LEU B 2 164 ? -21.005 -26.025 36.362 1.00 26.57 164 LEU B N 1
ATOM 2859 C CA . LEU B 2 164 ? -20.942 -26.486 34.981 1.00 25.50 164 LEU B CA 1
ATOM 2860 C C . LEU B 2 164 ? -19.732 -27.391 34.733 1.00 25.98 164 LEU B C 1
ATOM 2861 O O . LEU B 2 164 ? -19.162 -27.417 33.631 1.00 25.65 164 LEU B O 1
ATOM 2866 N N . GLN B 2 165 ? -19.374 -28.140 35.767 1.00 27.55 165 GLN B N 1
ATOM 2867 C CA . GLN B 2 165 ? -18.260 -29.082 35.723 1.00 28.71 165 GLN B CA 1
ATOM 2868 C C . GLN B 2 165 ? -18.353 -30.057 34.548 1.00 28.25 165 GLN B C 1
ATOM 2869 O O . GLN B 2 165 ? -17.332 -30.409 33.954 1.00 28.84 165 GLN B O 1
ATOM 2875 N N . ASP B 2 166 ? -19.569 -30.487 34.203 1.00 29.77 166 ASP B N 1
ATOM 2876 C CA . ASP B 2 166 ? -19.747 -31.436 33.094 1.00 29.06 166 ASP B CA 1
ATOM 2877 C C . ASP B 2 166 ? -19.048 -30.997 31.805 1.00 27.09 166 ASP B C 1
ATOM 2878 O O . ASP B 2 166 ? -18.530 -31.830 31.060 1.00 27.23 166 ASP B O 1
ATOM 2883 N N . PHE B 2 167 ? -19.027 -29.693 31.542 1.00 24.93 167 PHE B N 1
ATOM 2884 C CA . PHE B 2 167 ? -18.361 -29.172 30.351 1.00 23.88 167 PHE B CA 1
ATOM 2885 C C . PHE B 2 167 ? -16.851 -29.382 30.391 1.00 24.22 167 PHE B C 1
ATOM 2886 O O . PHE B 2 167 ? -16.238 -29.709 29.376 1.00 25.41 167 PHE B O 1
ATOM 2894 N N . TYR B 2 168 ? -16.257 -29.175 31.559 1.00 27.42 168 TYR B N 1
ATOM 2895 C CA . TYR B 2 168 ? -14.833 -29.432 31.738 1.00 27.58 168 TYR B CA 1
ATOM 2896 C C . TYR B 2 168 ? -14.513 -30.913 31.546 1.00 30.18 168 TYR B C 1
ATOM 2897 O O . TYR B 2 168 ? -13.594 -31.264 30.800 1.00 32.78 168 TYR B O 1
ATOM 2906 N N . ASP B 2 169 ? -15.295 -31.780 32.183 1.00 28.02 169 ASP B N 1
ATOM 2907 C CA . ASP B 2 169 ? -15.111 -33.223 32.054 1.00 32.81 169 ASP B CA 1
ATOM 2908 C C . ASP B 2 169 ? -15.184 -33.673 30.592 1.00 32.30 169 ASP B C 1
ATOM 2909 O O . ASP B 2 169 ? -14.458 -34.574 30.180 1.00 35.20 169 ASP B O 1
ATOM 2914 N N . SER B 2 170 ? -16.038 -33.027 29.805 1.00 30.50 170 SER B N 1
ATOM 2915 C CA . SER B 2 170 ? -16.223 -33.408 28.411 1.00 32.48 170 SER B CA 1
ATOM 2916 C C . SER B 2 170 ? -15.012 -33.069 27.539 1.00 31.52 170 SER B C 1
ATOM 2917 O O . SER B 2 170 ? -14.865 -33.613 26.451 1.00 34.39 170 SER B O 1
ATOM 2920 N N . THR B 2 171 ? -14.159 -32.158 27.998 1.00 30.62 171 THR B N 1
ATOM 2921 C CA . THR B 2 171 ? -12.993 -31.764 27.204 1.00 31.01 171 THR B CA 1
ATOM 2922 C C . THR B 2 171 ? -11.740 -32.555 27.540 1.00 36.28 171 THR B C 1
ATOM 2923 O O . THR B 2 171 ? -10.654 -32.236 27.046 1.00 37.26 171 THR B O 1
ATOM 2927 N N . ALA B 2 172 ? -11.889 -33.574 28.383 1.00 39.50 172 ALA B N 1
ATOM 2928 C CA . ALA B 2 172 ? -10.774 -34.451 28.744 1.00 44.18 172 ALA B CA 1
ATOM 2929 C C . ALA B 2 172 ? -10.036 -34.985 27.511 1.00 48.93 172 ALA B C 1
ATOM 2930 O O . ALA B 2 172 ? -10.650 -35.525 26.583 1.00 47.09 172 ALA B O 1
ATOM 2932 N N . GLY B 2 173 ? -8.717 -34.807 27.501 1.00 52.85 173 GLY B N 1
ATOM 2933 C CA . GLY B 2 173 ? -7.880 -35.286 26.414 1.00 53.36 173 GLY B CA 1
ATOM 2934 C C . GLY B 2 173 ? -8.256 -34.774 25.036 1.00 53.79 173 GLY B C 1
ATOM 2935 O O . GLY B 2 173 ? -7.963 -35.418 24.028 1.00 55.27 173 GLY B O 1
ATOM 2936 N N . LYS B 2 174 ? -8.911 -33.618 24.985 1.00 48.13 174 LYS B N 1
ATOM 2937 C CA . LYS B 2 174 ? -9.286 -33.023 23.713 1.00 45.83 174 LYS B CA 1
ATOM 2938 C C . LYS B 2 174 ? -8.299 -31.928 23.327 1.00 38.21 174 LYS B C 1
ATOM 2939 O O . LYS B 2 174 ? -8.344 -31.417 22.213 1.00 39.49 174 LYS B O 1
ATOM 2945 N N . PHE B 2 175 ? -7.413 -31.560 24.247 1.00 31.88 175 PHE B N 1
ATOM 2946 C CA . PHE B 2 175 ? -6.500 -30.443 23.986 1.00 30.97 175 PHE B CA 1
ATOM 2947 C C . PHE B 2 175 ? -5.078 -30.908 23.735 1.00 32.48 175 PHE B C 1
ATOM 2948 O O . PHE B 2 175 ? -4.522 -31.676 24.518 1.00 33.98 175 PHE B O 1
ATOM 2956 N N . ASN B 2 176 ? -4.477 -30.435 22.649 1.00 29.76 176 ASN B N 1
ATOM 2957 C CA . ASN B 2 176 ? -3.067 -30.727 22.423 1.00 32.65 176 ASN B CA 1
ATOM 2958 C C . ASN B 2 176 ? -2.241 -29.589 21.828 1.00 31.67 176 ASN B C 1
ATOM 2959 O O . ASN B 2 176 ? -1.020 -29.631 21.881 1.00 32.46 176 ASN B O 1
ATOM 2964 N N . HIS B 2 177 ? -2.894 -28.571 21.271 1.00 31.16 177 HIS B N 1
ATOM 2965 C CA . HIS B 2 177 ? -2.148 -27.418 20.775 1.00 31.67 177 HIS B CA 1
ATOM 2966 C C . HIS B 2 177 ? -1.464 -26.722 21.949 1.00 34.79 177 HIS B C 1
ATOM 2967 O O . HIS B 2 177 ? -2.124 -26.350 22.919 1.00 33.62 177 HIS B O 1
ATOM 2974 N N . PRO B 2 178 ? -0.135 -26.537 21.860 1.00 36.29 178 PRO B N 1
ATOM 2975 C CA . PRO B 2 178 ? 0.677 -26.071 22.993 1.00 38.17 178 PRO B CA 1
ATOM 2976 C C . PRO B 2 178 ? 0.231 -24.738 23.591 1.00 33.25 178 PRO B C 1
ATOM 2977 O O . PRO B 2 178 ? 0.252 -24.602 24.812 1.00 32.55 178 PRO B O 1
ATOM 2981 N N . GLU B 2 179 ? -0.171 -23.777 22.767 1.00 31.00 179 GLU B N 1
ATOM 2982 C CA . GLU B 2 179 ? -0.680 -22.508 23.300 1.00 32.90 179 GLU B CA 1
ATOM 2983 C C . GLU B 2 179 ? -2.043 -22.666 23.978 1.00 31.86 179 GLU B C 1
ATOM 2984 O O . GLU B 2 179 ? -2.286 -22.128 25.064 1.00 30.14 179 GLU B O 1
ATOM 2990 N N . ILE B 2 180 ? -2.942 -23.396 23.334 1.00 28.55 180 ILE B N 1
ATOM 2991 C CA . ILE B 2 180 ? -4.273 -23.589 23.913 1.00 26.20 180 ILE B CA 1
ATOM 2992 C C . ILE B 2 180 ? -4.175 -24.405 25.202 1.00 27.82 180 ILE B C 1
ATOM 2993 O O . ILE B 2 180 ? -4.852 -24.102 26.187 1.00 29.73 180 ILE B O 1
ATOM 2998 N N . VAL B 2 181 ? -3.317 -25.424 25.201 1.00 28.49 181 VAL B N 1
ATOM 2999 C CA . VAL B 2 181 ? -3.084 -26.225 26.408 1.00 32.63 181 VAL B CA 1
ATOM 3000 C C . VAL B 2 181 ? -2.693 -25.337 27.584 1.00 36.01 181 VAL B C 1
ATOM 3001 O O . VAL B 2 181 ? -3.212 -25.483 28.698 1.00 33.43 181 VAL B O 1
ATOM 3005 N N . GLN B 2 182 ? -1.794 -24.394 27.332 1.00 37.72 182 GLN B N 1
ATOM 3006 C CA . GLN B 2 182 ? -1.363 -23.481 28.385 1.00 39.27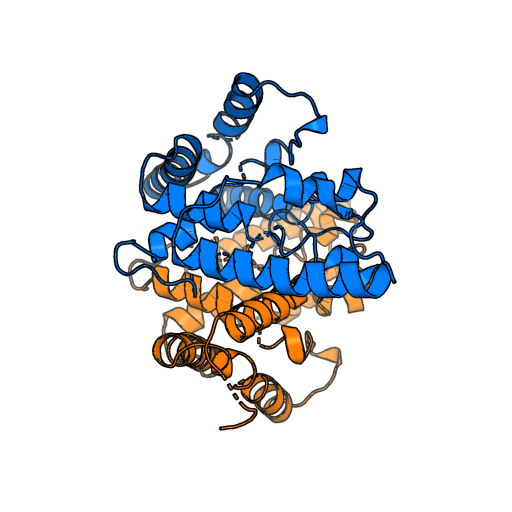 182 GLN B CA 1
ATOM 3007 C C . GLN B 2 182 ? -2.478 -22.540 28.825 1.00 33.48 182 GLN B C 1
ATOM 3008 O O . GLN B 2 182 ? -2.584 -22.200 30.001 1.00 31.17 182 GLN B O 1
ATOM 3014 N N . LEU B 2 183 ? -3.301 -22.105 27.880 1.00 32.64 183 LEU B N 1
ATOM 3015 C CA . LEU B 2 183 ? -4.433 -21.256 28.222 1.00 32.96 183 LEU B CA 1
ATOM 3016 C C . LEU B 2 183 ? -5.439 -22.028 29.077 1.00 31.43 183 LEU B C 1
ATOM 3017 O O . LEU B 2 183 ? -5.967 -21.501 30.052 1.00 30.30 183 LEU B O 1
ATOM 3022 N N . VAL B 2 184 ? -5.695 -23.280 28.710 1.00 29.49 184 VAL B N 1
ATOM 3023 C CA . VAL B 2 184 ? -6.642 -24.111 29.451 1.00 29.11 184 VAL B CA 1
ATOM 3024 C C . VAL B 2 184 ? -6.135 -24.406 30.859 1.00 30.93 184 VAL B C 1
ATOM 3025 O O . VAL B 2 184 ? -6.899 -24.350 31.825 1.00 30.73 184 VAL B O 1
ATOM 3029 N N . SER B 2 185 ? -4.842 -24.709 30.980 1.00 30.54 185 SER B N 1
ATOM 3030 C CA . SER B 2 185 ? -4.258 -24.982 32.287 1.00 35.17 185 SER B CA 1
ATOM 3031 C C . SER B 2 185 ? -4.406 -23.779 33.199 1.00 35.85 185 SER B C 1
ATOM 3032 O O . SER B 2 185 ? -4.767 -23.921 34.368 1.00 34.33 185 SER B O 1
ATOM 3035 N N . GLU B 2 186 ? -4.131 -22.596 32.658 1.00 35.57 186 GLU B N 1
ATOM 3036 C CA . GLU B 2 186 ? -4.272 -21.368 33.429 1.00 38.92 186 GLU B CA 1
ATOM 3037 C C . GLU B 2 186 ? -5.726 -21.138 33.830 1.00 35.98 186 GLU B C 1
ATOM 3038 O O . GLU B 2 186 ? -6.012 -20.764 34.963 1.00 37.69 186 GLU B O 1
ATOM 3044 N N . LEU B 2 187 ? -6.641 -21.370 32.894 1.00 32.35 187 LEU B N 1
ATOM 3045 C CA . LEU B 2 187 ? -8.068 -21.227 33.162 1.00 30.92 187 LEU B CA 1
ATOM 3046 C C . LEU B 2 187 ? -8.528 -22.154 34.282 1.00 30.94 187 LEU B C 1
ATOM 3047 O O . LEU B 2 187 ? -9.194 -21.721 35.229 1.00 32.39 187 LEU B O 1
ATOM 3052 N N . GLU B 2 188 ? -8.164 -23.427 34.178 1.00 32.12 188 GLU B N 1
ATOM 3053 C CA . GLU B 2 188 ? -8.599 -24.421 35.154 1.00 33.89 188 GLU B CA 1
ATOM 3054 C C . GLU B 2 188 ? -8.025 -24.139 36.537 1.00 34.34 188 GLU B C 1
ATOM 3055 O O . GLU B 2 188 ? -8.693 -24.371 37.546 1.00 32.59 188 GLU B O 1
ATOM 3061 N N . ALA B 2 189 ? -6.793 -23.630 36.578 1.00 33.58 189 ALA B N 1
ATOM 3062 C CA . ALA B 2 189 ? -6.156 -23.246 37.835 1.00 37.71 189 ALA B CA 1
ATOM 3063 C C . ALA B 2 189 ? -6.907 -22.111 38.519 1.00 35.79 189 ALA B C 1
ATOM 3064 O O . ALA B 2 189 ? -7.202 -22.184 39.711 1.00 37.20 189 ALA B O 1
ATOM 3066 N N . GLU B 2 190 ? -7.206 -21.057 37.763 1.00 35.75 190 GLU B N 1
ATOM 3067 C CA . GLU B 2 190 ? -7.943 -19.914 38.301 1.00 38.27 190 GLU B CA 1
ATOM 3068 C C . GLU B 2 190 ? -9.327 -20.338 38.777 1.00 37.81 190 GLU B C 1
ATOM 3069 O O . GLU B 2 190 ? -9.726 -20.022 39.895 1.00 36.56 190 GLU B O 1
ATOM 3075 N N . ARG B 2 191 ? -10.052 -21.049 37.916 1.00 34.67 191 ARG B N 1
ATOM 3076 C CA . ARG B 2 191 ? -11.371 -21.574 38.265 1.00 35.04 191 ARG B CA 1
ATOM 3077 C C . ARG B 2 191 ? -11.326 -22.408 39.536 1.00 37.82 191 ARG B C 1
ATOM 3078 O O . ARG B 2 191 ? -12.120 -22.198 40.453 1.00 39.93 191 ARG B O 1
ATOM 3086 N N . SER B 2 192 ? -10.389 -23.351 39.593 1.00 40.51 192 SER B N 1
ATOM 3087 C CA . SER B 2 192 ? -10.299 -24.246 40.739 1.00 44.55 192 SER B CA 1
ATOM 3088 C C . SER B 2 192 ? -9.970 -23.466 42.005 1.00 44.82 192 SER B C 1
ATOM 3089 O O . SER B 2 192 ? -10.390 -23.841 43.101 1.00 41.31 192 SER B O 1
ATOM 3092 N N . THR B 2 193 ? -9.225 -22.376 41.853 1.00 46.43 193 THR B N 1
ATOM 3093 C CA . THR B 2 193 ? -8.923 -21.507 42.988 1.00 51.79 193 THR B CA 1
ATOM 3094 C C . THR B 2 193 ? -10.202 -20.872 43.526 1.00 51.74 193 THR B C 1
ATOM 3095 O O . THR B 2 193 ? -10.413 -20.812 44.742 1.00 52.07 193 THR B O 1
ATOM 3099 N N . ASN B 2 194 ? -11.056 -20.410 42.616 1.00 49.36 194 ASN B N 1
ATOM 3100 C CA . ASN B 2 194 ? -12.340 -19.821 42.992 1.00 49.17 194 ASN B CA 1
ATOM 3101 C C . ASN B 2 194 ? -13.288 -20.832 43.637 1.00 48.89 194 ASN B C 1
ATOM 3102 O O . ASN B 2 194 ? -14.014 -20.501 44.578 1.00 50.53 194 ASN B O 1
ATOM 3107 N N . ILE B 2 195 ? -13.283 -22.057 43.120 1.00 46.21 195 ILE B N 1
ATOM 3108 C CA . ILE B 2 195 ? -14.085 -23.138 43.685 1.00 45.25 195 ILE B CA 1
ATOM 3109 C C . ILE B 2 195 ? -13.675 -23.411 45.129 1.00 49.58 195 ILE B C 1
ATOM 3110 O O . ILE B 2 195 ? -14.523 -23.481 46.026 1.00 52.53 195 ILE B O 1
ATOM 3115 N N . ALA B 2 196 ? -12.371 -23.549 45.349 1.00 49.36 196 ALA B N 1
ATOM 3116 C CA . ALA B 2 196 ? -11.830 -23.776 46.688 1.00 50.84 196 ALA B CA 1
ATOM 3117 C C . ALA B 2 196 ? -12.108 -22.603 47.628 1.00 53.33 196 ALA B C 1
ATOM 3118 O O . ALA B 2 196 ? -12.448 -22.800 48.796 1.00 55.01 196 ALA B O 1
ATOM 3120 N N . ALA B 2 197 ? -11.958 -21.384 47.115 1.00 53.66 197 ALA B N 1
ATOM 3121 C CA . ALA B 2 197 ? -12.215 -20.184 47.905 1.00 54.42 197 ALA B CA 1
ATOM 3122 C C . ALA B 2 197 ? -13.666 -20.141 48.365 1.00 58.36 197 ALA B C 1
ATOM 3123 O O . ALA B 2 197 ? -13.956 -19.762 49.499 1.00 63.36 197 ALA B O 1
ATOM 3125 N N . ALA B 2 198 ? -14.572 -20.541 47.481 1.00 56.26 198 ALA B N 1
ATOM 3126 C CA . ALA B 2 198 ? -15.994 -20.574 47.796 1.00 56.23 198 ALA B CA 1
ATOM 3127 C C . ALA B 2 198 ? -16.298 -21.633 48.844 1.00 61.01 198 ALA B C 1
ATOM 3128 O O . ALA B 2 198 ? -17.192 -21.461 49.673 1.00 63.19 198 ALA B O 1
ATOM 3130 N N . ALA B 2 199 ? -15.541 -22.726 48.809 1.00 62.97 199 ALA B N 1
ATOM 3131 C CA . ALA B 2 199 ? -15.755 -23.836 49.732 1.00 66.64 199 ALA B CA 1
ATOM 3132 C C . ALA B 2 199 ? -15.384 -23.490 51.176 1.00 71.87 199 ALA B C 1
ATOM 3133 O O . ALA B 2 199 ? -15.669 -24.258 52.095 1.00 75.16 199 ALA B O 1
ATOM 3135 N N . SER B 2 200 ? -14.750 -22.337 51.373 1.00 72.43 200 SER B N 1
ATOM 3136 C CA . SER B 2 200 ? -14.356 -21.906 52.711 1.00 74.54 200 SER B CA 1
ATOM 3137 C C . SER B 2 200 ? -14.774 -20.463 52.988 1.00 74.59 200 SER B C 1
ATOM 3138 O O . SER B 2 200 ? -15.576 -19.886 52.254 1.00 73.43 200 SER B O 1
#

Nearest PDB structures (foldseek):
  4l1j-assembly1_A  TM=1.004E+00  e=4.348E-22  Homo sapiens
  4dmb-assembly1_A  TM=9.998E-01  e=3.218E-21  Homo sapiens
  4l7w-assembly1_A-2  TM=9.963E-01  e=2.769E-21  Homo sapiens
  4l7e-assembly1_A  TM=1.002E+00  e=1.017E-20  Homo sapiens
  4l1j-assembly1_A  TM=1.000E+00  e=3.978E-21  Homo sapiens

GO terms:
  GO:0005515 protein binding (F, IPI)

Solvent-accessible surface area: 17579 Å² total